Protein 3ERP (pdb70)

Sequence (618 aa):
IYQQPDENNRYHTMEEYRRCGRRSGVKLPAISLGLWWHNFGDTTRVEENSRALLQRRAFDLGITHFDLANNYGPPPGSAECCNFGRILQQEDFLLPWRDELIISTKAGYTMWDDGPYGDWGSRKYLIASLDQSLKRMGLEEYVDIFYHHRPDDPEETPLKKETMKKALDHLVRHHGKKALYVGISNYPADDLLARQAIDILEEDDLGTPCLIHQPKYSLFEERWVEDGLLALLQQEKGVGSIAFFSSPLAGGQLTDDRYLNITADDKKLEKVRRLNELAARRGQKLSQMALAWVLLRRNNDDNNVTSVVLIGASKKPSQQIEEDAVGMLANRRRFSAAECAEIDAILEEGRRFIYQQPDENRYHTMEEYRRCCGRRSGVKLPAISLGLWHNFGDTTTRRVEENNSRALLQRAFDLGITHFFDLANNNYGPPPGSAECCNFGRILQQEDFLPWRDELIISTKAGYTMWDDGPYGDWGSRKYLIASLDQSLKRMGLEEYVDIFYHHRPDPETPLKKETMKKALDHLVRHHGKKALYVGISNYPADDLARQAIDILEDDLGTPCLIHQPKYSLFERWWVEDDGLLALLQQEKGVGSIAFSPLAGGQLTDRYDKLEKVRRLNELAARRRGQQKLSQMALAWVLRNNDDNNVTSVLIGASKKPSQIEDAVGMLANRRFSAAECAEIDAILEGR

Structure (mmCIF, N/CA/C/O backbone):
data_3ERP
#
_entry.id   3ERP
#
_cell.length_a   127.096
_cell.length_b   127.096
_cell.length_c   120.492
_cell.angle_alpha   90.00
_cell.angle_beta   90.00
_cell.angle_gamma   90.00
#
_symmetry.space_group_name_H-M   'I 4'
#
loop_
_entity.id
_entity.type
_entity.pdbx_description
1 polymer 'Putative oxidoreductase'
2 non-polymer 'ZINC ION'
3 non-polymer 'SODIUM ION'
4 non-polymer 'CHLORIDE ION'
5 non-polymer 'CACODYLATE ION'
6 non-polymer 1,2-ETHANEDIOL
7 water water
#
loop_
_atom_site.group_PDB
_atom_site.id
_atom_site.type_symbol
_atom_site.label_atom_id
_atom_site.label_alt_id
_atom_site.label_comp_id
_atom_site.label_asym_id
_atom_site.label_entity_id
_atom_site.label_seq_id
_atom_site.pdbx_PDB_ins_code
_atom_site.Cartn_x
_atom_site.Cartn_y
_atom_site.Cartn_z
_atom_site.occupancy
_atom_site.B_iso_or_equiv
_atom_site.auth_seq_id
_atom_site.auth_comp_id
_atom_site.auth_asym_id
_atom_site.auth_atom_id
_atom_site.pdbx_PDB_model_num
ATOM 1 N N . ILE A 1 23 ? 26.410 14.730 12.638 1.00 43.36 2 ILE A N 1
ATOM 2 C CA . ILE A 1 23 ? 26.083 13.851 13.805 1.00 41.39 2 ILE A CA 1
ATOM 3 C C . ILE A 1 23 ? 26.957 14.186 15.016 1.00 39.82 2 ILE A C 1
ATOM 4 O O . ILE A 1 23 ? 28.192 14.119 14.984 1.00 42.26 2 ILE A O 1
ATOM 9 N N . TYR A 1 24 ? 26.286 14.560 16.090 1.00 34.61 3 TYR A N 1
ATOM 10 C CA . TYR A 1 24 ? 26.961 14.912 17.315 1.00 30.21 3 TYR A CA 1
ATOM 11 C C . TYR A 1 24 ? 27.542 13.689 18.004 1.00 27.60 3 TYR A C 1
ATOM 12 O O . TYR A 1 24 ? 26.879 12.666 18.126 1.00 28.60 3 TYR A O 1
ATOM 21 N N A GLN A 1 25 ? 28.787 13.777 18.442 0.60 28.60 4 GLN A N 1
ATOM 22 N N B GLN A 1 25 ? 28.790 13.815 18.450 0.40 28.44 4 GLN A N 1
ATOM 23 C CA A GLN A 1 25 ? 29.329 12.690 19.242 0.60 29.71 4 GLN A CA 1
ATOM 24 C CA B GLN A 1 25 ? 29.454 12.756 19.208 0.40 29.16 4 GLN A CA 1
ATOM 25 C C A GLN A 1 25 ? 29.894 13.299 20.504 0.60 27.18 4 GLN A C 1
ATOM 26 C C B GLN A 1 25 ? 29.950 13.328 20.530 0.40 27.12 4 GLN A C 1
ATOM 27 O O A GLN A 1 25 ? 30.790 14.127 20.435 0.60 28.01 4 GLN A O 1
ATOM 28 O O B GLN A 1 25 ? 30.854 14.154 20.531 0.40 28.10 4 GLN A O 1
ATOM 39 N N . PRO A 1 26 ? 29.356 12.893 21.659 1.00 26.10 5 PRO A N 1
ATOM 40 C CA . PRO A 1 26 ? 29.781 13.392 22.963 1.00 24.90 5 PRO A CA 1
ATOM 41 C C . PRO A 1 26 ? 31.282 13.195 23.201 1.00 25.59 5 PRO A C 1
ATOM 42 O O . PRO A 1 26 ? 31.838 12.117 22.874 1.00 24.79 5 PRO A O 1
ATOM 46 N N . ASP A 1 27 ? 31.906 14.219 23.772 1.00 23.17 6 ASP A N 1
ATOM 47 C CA . ASP A 1 27 ? 33.337 14.209 24.034 1.00 23.43 6 ASP A CA 1
ATOM 48 C C . ASP A 1 27 ? 33.676 12.997 24.892 1.00 23.34 6 ASP A C 1
ATOM 49 O O . ASP A 1 27 ? 33.104 12.801 25.955 1.00 20.99 6 ASP A O 1
ATOM 54 N N . GLU A 1 28 ? 34.621 12.177 24.426 1.00 24.63 7 GLU A N 1
ATOM 55 C CA . GLU A 1 28 ? 35.037 10.983 25.190 1.00 26.00 7 GLU A CA 1
ATOM 56 C C . GLU A 1 28 ? 35.640 11.273 26.560 1.00 24.54 7 GLU A C 1
ATOM 57 O O . GLU A 1 28 ? 35.695 10.382 27.410 1.00 25.82 7 GLU A O 1
ATOM 63 N N A ASN A 1 29 ? 36.081 12.507 26.800 0.70 23.48 8 ASN A N 1
ATOM 64 N N B ASN A 1 29 ? 36.067 12.517 26.769 0.30 23.79 8 ASN A N 1
ATOM 65 C CA A ASN A 1 29 ? 36.680 12.868 28.085 0.70 23.55 8 ASN A CA 1
ATOM 66 C CA B ASN A 1 29 ? 36.682 12.925 28.022 0.30 23.29 8 ASN A CA 1
ATOM 67 C C A ASN A 1 29 ? 35.705 13.498 29.083 0.70 22.21 8 ASN A C 1
ATOM 68 C C B ASN A 1 29 ? 35.723 13.670 28.947 0.30 22.11 8 ASN A C 1
ATOM 69 O O A ASN A 1 29 ? 36.094 13.887 30.199 0.70 21.39 8 ASN A O 1
ATOM 70 O O B ASN A 1 29 ? 36.157 14.361 29.865 0.30 22.44 8 ASN A O 1
ATOM 79 N N . ARG A 1 30 ? 34.421 13.523 28.712 1.00 20.79 9 ARG A N 1
ATOM 80 C CA . ARG A 1 30 ? 33.419 14.219 29.530 1.00 20.52 9 ARG A CA 1
ATOM 81 C C . ARG A 1 30 ? 33.340 13.815 30.998 1.00 19.91 9 ARG A C 1
ATOM 82 O O . ARG A 1 30 ? 33.062 14.662 31.832 1.00 18.73 9 ARG A O 1
ATOM 90 N N . TYR A 1 31 ? 33.593 12.537 31.340 1.00 18.68 10 TYR A N 1
ATOM 91 C CA . TYR A 1 31 ? 33.494 12.126 32.737 1.00 19.24 10 TYR A CA 1
ATOM 92 C C . TYR A 1 31 ? 34.814 12.315 33.499 1.00 21.78 10 TYR A C 1
ATOM 93 O O . TYR A 1 31 ? 34.918 11.995 34.683 1.00 24.26 10 TYR A O 1
ATOM 102 N N . HIS A 1 32 ? 35.800 12.884 32.820 1.00 22.36 11 HIS A N 1
ATOM 103 C CA . HIS A 1 32 ? 37.043 13.239 33.498 1.00 26.52 11 HIS A CA 1
ATOM 104 C C . HIS A 1 32 ? 36.990 14.725 33.897 1.00 26.61 11 HIS A C 1
ATOM 105 O O . HIS A 1 32 ? 37.603 15.150 34.867 1.00 31.89 11 HIS A O 1
ATOM 112 N N . THR A 1 33 ? 36.196 15.495 33.163 1.00 27.09 12 THR A N 1
ATOM 113 C CA . THR A 1 33 ? 36.099 16.955 33.316 0.70 26.47 12 THR A CA 1
ATOM 114 C C . THR A 1 33 ? 35.159 17.494 34.412 1.00 28.25 12 THR A C 1
ATOM 115 O O . THR A 1 33 ? 35.171 18.713 34.711 1.00 31.84 12 THR A O 1
ATOM 119 N N . MET A 1 34 ? 34.379 16.607 35.025 1.00 23.78 13 MET A N 1
ATOM 120 C CA . MET A 1 34 ? 33.334 17.021 35.957 1.00 19.38 13 MET A CA 1
ATOM 121 C C . MET A 1 34 ? 33.368 16.261 37.258 1.00 18.04 13 MET A C 1
ATOM 122 O O . MET A 1 34 ? 33.731 15.088 37.269 1.00 19.90 13 MET A O 1
ATOM 127 N N A GLU A 1 35 ? 32.984 16.922 38.350 0.60 16.92 14 GLU A N 1
ATOM 128 N N B GLU A 1 35 ? 32.987 16.939 38.349 0.40 16.98 14 GLU A N 1
ATOM 129 C CA A GLU A 1 35 ? 32.838 16.280 39.646 0.60 18.13 14 GLU A CA 1
ATOM 130 C CA B GLU A 1 35 ? 32.802 16.327 39.666 0.40 17.47 14 GLU A CA 1
ATOM 131 C C A GLU A 1 35 ? 31.344 15.992 39.850 0.60 17.17 14 GLU A C 1
ATOM 132 C C B GLU A 1 35 ? 31.321 15.961 39.767 0.40 16.91 14 GLU A C 1
ATOM 133 O O A GLU A 1 35 ? 30.504 16.870 39.574 0.60 18.65 14 GLU A O 1
ATOM 134 O O B GLU A 1 35 ? 30.466 16.744 39.322 0.40 17.93 14 GLU A O 1
ATOM 145 N N . TYR A 1 36 ? 31.021 14.791 40.327 1.00 16.85 15 TYR A N 1
ATOM 146 C CA . TYR A 1 36 ? 29.624 14.345 40.574 1.00 16.67 15 TYR A CA 1
ATOM 147 C C . TYR A 1 36 ? 29.437 14.249 42.077 1.00 17.74 15 TYR A C 1
ATOM 148 O O . TYR A 1 36 ? 30.297 13.680 42.780 1.00 20.53 15 TYR A O 1
ATOM 157 N N . ARG A 1 37 ? 28.324 14.780 42.572 1.00 14.85 16 ARG A N 1
ATOM 158 C CA . ARG A 1 37 ? 28.066 14.948 44.008 1.00 16.43 16 ARG A CA 1
ATOM 159 C C . ARG A 1 37 ? 26.765 14.284 44.390 1.00 16.97 16 ARG A C 1
ATOM 160 O O . ARG A 1 37 ? 25.727 14.500 43.757 1.00 16.08 16 ARG A O 1
ATOM 168 N N . ARG A 1 38 ? 26.813 13.488 45.440 1.00 16.82 17 ARG A N 1
ATOM 169 C CA . ARG A 1 38 ? 25.641 12.752 45.875 1.00 16.22 17 ARG A CA 1
ATOM 170 C C . ARG A 1 38 ? 24.553 13.692 46.349 1.00 17.31 17 ARG A C 1
ATOM 171 O O . ARG A 1 38 ? 24.789 14.623 47.132 1.00 16.81 17 ARG A O 1
ATOM 179 N N . CYS A 1 39 ? 23.347 13.445 45.867 1.00 16.03 18 CYS A N 1
ATOM 180 C CA . CYS A 1 39 ? 22.181 14.268 46.215 1.00 15.51 18 CYS A CA 1
ATOM 181 C C . CYS A 1 39 ? 21.575 13.792 47.534 1.00 18.08 18 CYS A C 1
ATOM 182 O O . CYS A 1 39 ? 20.767 12.848 47.561 1.00 18.00 18 CYS A O 1
ATOM 185 N N . GLY A 1 40 ? 21.947 14.437 48.653 1.00 16.44 19 GLY A N 1
ATOM 186 C CA . GLY A 1 40 ? 21.445 14.007 49.979 1.00 16.71 19 GLY A CA 1
ATOM 187 C C . GLY A 1 40 ? 21.851 12.558 50.237 1.00 17.03 19 GLY A C 1
ATOM 188 O O . GLY A 1 40 ? 22.951 12.133 49.847 1.00 18.03 19 GLY A O 1
ATOM 189 N N A ARG A 1 41 ? 20.956 11.829 50.901 0.50 16.22 20 ARG A N 1
ATOM 190 N N B ARG A 1 41 ? 21.003 11.796 50.930 0.50 16.58 20 ARG A N 1
ATOM 191 C CA A ARG A 1 41 ? 21.104 10.398 51.095 0.50 16.90 20 ARG A CA 1
ATOM 192 C CA B ARG A 1 41 ? 21.253 10.355 51.088 0.50 17.35 20 ARG A CA 1
ATOM 193 C C A ARG A 1 41 ? 20.239 9.738 50.021 0.50 16.40 20 ARG A C 1
ATOM 194 C C B ARG A 1 41 ? 20.339 9.610 50.097 0.50 16.93 20 ARG A C 1
ATOM 195 O O A ARG A 1 41 ? 19.018 9.579 50.183 0.50 17.16 20 ARG A O 1
ATOM 196 O O B ARG A 1 41 ? 19.187 9.275 50.390 0.50 19.14 20 ARG A O 1
ATOM 211 N N . SER A 1 42 ? 20.875 9.425 48.896 1.00 17.38 21 SER A N 1
ATOM 212 C CA . SER A 1 42 ? 20.160 8.821 47.761 1.00 15.44 21 SER A CA 1
ATOM 213 C C . SER A 1 42 ? 21.207 8.168 46.903 1.00 15.68 21 SER A C 1
ATOM 214 O O . SER A 1 42 ? 22.415 8.292 47.171 1.00 16.14 21 SER A O 1
ATOM 217 N N . GLY A 1 43 ? 20.771 7.554 45.803 1.00 15.17 22 GLY A N 1
ATOM 218 C CA . GLY A 1 43 ? 21.709 6.976 44.845 1.00 14.31 22 GLY A CA 1
ATOM 219 C C . GLY A 1 43 ? 22.121 7.900 43.719 1.00 13.90 22 GLY A C 1
ATOM 220 O O . GLY A 1 43 ? 22.937 7.522 42.874 1.00 16.03 22 GLY A O 1
ATOM 221 N N . VAL A 1 44 ? 21.560 9.114 43.711 1.00 14.23 23 VAL A N 1
ATOM 222 C CA . VAL A 1 44 ? 21.784 10.035 42.584 1.00 14.75 23 VAL A CA 1
ATOM 223 C C . VAL A 1 44 ? 22.969 10.952 42.806 1.00 15.65 23 VAL A C 1
ATOM 224 O O . VAL A 1 44 ? 23.018 11.608 43.842 1.00 16.30 23 VAL A O 1
ATOM 228 N N . LYS A 1 45 ? 23.896 10.974 41.857 1.00 13.83 24 LYS A N 1
ATOM 229 C CA . LYS A 1 45 ? 25.015 11.938 41.876 1.00 15.04 24 LYS A CA 1
ATOM 230 C C . LYS A 1 45 ? 24.764 12.943 40.771 1.00 16.44 24 LYS A C 1
ATOM 231 O O . LYS A 1 45 ? 24.705 12.566 39.591 1.00 17.32 24 LYS A O 1
ATOM 237 N N . LEU A 1 46 ? 24.608 14.214 41.142 1.00 13.80 25 LEU A N 1
ATOM 238 C CA . LEU A 1 46 ? 24.414 15.261 40.136 1.00 14.33 25 LEU A CA 1
ATOM 239 C C . LEU A 1 46 ? 25.767 15.883 39.754 1.00 15.34 25 LEU A C 1
ATOM 240 O O . LEU A 1 46 ? 26.696 15.869 40.568 1.00 15.41 25 LEU A O 1
ATOM 245 N N . PRO A 1 47 ? 25.900 16.408 38.514 1.00 13.85 26 PRO A N 1
ATOM 246 C CA . PRO A 1 47 ? 27.119 17.168 38.185 1.00 13.00 26 PRO A CA 1
ATOM 247 C C . PRO A 1 47 ? 27.189 18.409 39.085 1.00 14.64 26 PRO A C 1
ATOM 248 O O . PRO A 1 47 ? 26.161 18.948 39.481 1.00 14.85 26 PRO A O 1
ATOM 252 N N . ALA A 1 48 ? 28.404 18.814 39.446 1.00 14.60 27 ALA A N 1
ATOM 253 C CA . ALA A 1 48 ? 28.539 19.979 40.300 1.00 15.49 27 ALA A CA 1
ATOM 254 C C . ALA A 1 48 ? 27.917 21.181 39.608 1.00 13.73 27 ALA A C 1
ATOM 255 O O . ALA A 1 48 ? 27.358 22.072 40.288 1.00 14.72 27 ALA A O 1
ATOM 257 N N . ILE A 1 49 ? 28.038 21.247 38.280 1.00 13.73 28 ILE A N 1
ATOM 258 C CA . ILE A 1 49 ? 27.375 22.284 37.479 1.00 13.04 28 ILE A CA 1
ATOM 259 C C . ILE A 1 49 ? 26.248 21.608 36.660 1.00 14.29 28 ILE A C 1
ATOM 260 O O . ILE A 1 49 ? 26.520 20.655 35.942 1.00 14.66 28 ILE A O 1
ATOM 265 N N . SER A 1 50 ? 25.022 22.117 36.814 1.00 14.07 29 SER A N 1
ATOM 266 C CA . SER A 1 50 ? 23.835 21.665 36.021 1.00 13.39 29 SER A CA 1
ATOM 267 C C . SER A 1 50 ? 23.404 22.819 35.155 1.00 14.13 29 SER A C 1
ATOM 268 O O . SER A 1 50 ? 23.647 24.006 35.495 1.00 13.83 29 SER A O 1
ATOM 271 N N . LEU A 1 51 ? 22.747 22.525 34.026 1.00 12.61 30 LEU A N 1
ATOM 272 C CA . LEU A 1 51 ? 22.291 23.577 33.162 1.00 12.45 30 LEU A CA 1
ATOM 273 C C . LEU A 1 51 ? 20.798 23.747 33.152 1.00 14.07 30 LEU A C 1
ATOM 274 O O . LEU A 1 51 ? 20.064 22.764 32.927 1.00 14.23 30 LEU A O 1
ATOM 279 N N . GLY A 1 52 ? 20.345 24.968 33.390 1.00 13.81 31 GLY A N 1
ATOM 280 C CA . GLY A 1 52 ? 18.920 25.272 33.420 1.00 14.18 31 GLY A CA 1
ATOM 281 C C . GLY A 1 52 ? 18.519 25.848 32.088 1.00 14.18 31 GLY A C 1
ATOM 282 O O . GLY A 1 52 ? 19.292 26.529 31.407 1.00 16.97 31 GLY A O 1
ATOM 283 N N . LEU A 1 53 ? 17.284 25.557 31.693 1.00 12.26 32 LEU A N 1
ATOM 284 C CA . LEU A 1 53 ? 16.782 26.043 30.410 1.00 13.20 32 LEU A CA 1
ATOM 285 C C . LEU A 1 53 ? 15.751 27.172 30.578 1.00 16.52 32 LEU A C 1
ATOM 286 O O . LEU A 1 53 ? 14.959 27.422 29.669 1.00 16.13 32 LEU A O 1
ATOM 291 N N A TRP A 1 54 ? 15.820 27.844 31.733 0.70 15.74 33 TRP A N 1
ATOM 292 N N B TRP A 1 54 ? 15.782 27.852 31.724 0.30 16.24 33 TRP A N 1
ATOM 293 C CA A TRP A 1 54 ? 14.938 28.944 32.132 0.70 18.68 33 TRP A CA 1
ATOM 294 C CA B TRP A 1 54 ? 14.858 28.955 32.005 0.30 17.97 33 TRP A CA 1
ATOM 295 C C A TRP A 1 54 ? 14.951 30.046 31.066 0.70 19.28 33 TRP A C 1
ATOM 296 C C B TRP A 1 54 ? 14.920 29.991 30.901 0.30 18.95 33 TRP A C 1
ATOM 297 O O A TRP A 1 54 ? 13.888 30.571 30.728 0.70 20.78 33 TRP A O 1
ATOM 298 O O B TRP A 1 54 ? 13.891 30.444 30.395 0.30 19.76 33 TRP A O 1
ATOM 319 N N . HIS A 1 55 ? 16.134 30.363 30.516 1.00 20.06 34 HIS A N 1
ATOM 320 C CA . HIS A 1 55 ? 16.302 31.330 29.437 1.00 22.28 34 HIS A CA 1
ATOM 321 C C . HIS A 1 55 ? 17.154 30.786 28.309 1.00 22.16 34 HIS A C 1
ATOM 322 O O . HIS A 1 55 ? 18.014 29.941 28.560 1.00 22.47 34 HIS A O 1
ATOM 329 N N . ASN A 1 56 ? 16.892 31.251 27.072 1.00 20.31 35 ASN A N 1
ATOM 330 C CA . ASN A 1 56 ? 17.678 30.918 25.869 1.00 20.60 35 ASN A CA 1
ATOM 331 C C . ASN A 1 56 ? 17.336 29.628 25.135 1.00 19.67 35 ASN A C 1
ATOM 332 O O . ASN A 1 56 ? 18.064 29.138 24.231 1.00 19.21 35 ASN A O 1
ATOM 337 N N . PHE A 1 57 ? 16.164 29.085 25.485 1.00 16.44 36 PHE A N 1
ATOM 338 C CA . PHE A 1 57 ? 15.700 27.855 24.852 1.00 17.24 36 PHE A CA 1
ATOM 339 C C . PHE A 1 57 ? 14.301 27.957 24.283 1.00 17.30 36 PHE A C 1
ATOM 340 O O . PHE A 1 57 ? 13.761 26.955 23.820 1.00 19.43 36 PHE A O 1
ATOM 348 N N . GLY A 1 58 ? 13.750 29.172 24.247 1.00 16.29 37 GLY A N 1
ATOM 349 C CA . GLY A 1 58 ? 12.403 29.413 23.706 1.00 17.82 37 GLY A CA 1
ATOM 350 C C . GLY A 1 58 ? 12.450 29.804 22.231 1.00 15.84 37 GLY A C 1
ATOM 351 O O . GLY A 1 58 ? 13.480 29.652 21.543 1.00 16.38 37 GLY A O 1
ATOM 352 N N . ASP A 1 59 ? 11.315 30.292 21.728 1.00 16.17 38 ASP A N 1
ATOM 353 C CA . ASP A 1 59 ? 11.209 30.619 20.289 1.00 17.65 38 ASP A CA 1
ATOM 354 C C . ASP A 1 59 ? 11.741 32.020 19.963 1.00 18.15 38 ASP A C 1
ATOM 355 O O . ASP A 1 59 ? 11.756 32.425 18.797 1.00 18.12 38 ASP A O 1
ATOM 360 N N . THR A 1 60 ? 12.182 32.760 20.991 1.00 17.37 39 THR A N 1
ATOM 361 C CA . THR A 1 60 ? 12.722 34.120 20.801 1.00 19.20 39 THR A CA 1
ATOM 362 C C . THR A 1 60 ? 14.240 34.120 20.675 1.00 20.23 39 THR A C 1
ATOM 363 O O . THR A 1 60 ? 14.861 35.193 20.535 1.00 23.11 39 THR A O 1
ATOM 367 N N . THR A 1 61 ? 14.838 32.938 20.773 1.00 19.59 40 THR A N 1
ATOM 368 C CA . THR A 1 61 ? 16.258 32.802 20.552 1.00 20.81 40 THR A CA 1
ATOM 369 C C . THR A 1 61 ? 16.427 31.758 19.445 1.00 19.72 40 THR A C 1
ATOM 370 O O . THR A 1 61 ? 15.434 31.208 18.970 1.00 24.73 40 THR A O 1
ATOM 374 N N . ARG A 1 62 ? 17.655 31.541 19.004 1.00 17.64 41 ARG A N 1
ATOM 375 C CA . ARG A 1 62 ? 17.938 30.669 17.865 1.00 17.40 41 ARG A CA 1
ATOM 376 C C . ARG A 1 62 ? 18.239 29.265 18.327 1.00 16.60 41 ARG A C 1
ATOM 377 O O . ARG A 1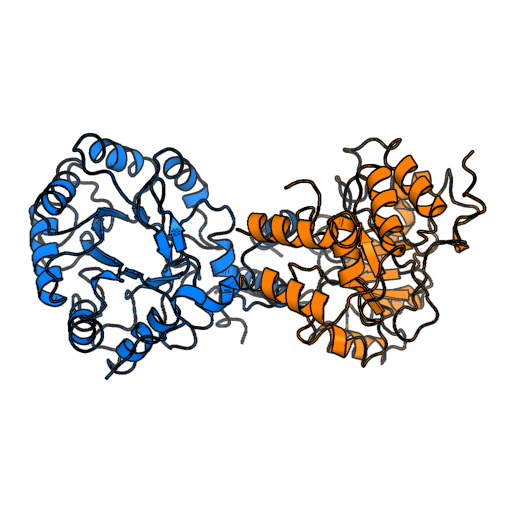 62 ? 19.068 29.052 19.232 1.00 15.53 41 ARG A O 1
ATOM 385 N N . VAL A 1 63 ? 17.592 28.290 17.682 1.00 15.08 42 VAL A N 1
ATOM 386 C CA . VAL A 1 63 ? 17.845 26.887 17.999 1.00 15.62 42 VAL A CA 1
ATOM 387 C C . VAL A 1 63 ? 19.282 26.470 17.760 1.00 15.96 42 VAL A C 1
ATOM 388 O O . VAL A 1 63 ? 19.770 25.603 18.465 1.00 16.77 42 VAL A O 1
ATOM 392 N N A GLU A 1 64 ? 19.971 27.077 16.788 0.60 14.16 43 GLU A N 1
ATOM 393 N N B GLU A 1 64 ? 19.972 27.086 16.800 0.40 14.68 43 GLU A N 1
ATOM 394 C CA A GLU A 1 64 ? 21.367 26.711 16.580 0.60 16.42 43 GLU A CA 1
ATOM 395 C CA B GLU A 1 64 ? 21.369 26.730 16.568 0.40 15.93 43 GLU A CA 1
ATOM 396 C C A GLU A 1 64 ? 22.130 26.945 17.889 0.60 15.73 43 GLU A C 1
ATOM 397 C C B GLU A 1 64 ? 22.230 27.038 17.803 0.40 15.77 43 GLU A C 1
ATOM 398 O O A GLU A 1 64 ? 22.920 26.085 18.325 0.60 15.79 43 GLU A O 1
ATOM 399 O O B GLU A 1 64 ? 23.213 26.337 18.092 0.40 16.58 43 GLU A O 1
ATOM 410 N N . ASN A 1 65 ? 21.842 28.080 18.534 1.00 16.52 44 ASN A N 1
ATOM 411 C CA . ASN A 1 65 ? 22.525 28.407 19.791 1.00 17.75 44 ASN A CA 1
ATOM 412 C C . ASN A 1 65 ? 22.118 27.459 20.938 1.00 15.92 44 ASN A C 1
ATOM 413 O O . ASN A 1 65 ? 22.965 26.947 21.678 1.00 15.29 44 ASN A O 1
ATOM 418 N N . SER A 1 66 ? 20.820 27.184 21.043 1.00 14.78 45 SER A N 1
ATOM 419 C CA . SER A 1 66 ? 20.319 26.229 22.041 1.00 15.08 45 SER A CA 1
ATOM 420 C C . SER A 1 66 ? 21.029 24.870 21.929 1.00 16.02 45 SER A C 1
ATOM 421 O O . SER A 1 66 ? 21.452 24.263 22.912 1.00 13.58 45 SER A O 1
ATOM 424 N N . ARG A 1 67 ? 21.146 24.388 20.697 1.00 14.29 46 ARG A N 1
ATOM 425 C CA . ARG A 1 67 ? 21.814 23.118 20.400 1.00 14.78 46 ARG A CA 1
ATOM 426 C C . ARG A 1 67 ? 23.275 23.139 20.815 1.00 13.25 46 ARG A C 1
ATOM 427 O O . ARG A 1 67 ? 23.773 22.201 21.446 1.00 15.52 46 ARG A O 1
ATOM 435 N N . ALA A 1 68 ? 23.959 24.232 20.462 1.00 14.64 47 ALA A N 1
ATOM 436 C CA . ALA A 1 68 ? 25.349 24.396 20.843 1.00 14.13 47 ALA A CA 1
ATOM 437 C C . ALA A 1 68 ? 25.551 24.390 22.354 1.00 13.48 47 ALA A C 1
ATOM 438 O O . ALA A 1 68 ? 26.533 23.805 22.831 1.00 14.83 47 ALA A O 1
ATOM 440 N N . LEU A 1 69 ? 24.623 25.017 23.081 1.00 13.61 48 LEU A N 1
ATOM 441 C CA . LEU A 1 69 ? 24.717 25.038 24.559 1.00 13.52 48 LEU A CA 1
ATOM 442 C C . LEU A 1 69 ? 24.572 23.637 25.132 1.00 14.20 48 LEU A C 1
ATOM 443 O O . LEU A 1 69 ? 25.379 23.202 25.974 1.00 13.64 48 LEU A O 1
ATOM 448 N N . LEU A 1 70 ? 23.571 22.877 24.676 1.00 13.70 49 LEU A N 1
ATOM 449 C CA . LEU A 1 70 ? 23.410 21.511 25.214 1.00 13.42 49 LEU A CA 1
ATOM 450 C C . LEU A 1 70 ? 24.566 20.584 24.871 1.00 12.90 49 LEU A C 1
ATOM 451 O O . LEU A 1 70 ? 25.006 19.823 25.734 1.00 13.40 49 LEU A O 1
ATOM 456 N N . GLN A 1 71 ? 25.054 20.658 23.627 1.00 14.98 50 GLN A N 1
ATOM 457 C CA . GLN A 1 71 ? 26.196 19.866 23.241 1.00 14.79 50 GLN A CA 1
ATOM 458 C C . GLN A 1 71 ? 27.451 20.224 24.036 1.00 13.90 50 GLN A C 1
ATOM 459 O O . GLN A 1 71 ? 28.168 19.334 24.488 1.00 15.02 50 GLN A O 1
ATOM 465 N N A ARG A 1 72 ? 27.706 21.517 24.203 0.60 14.93 51 ARG A N 1
ATOM 466 N N B ARG A 1 72 ? 27.719 21.511 24.215 0.40 14.74 51 ARG A N 1
ATOM 467 C CA A ARG A 1 72 ? 28.880 21.935 24.970 0.60 16.22 51 ARG A CA 1
ATOM 468 C CA B ARG A 1 72 ? 28.915 21.884 24.966 0.40 15.47 51 ARG A CA 1
ATOM 469 C C A ARG A 1 72 ? 28.774 21.408 26.403 0.60 15.02 51 ARG A C 1
ATOM 470 C C B ARG A 1 72 ? 28.798 21.456 26.434 0.40 14.71 51 ARG A C 1
ATOM 471 O O A ARG A 1 72 ? 29.740 20.888 26.945 0.60 14.73 51 ARG A O 1
ATOM 472 O O B ARG A 1 72 ? 29.791 21.065 27.037 0.40 14.84 51 ARG A O 1
ATOM 487 N N . ALA A 1 73 ? 27.595 21.548 27.005 1.00 13.63 52 ALA A N 1
ATOM 488 C CA . ALA A 1 73 ? 27.370 21.108 28.380 1.00 13.45 52 ALA A CA 1
ATOM 489 C C . ALA A 1 73 ? 27.658 19.626 28.574 1.00 14.16 52 ALA A C 1
ATOM 490 O O . ALA A 1 73 ? 28.426 19.255 29.474 1.00 14.80 52 ALA A O 1
ATOM 492 N N . PHE A 1 74 ? 27.067 18.767 27.724 1.00 13.17 53 PHE A N 1
ATOM 493 C CA . PHE A 1 74 ? 27.291 17.335 27.892 1.00 13.90 53 PHE A CA 1
ATOM 494 C C . PHE A 1 74 ? 28.762 16.968 27.628 1.00 13.97 53 PHE A C 1
ATOM 495 O O . PHE A 1 74 ? 29.326 16.109 28.315 1.00 13.70 53 PHE A O 1
ATOM 503 N N . ASP A 1 75 ? 29.371 17.640 26.640 1.00 14.52 54 ASP A N 1
ATOM 504 C CA . ASP A 1 75 ? 30.799 17.426 26.311 1.00 15.17 54 ASP A CA 1
ATOM 505 C C . ASP A 1 75 ? 31.713 17.690 27.511 1.00 16.17 54 ASP A C 1
ATOM 506 O O . ASP A 1 75 ? 32.798 17.093 27.630 1.00 17.57 54 ASP A O 1
ATOM 511 N N . LEU A 1 76 ? 31.289 18.612 28.376 1.00 14.12 55 LEU A N 1
ATOM 512 C CA . LEU A 1 76 ? 32.044 18.955 29.585 1.00 15.63 55 LEU A CA 1
ATOM 513 C C . LEU A 1 76 ? 31.618 18.133 30.805 1.00 15.52 55 LEU A C 1
ATOM 514 O O . LEU A 1 76 ? 32.081 18.387 31.932 1.00 16.84 55 LEU A O 1
ATOM 519 N N . GLY A 1 77 ? 30.690 17.181 30.613 1.00 14.31 56 GLY A N 1
ATOM 520 C CA . GLY A 1 77 ? 30.233 16.327 31.709 1.00 13.72 56 GLY A CA 1
ATOM 521 C C . GLY A 1 77 ? 28.967 16.768 32.463 1.00 12.66 56 GLY A C 1
ATOM 522 O O . GLY A 1 77 ? 28.601 16.155 33.486 1.00 14.44 56 GLY A O 1
ATOM 523 N N . ILE A 1 78 ? 28.317 17.850 32.013 1.00 13.04 57 ILE A N 1
ATOM 524 C CA . ILE A 1 78 ? 27.060 18.277 32.621 1.00 12.85 57 ILE A CA 1
ATOM 525 C C . ILE A 1 78 ? 26.004 17.264 32.145 1.00 13.63 57 ILE A C 1
ATOM 526 O O . ILE A 1 78 ? 25.687 17.223 30.967 1.00 13.95 57 ILE A O 1
ATOM 531 N N . THR A 1 79 ? 25.488 16.484 33.093 1.00 12.53 58 THR A N 1
ATOM 532 C CA . THR A 1 79 ? 24.531 15.399 32.791 1.00 12.40 58 THR A CA 1
ATOM 533 C C . THR A 1 79 ? 23.127 15.779 33.212 1.00 14.60 58 THR A C 1
ATOM 534 O O . THR A 1 79 ? 22.206 14.991 33.016 1.00 15.95 58 THR A O 1
ATOM 538 N N . HIS A 1 80 ? 22.940 16.960 33.793 1.00 11.64 59 HIS A N 1
ATOM 539 C CA . HIS A 1 80 ? 21.621 17.338 34.302 1.00 12.54 59 HIS A CA 1
ATOM 540 C C . HIS A 1 80 ? 21.147 18.601 33.611 1.00 14.38 59 HIS A C 1
ATOM 541 O O . HIS A 1 80 ? 21.827 19.635 33.658 1.00 13.42 59 HIS A O 1
ATOM 548 N N . PHE A 1 81 ? 19.965 18.495 32.980 1.00 11.07 60 PHE A N 1
ATOM 549 C CA . PHE A 1 81 ? 19.286 19.594 32.276 1.00 12.05 60 PHE A CA 1
ATOM 550 C C . PHE A 1 81 ? 17.942 19.800 32.972 1.00 13.42 60 PHE A C 1
ATOM 551 O O . PHE A 1 81 ? 17.140 18.827 33.131 1.00 12.73 60 PHE A O 1
ATOM 559 N N . ASP A 1 82 ? 17.726 21.032 33.450 1.00 11.90 61 ASP A N 1
ATOM 560 C CA . ASP A 1 82 ? 16.545 21.355 34.250 1.00 10.80 61 ASP A CA 1
ATOM 561 C C . ASP A 1 82 ? 15.579 22.240 33.461 1.00 12.89 61 ASP A C 1
ATOM 562 O O . ASP A 1 82 ? 15.946 23.300 32.947 1.00 14.30 61 ASP A O 1
ATOM 567 N N . LEU A 1 83 ? 14.350 21.736 33.312 1.00 12.31 62 LEU A N 1
ATOM 568 C CA . LEU A 1 83 ? 13.296 22.435 32.586 1.00 12.40 62 LEU A CA 1
ATOM 569 C C . LEU A 1 83 ? 12.110 22.711 33.510 1.00 14.06 62 LEU A C 1
ATOM 570 O O . LEU A 1 83 ? 12.118 22.341 34.682 1.00 13.22 62 LEU A O 1
ATOM 575 N N . ALA A 1 84 ? 11.082 23.354 32.938 1.00 12.87 63 ALA A N 1
ATOM 576 C CA . ALA A 1 84 ? 9.784 23.514 33.625 1.00 13.18 63 ALA A CA 1
ATOM 577 C C . ALA A 1 84 ? 8.779 23.663 32.528 1.00 13.38 63 ALA A C 1
ATOM 578 O O . ALA A 1 84 ? 9.132 24.067 31.443 1.00 13.51 63 ALA A O 1
ATOM 580 N N . ASN A 1 85 ? 7.521 23.366 32.830 1.00 12.48 64 ASN A N 1
ATOM 581 C CA . ASN A 1 85 ? 6.500 23.466 31.797 1.00 12.47 64 ASN A CA 1
ATOM 582 C C . ASN A 1 85 ? 6.476 24.821 31.111 1.00 12.96 64 ASN A C 1
ATOM 583 O O . ASN A 1 85 ? 6.409 24.882 29.877 1.00 14.11 64 ASN A O 1
ATOM 588 N N . ASN A 1 86 ? 6.605 25.910 31.887 1.00 13.40 65 ASN A N 1
ATOM 589 C CA . ASN A 1 86 ? 6.380 27.232 31.307 1.00 12.72 65 ASN A CA 1
ATOM 590 C C . ASN A 1 86 ? 7.614 27.952 30.801 1.00 13.66 65 ASN A C 1
ATOM 591 O O . ASN A 1 86 ? 7.526 29.120 30.406 1.00 15.25 65 ASN A O 1
ATOM 596 N N . TYR A 1 87 ? 8.747 27.261 30.783 1.00 13.16 66 TYR A N 1
ATOM 597 C CA . TYR A 1 87 ? 9.955 27.905 30.240 1.00 12.70 66 TYR A CA 1
ATOM 598 C C . TYR A 1 87 ? 9.863 28.189 28.740 1.00 14.00 66 TYR A C 1
ATOM 599 O O . TYR A 1 87 ? 9.328 27.394 27.932 1.00 13.78 66 TYR A O 1
ATOM 608 N N . GLY A 1 88 ? 10.381 29.344 28.369 1.00 13.68 67 GLY A N 1
ATOM 609 C CA . GLY A 1 88 ? 10.365 29.743 26.973 1.00 14.92 67 GLY A CA 1
ATOM 610 C C . GLY A 1 88 ? 11.043 31.083 26.843 1.00 16.04 67 GLY A C 1
ATOM 611 O O . GLY A 1 88 ? 12.191 31.240 27.251 1.00 16.92 67 GLY A O 1
ATOM 612 N N . PRO A 1 89 ? 10.318 32.086 26.340 1.00 16.07 68 PRO A N 1
ATOM 613 C CA . PRO A 1 89 ? 8.917 32.115 25.906 1.00 17.11 68 PRO A CA 1
ATOM 614 C C . PRO A 1 89 ? 8.735 31.664 24.464 1.00 16.41 68 PRO A C 1
ATOM 615 O O . PRO A 1 89 ? 9.685 31.673 23.667 1.00 16.57 68 PRO A O 1
ATOM 619 N N . PRO A 1 90 ? 7.505 31.279 24.093 1.00 17.15 69 PRO A N 1
ATOM 620 C CA . PRO A 1 90 ? 6.302 31.195 24.911 1.00 16.76 69 PRO A CA 1
ATOM 621 C C . PRO A 1 90 ? 6.327 29.936 25.804 1.00 16.99 69 PRO A C 1
ATOM 622 O O . PRO A 1 90 ? 7.219 29.079 25.652 1.00 16.74 69 PRO A O 1
ATOM 626 N N . PRO A 1 91 ? 5.394 29.820 26.740 1.00 17.37 70 PRO A N 1
ATOM 627 C CA . PRO A 1 91 ? 5.358 28.639 27.615 1.00 17.68 70 PRO A CA 1
ATOM 628 C C . PRO A 1 91 ? 5.346 27.339 26.832 1.00 17.52 70 PRO A C 1
ATOM 629 O O . PRO A 1 91 ? 4.606 27.187 25.834 1.00 16.34 70 PRO A O 1
ATOM 633 N N . GLY A 1 92 ? 6.203 26.409 27.239 1.00 14.16 71 GLY A N 1
ATOM 634 C CA . GLY A 1 92 ? 6.259 25.094 26.612 1.00 14.81 71 GLY A CA 1
ATOM 635 C C . GLY A 1 92 ? 7.309 25.009 25.522 1.00 14.73 71 GLY A C 1
ATOM 636 O O . GLY A 1 92 ? 7.722 23.897 25.107 1.00 14.80 71 GLY A O 1
ATOM 637 N N . SER A 1 93 ? 7.760 26.158 25.013 1.00 15.16 72 SER A N 1
ATOM 638 C CA . SER A 1 93 ? 8.720 26.096 23.893 1.00 14.06 72 SER A CA 1
ATOM 639 C C . SER A 1 93 ? 10.108 25.562 24.289 1.00 13.71 72 SER A C 1
ATOM 640 O O . SER A 1 93 ? 10.751 24.923 23.457 1.00 14.78 72 SER A O 1
ATOM 643 N N . ALA A 1 94 ? 10.578 25.828 25.518 1.00 14.47 73 ALA A N 1
ATOM 644 C CA . ALA A 1 94 ? 11.892 25.248 25.902 1.00 13.02 73 ALA A CA 1
ATOM 645 C C . ALA A 1 94 ? 11.804 23.709 25.883 1.00 13.30 73 ALA A C 1
ATOM 646 O O . ALA A 1 94 ? 12.726 23.029 25.415 1.00 14.14 73 ALA A O 1
ATOM 648 N N . GLU A 1 95 ? 10.717 23.155 26.434 1.00 12.78 74 GLU A N 1
ATOM 649 C CA . GLU A 1 95 ? 10.519 21.702 26.404 1.00 12.62 74 GLU A CA 1
ATOM 650 C C . GLU A 1 95 ? 10.464 21.189 24.962 1.00 14.05 74 GLU A C 1
ATOM 651 O O . GLU A 1 95 ? 11.026 20.141 24.656 1.00 14.29 74 GLU A O 1
ATOM 657 N N A CYS A 1 96 ? 9.754 21.897 24.086 0.70 14.18 75 CYS A N 1
ATOM 658 N N B CYS A 1 96 ? 9.788 21.942 24.109 0.30 15.20 75 CYS A N 1
ATOM 659 C CA A CYS A 1 96 ? 9.714 21.449 22.668 0.70 14.11 75 CYS A CA 1
ATOM 660 C CA B CYS A 1 96 ? 9.668 21.564 22.715 0.30 16.94 75 CYS A CA 1
ATOM 661 C C A CYS A 1 96 ? 11.076 21.484 21.997 0.70 14.95 75 CYS A C 1
ATOM 662 C C B CYS A 1 96 ? 11.018 21.531 21.999 0.30 16.31 75 CYS A C 1
ATOM 663 O O A CYS A 1 96 ? 11.462 20.528 21.300 0.70 15.09 75 CYS A O 1
ATOM 664 O O B CYS A 1 96 ? 11.338 20.566 21.298 0.30 16.57 75 CYS A O 1
ATOM 669 N N . ASN A 1 97 ? 11.805 22.592 22.176 1.00 15.87 76 ASN A N 1
ATOM 670 C CA . ASN A 1 97 ? 13.122 22.688 21.548 1.00 16.33 76 ASN A CA 1
ATOM 671 C C . ASN A 1 97 ? 14.076 21.634 22.136 1.00 17.92 76 ASN A C 1
ATOM 672 O O . ASN A 1 97 ? 14.831 20.974 21.408 1.00 15.27 76 ASN A O 1
ATOM 677 N N . PHE A 1 98 ? 14.047 21.466 23.455 1.00 16.57 77 PHE A N 1
ATOM 678 C CA . PHE A 1 98 ? 14.839 20.411 24.095 1.00 16.01 77 PHE A CA 1
ATOM 679 C C . PHE A 1 98 ? 14.446 19.030 23.519 1.00 15.99 77 PHE A C 1
ATOM 680 O O . PHE A 1 98 ? 15.326 18.197 23.228 1.00 17.22 77 PHE A O 1
ATOM 688 N N . GLY A 1 99 ? 13.136 18.790 23.364 1.00 15.71 78 GLY A N 1
ATOM 689 C CA . GLY A 1 99 ? 12.603 17.527 22.810 1.00 15.95 78 GLY A CA 1
ATOM 690 C C . GLY A 1 99 ? 13.203 17.251 21.432 1.00 17.49 78 GLY A C 1
ATOM 691 O O . GLY A 1 99 ? 13.660 16.130 21.148 1.00 16.65 78 GLY A O 1
ATOM 692 N N . ARG A 1 100 ? 13.231 18.273 20.588 1.00 16.62 79 ARG A N 1
ATOM 693 C CA . ARG A 1 100 ? 13.779 18.075 19.246 1.00 16.12 79 ARG A CA 1
ATOM 694 C C . ARG A 1 100 ? 15.267 17.776 19.285 1.00 16.82 79 ARG A C 1
ATOM 695 O O . ARG A 1 100 ? 15.743 16.857 18.628 1.00 16.85 79 ARG A O 1
ATOM 703 N N . ILE A 1 101 ? 16.022 18.569 20.028 1.00 13.68 80 ILE A N 1
ATOM 704 C CA . ILE A 1 101 ? 17.456 18.364 20.117 1.00 14.17 80 ILE A CA 1
ATOM 705 C C . ILE A 1 101 ? 17.789 17.007 20.767 1.00 15.31 80 ILE A C 1
ATOM 706 O O . ILE A 1 101 ? 18.750 16.347 20.378 1.00 15.23 80 ILE A O 1
ATOM 711 N N . LEU A 1 102 ? 17.004 16.618 21.768 1.00 16.44 81 LEU A N 1
ATOM 712 C CA . LEU A 1 102 ? 17.175 15.284 22.385 1.00 16.81 81 LEU A CA 1
ATOM 713 C C . LEU A 1 102 ? 16.994 14.189 21.315 1.00 17.37 81 LEU A C 1
ATOM 714 O O . LEU A 1 102 ? 17.837 13.312 21.182 1.00 18.93 81 LEU A O 1
ATOM 719 N N A GLN A 1 103 ? 15.915 14.247 20.550 0.50 17.78 82 GLN A N 1
ATOM 720 N N B GLN A 1 103 ? 15.904 14.285 20.549 0.50 17.84 82 GLN A N 1
ATOM 721 C CA A GLN A 1 103 ? 15.716 13.220 19.534 0.50 18.46 82 GLN A CA 1
ATOM 722 C CA B GLN A 1 103 ? 15.602 13.288 19.514 0.50 18.88 82 GLN A CA 1
ATOM 723 C C A GLN A 1 103 ? 16.834 13.223 18.492 0.50 18.67 82 GLN A C 1
ATOM 724 C C B GLN A 1 103 ? 16.633 13.250 18.376 0.50 19.18 82 GLN A C 1
ATOM 725 O O A GLN A 1 103 ? 17.394 12.165 18.137 0.50 18.41 82 GLN A O 1
ATOM 726 O O B GLN A 1 103 ? 16.911 12.178 17.822 0.50 19.50 82 GLN A O 1
ATOM 737 N N . GLU A 1 104 ? 17.185 14.414 18.008 1.00 18.56 83 GLU A N 1
ATOM 738 C CA . GLU A 1 104 ? 18.172 14.511 16.950 1.00 18.25 83 GLU A CA 1
ATOM 739 C C . GLU A 1 104 ? 19.580 14.143 17.355 1.00 19.50 83 GLU A C 1
ATOM 740 O O . GLU A 1 104 ? 20.299 13.471 16.584 1.00 20.43 83 GLU A O 1
ATOM 746 N N . ASP A 1 105 ? 20.001 14.568 18.549 1.00 16.54 84 ASP A N 1
ATOM 747 C CA . ASP A 1 105 ? 21.396 14.462 18.959 1.00 17.04 84 ASP A CA 1
ATOM 748 C C . ASP A 1 105 ? 21.741 13.589 20.157 1.00 16.08 84 ASP A C 1
ATOM 749 O O . ASP A 1 105 ? 22.874 13.107 20.253 1.00 19.92 84 ASP A O 1
ATOM 754 N N . PHE A 1 106 ? 20.797 13.421 21.093 1.00 15.78 85 PHE A N 1
ATOM 755 C CA . PHE A 1 106 ? 21.139 12.787 22.368 1.00 17.35 85 PHE A CA 1
ATOM 756 C C . PHE A 1 106 ? 20.487 11.462 22.708 1.00 18.63 85 PHE A C 1
ATOM 757 O O . PHE A 1 106 ? 20.830 10.867 23.737 1.00 18.35 85 PHE A O 1
ATOM 765 N N A LEU A 1 107 ? 19.603 10.973 21.845 0.60 19.06 86 LEU A N 1
ATOM 766 N N B LEU A 1 107 ? 19.550 10.973 21.890 0.40 19.20 86 LEU A N 1
ATOM 767 C CA A LEU A 1 107 ? 18.832 9.796 22.202 0.60 20.61 86 LEU A CA 1
ATOM 768 C CA B LEU A 1 107 ? 18.824 9.736 22.255 0.40 20.34 86 LEU A CA 1
ATOM 769 C C A LEU A 1 107 ? 19.646 8.568 22.657 0.60 18.32 86 LEU A C 1
ATOM 770 C C B LEU A 1 107 ? 19.688 8.559 22.713 0.40 18.92 86 LEU A C 1
ATOM 771 O O A LEU A 1 107 ? 19.252 7.923 23.632 0.60 20.13 86 LEU A O 1
ATOM 772 O O B LEU A 1 107 ? 19.367 7.927 23.725 0.40 20.20 86 LEU A O 1
ATOM 781 N N . PRO A 1 108 ? 20.772 8.249 21.982 1.00 19.42 87 PRO A N 1
ATOM 782 C CA . PRO A 1 108 ? 21.592 7.113 22.428 1.00 20.53 87 PRO A CA 1
ATOM 783 C C . PRO A 1 108 ? 22.157 7.277 23.842 1.00 19.68 87 PRO A C 1
ATOM 784 O O . PRO A 1 108 ? 22.527 6.286 24.496 1.00 20.70 87 PRO A O 1
ATOM 788 N N . TRP A 1 109 ? 22.217 8.522 24.337 1.00 16.81 88 TRP A N 1
ATOM 789 C CA . TRP A 1 109 ? 22.749 8.790 25.656 1.00 16.35 88 TRP A CA 1
ATOM 790 C C . TRP A 1 109 ? 21.688 9.246 26.677 1.00 14.54 88 TRP A C 1
ATOM 791 O O . TRP A 1 109 ? 22.048 9.747 27.758 1.00 14.58 88 TRP A O 1
ATOM 802 N N . ARG A 1 110 ? 20.402 9.008 26.384 1.00 14.13 89 ARG A N 1
ATOM 803 C CA . ARG A 1 110 ? 19.358 9.455 27.342 1.00 14.42 89 ARG A CA 1
ATOM 804 C C . ARG A 1 110 ? 19.565 8.859 28.737 1.00 13.54 89 ARG A C 1
ATOM 805 O O . ARG A 1 110 ? 19.292 9.523 29.765 1.00 14.30 89 ARG A O 1
ATOM 813 N N . ASP A 1 111 ? 20.041 7.603 28.824 1.00 13.44 90 ASP A N 1
ATOM 814 C CA . ASP A 1 111 ? 20.238 7.024 30.166 1.00 12.86 90 ASP A CA 1
ATOM 815 C C . ASP A 1 111 ? 21.451 7.556 30.937 1.00 13.46 90 ASP A C 1
ATOM 816 O O . ASP A 1 111 ? 21.635 7.230 32.131 1.00 14.84 90 ASP A O 1
ATOM 821 N N . GLU A 1 112 ? 22.234 8.424 30.281 1.00 12.23 91 GLU A N 1
ATOM 822 C CA . GLU A 1 112 ? 23.339 9.142 30.938 1.00 12.98 91 GLU A CA 1
ATOM 823 C C . GLU A 1 112 ? 22.881 10.522 31.421 1.00 14.04 91 GLU A C 1
ATOM 824 O O . GLU A 1 112 ? 23.689 11.264 31.961 1.00 13.28 91 GLU A O 1
ATOM 830 N N . LEU A 1 113 ? 21.605 10.862 31.217 1.00 12.44 92 LEU A N 1
ATOM 831 C CA . LEU A 1 113 ? 21.119 12.210 31.544 1.00 12.16 92 LEU A CA 1
ATOM 832 C C . LEU A 1 113 ? 20.110 12.174 32.669 1.00 12.67 92 LEU A C 1
ATOM 833 O O . LEU A 1 113 ? 19.317 11.235 32.792 1.00 13.48 92 LEU A O 1
ATOM 838 N N . ILE A 1 114 ? 20.105 13.238 33.466 1.00 12.35 93 ILE A N 1
ATOM 839 C CA . ILE A 1 114 ? 19.032 13.474 34.453 1.00 11.94 93 ILE A CA 1
ATOM 840 C C . ILE A 1 114 ? 18.266 14.674 33.889 1.00 13.36 93 ILE A C 1
ATOM 841 O O . ILE A 1 114 ? 18.781 15.784 33.795 1.00 12.78 93 ILE A O 1
ATOM 846 N N . ILE A 1 115 ? 17.013 14.461 33.522 1.00 11.72 94 ILE A N 1
ATOM 847 C CA . ILE A 1 115 ? 16.157 15.522 32.964 1.00 11.67 94 ILE A CA 1
ATOM 848 C C . ILE A 1 115 ? 15.027 15.813 33.932 1.00 12.76 94 ILE A C 1
ATOM 849 O O . ILE A 1 115 ? 14.340 14.886 34.436 1.00 12.21 94 ILE A O 1
ATOM 854 N N . SER A 1 116 ? 14.853 17.091 34.283 1.00 12.68 95 SER A N 1
ATOM 855 C CA . SER A 1 116 ? 13.767 17.436 35.207 1.00 12.33 95 SER A CA 1
ATOM 856 C C . SER A 1 116 ? 12.756 18.330 34.550 1.00 12.45 95 SER A C 1
ATOM 857 O O . SER A 1 116 ? 13.085 19.053 33.598 1.00 13.73 95 SER A O 1
ATOM 860 N N . THR A 1 117 ? 11.520 18.272 35.056 1.00 12.39 96 THR A N 1
ATOM 861 C CA . THR A 1 117 ? 10.563 19.340 34.722 1.00 13.51 96 THR A CA 1
ATOM 862 C C . THR A 1 117 ? 9.750 19.652 35.962 1.00 13.12 96 THR A C 1
ATOM 863 O O . THR A 1 117 ? 9.978 19.064 36.997 1.00 12.42 96 THR A O 1
ATOM 867 N N . LYS A 1 118 ? 8.804 20.591 35.846 1.00 12.24 97 LYS A N 1
ATOM 868 C CA . LYS A 1 118 ? 8.085 21.086 37.014 1.00 12.34 97 LYS A CA 1
ATOM 869 C C . LYS A 1 118 ? 6.691 21.550 36.626 1.00 12.22 97 LYS A C 1
ATOM 870 O O . LYS A 1 118 ? 6.431 21.865 35.455 1.00 13.19 97 LYS A O 1
ATOM 876 N N . ALA A 1 119 ? 5.834 21.645 37.632 1.00 13.22 98 ALA A N 1
ATOM 877 C CA . ALA A 1 119 ? 4.534 22.330 37.475 1.00 10.92 98 ALA A CA 1
ATOM 878 C C . ALA A 1 119 ? 4.274 23.052 38.793 1.00 11.84 98 ALA A C 1
ATOM 879 O O . ALA A 1 119 ? 4.595 22.516 39.861 1.00 13.11 98 ALA A O 1
ATOM 881 N N . GLY A 1 120 ? 3.640 24.218 38.711 1.00 11.41 99 GLY A N 1
ATOM 882 C CA . GLY A 1 120 ? 3.313 24.963 39.938 1.00 13.28 99 GLY A CA 1
ATOM 883 C C . GLY A 1 120 ? 3.173 26.457 39.728 1.00 13.20 99 GLY A C 1
ATOM 884 O O . GLY A 1 120 ? 2.484 27.095 40.522 1.00 14.93 99 GLY A O 1
ATOM 885 N N . TYR A 1 121 ? 3.762 26.994 38.645 1.00 13.98 100 TYR A N 1
ATOM 886 C CA . TYR A 1 121 ? 3.527 28.393 38.269 1.00 14.35 100 TYR A CA 1
ATOM 887 C C . TYR A 1 121 ? 2.498 28.399 37.141 1.00 16.86 100 TYR A C 1
ATOM 888 O O . TYR A 1 121 ? 1.958 27.331 36.776 1.00 16.97 100 TYR A O 1
ATOM 897 N N . THR A 1 122 ? 2.184 29.566 36.589 1.00 15.67 101 THR A N 1
ATOM 898 C CA . THR A 1 122 ? 1.137 29.652 35.556 1.00 14.89 101 THR A CA 1
ATOM 899 C C . THR A 1 122 ? 1.602 29.054 34.242 1.00 16.12 101 THR A C 1
ATOM 900 O O . THR A 1 122 ? 2.621 29.478 33.686 1.00 15.94 101 THR A O 1
ATOM 904 N N . MET A 1 123 ? 0.848 28.073 33.737 1.00 14.35 102 MET A N 1
ATOM 905 C CA . MET A 1 123 ? 1.168 27.450 32.458 1.00 14.37 102 MET A CA 1
ATOM 906 C C . MET A 1 123 ? 0.056 27.731 31.416 1.00 16.32 102 MET A C 1
ATOM 907 O O . MET A 1 123 ? 0.358 28.171 30.303 1.00 18.91 102 MET A O 1
ATOM 912 N N . TRP A 1 124 ? -1.202 27.392 31.718 1.00 15.56 103 TRP A N 1
ATOM 913 C CA . TRP A 1 124 ? -2.325 27.668 30.827 1.00 16.39 103 TRP A CA 1
ATOM 914 C C . TRP A 1 124 ? -3.370 28.440 31.608 1.00 16.40 103 TRP A C 1
ATOM 915 O O . TRP A 1 124 ? -3.312 28.469 32.821 1.00 17.11 103 TRP A O 1
ATOM 926 N N A ASP A 1 125 ? -4.326 29.037 30.892 0.80 18.34 104 ASP A N 1
ATOM 927 N N B ASP A 1 125 ? -4.292 29.118 30.926 0.20 17.08 104 ASP A N 1
ATOM 928 C CA A ASP A 1 125 ? -5.338 29.871 31.535 0.80 17.77 104 ASP A CA 1
ATOM 929 C CA B ASP A 1 125 ? -5.265 29.959 31.633 0.20 16.52 104 ASP A CA 1
ATOM 930 C C A ASP A 1 125 ? -6.358 29.040 32.317 0.80 16.20 104 ASP A C 1
ATOM 931 C C B ASP A 1 125 ? -6.343 29.103 32.290 0.20 16.53 104 ASP A C 1
ATOM 932 O O A ASP A 1 125 ? -6.581 27.860 32.025 0.80 15.75 104 ASP A O 1
ATOM 933 O O B ASP A 1 125 ? -6.584 27.964 31.888 0.20 16.48 104 ASP A O 1
ATOM 942 N N . GLY A 1 126 ? -6.972 29.667 33.311 1.00 16.59 105 GLY A N 1
ATOM 943 C CA . GLY A 1 126 ? -8.049 29.006 34.046 1.00 17.60 105 GLY A CA 1
ATOM 944 C C . GLY A 1 126 ? -7.594 28.353 35.329 1.00 16.72 105 GLY A C 1
ATOM 945 O O . GLY A 1 126 ? -6.384 28.287 35.639 1.00 17.27 105 GLY A O 1
ATOM 946 N N . PRO A 1 127 ? -8.551 27.796 36.087 1.00 16.14 106 PRO A N 1
ATOM 947 C CA . PRO A 1 127 ? -8.247 27.256 37.398 1.00 16.25 106 PRO A CA 1
ATOM 948 C C . PRO A 1 127 ? -7.430 25.967 37.466 1.00 14.65 106 PRO A C 1
ATOM 949 O O . PRO A 1 127 ? -7.028 25.578 38.576 1.00 15.79 106 PRO A O 1
ATOM 953 N N . TYR A 1 128 ? -7.166 25.317 36.319 1.00 14.72 107 TYR A N 1
ATOM 954 C CA . TYR A 1 128 ? -6.454 24.043 36.323 1.00 12.87 107 TYR A CA 1
ATOM 955 C C . TYR A 1 128 ? -5.072 24.153 35.716 1.00 15.05 107 TYR A C 1
ATOM 956 O O . TYR A 1 128 ? -4.398 23.122 35.630 1.00 13.86 107 TYR A O 1
ATOM 965 N N . GLY A 1 129 ? -4.639 25.377 35.374 1.00 14.91 108 GLY A N 1
ATOM 966 C CA . GLY A 1 129 ? -3.353 25.593 34.689 1.00 14.35 108 GLY A CA 1
ATOM 967 C C . GLY A 1 129 ? -2.270 26.286 35.517 1.00 15.51 108 GLY A C 1
ATOM 968 O O . GLY A 1 129 ? -1.324 26.836 34.961 1.00 16.47 108 GLY A O 1
ATOM 969 N N . ASP A 1 130 ? -2.413 26.240 36.832 1.00 14.63 109 ASP A N 1
ATOM 970 C CA . ASP A 1 130 ? -1.494 26.898 37.768 1.00 15.66 109 ASP A CA 1
ATOM 971 C C . ASP A 1 130 ? -1.675 26.211 39.137 1.00 15.03 109 ASP A C 1
ATOM 972 O O . ASP A 1 130 ? -2.606 25.432 39.357 1.00 14.78 109 ASP A O 1
ATOM 977 N N . TRP A 1 131 ? -0.750 26.489 40.051 1.00 14.69 110 TRP A N 1
ATOM 978 C CA . TRP A 1 131 ? -0.859 26.038 41.443 1.00 14.60 110 TRP A CA 1
ATOM 979 C C . TRP A 1 131 ? -0.568 24.560 41.725 1.00 16.95 110 TRP A C 1
ATOM 980 O O . TRP A 1 131 ? 0.350 24.024 41.102 1.00 14.99 110 TRP A O 1
ATOM 991 N N . GLY A 1 132 ? -1.307 23.907 42.633 1.00 14.48 111 GLY A N 1
ATOM 992 C CA . GLY A 1 132 ? -0.860 22.595 43.108 1.00 15.70 111 GLY A CA 1
ATOM 993 C C . GLY A 1 132 ? -1.842 21.458 43.121 1.00 13.97 111 GLY A C 1
ATOM 994 O O . GLY A 1 132 ? -1.652 20.478 43.852 1.00 15.00 111 GLY A O 1
ATOM 995 N N . SER A 1 133 ? -2.891 21.560 42.302 1.00 14.35 112 SER A N 1
ATOM 996 C CA . SER A 1 133 ? -3.882 20.483 42.306 1.00 13.26 112 SER A CA 1
ATOM 997 C C . SER A 1 133 ? -3.341 19.222 41.638 1.00 13.95 112 SER A C 1
ATOM 998 O O . SER A 1 133 ? -2.443 19.275 40.789 1.00 13.72 112 SER A O 1
ATOM 1001 N N . ARG A 1 134 ? -3.916 18.095 42.038 1.00 14.14 113 ARG A N 1
ATOM 1002 C CA . ARG A 1 134 ? -3.645 16.823 41.355 1.00 12.68 113 ARG A CA 1
ATOM 1003 C C . ARG A 1 134 ? -3.953 16.935 39.858 1.00 13.82 113 ARG A C 1
ATOM 1004 O O . ARG A 1 134 ? -3.158 16.467 39.042 1.00 13.61 113 ARG A O 1
ATOM 1012 N N . LYS A 1 135 ? -5.080 17.580 39.500 1.00 12.40 114 LYS A N 1
ATOM 1013 C CA . LYS A 1 135 ? -5.448 17.782 38.085 1.00 13.50 114 LYS A CA 1
ATOM 1014 C C . LYS A 1 135 ? -4.312 18.462 37.326 1.00 12.78 114 LYS A C 1
ATOM 1015 O O . LYS A 1 135 ? -3.886 17.963 36.273 1.00 13.50 114 LYS A O 1
ATOM 1021 N N . TYR A 1 136 ? -3.801 19.567 37.862 1.00 12.67 115 TYR A N 1
ATOM 1022 C CA . TYR A 1 136 ? -2.780 20.323 37.129 1.00 12.25 115 TYR A CA 1
ATOM 1023 C C . TYR A 1 136 ? -1.460 19.559 37.044 1.00 12.17 115 TYR A C 1
ATOM 1024 O O . TYR A 1 136 ? -0.823 19.540 35.977 1.00 12.08 115 TYR A O 1
ATOM 1033 N N . LEU A 1 137 ? -1.017 18.972 38.159 1.00 12.85 116 LEU A N 1
ATOM 1034 C CA . LEU A 1 137 ? 0.282 18.258 38.145 1.00 13.98 116 LEU A CA 1
ATOM 1035 C C . LEU A 1 137 ? 0.259 17.077 37.172 1.00 14.26 116 LEU A C 1
ATOM 1036 O O . LEU A 1 137 ? 1.184 16.924 36.369 1.00 13.56 116 LEU A O 1
ATOM 1041 N N . ILE A 1 138 ? -0.807 16.279 37.216 1.00 13.02 117 ILE A N 1
ATOM 1042 C CA . ILE A 1 138 ? -0.861 15.127 36.310 1.00 13.45 117 ILE A CA 1
ATOM 1043 C C . ILE A 1 138 ? -1.014 15.569 34.843 1.00 13.77 117 ILE A C 1
ATOM 1044 O O . ILE A 1 138 ? -0.280 15.096 33.942 1.00 13.38 117 ILE A O 1
ATOM 1049 N N . ALA A 1 139 ? -1.971 16.460 34.558 1.00 12.76 118 ALA A N 1
ATOM 1050 C CA . ALA A 1 139 ? -2.184 16.904 33.182 1.00 13.25 118 ALA A CA 1
ATOM 1051 C C . ALA A 1 139 ? -0.914 17.606 32.641 1.00 11.92 118 ALA A C 1
ATOM 1052 O O . ALA A 1 139 ? -0.542 17.436 31.496 1.00 13.16 118 ALA A O 1
ATOM 1054 N N . SER A 1 140 ? -0.253 18.396 33.498 1.00 13.25 119 SER A N 1
ATOM 1055 C CA . SER A 1 140 ? 0.955 19.103 33.039 1.00 11.35 119 SER A CA 1
ATOM 1056 C C . SER A 1 140 ? 2.118 18.149 32.788 1.00 12.77 119 SER A C 1
ATOM 1057 O O . SER A 1 140 ? 2.804 18.304 31.782 1.00 13.46 119 SER A O 1
ATOM 1060 N N . LEU A 1 141 ? 2.343 17.154 33.648 1.00 12.52 120 LEU A N 1
ATOM 1061 C CA . LEU A 1 141 ? 3.462 16.229 33.335 1.00 13.56 120 LEU A CA 1
ATOM 1062 C C . LEU A 1 141 ? 3.162 15.462 32.038 1.00 14.37 120 LEU A C 1
ATOM 1063 O O . LEU A 1 141 ? 4.056 15.263 31.219 1.00 13.59 120 LEU A O 1
ATOM 1068 N N . ASP A 1 142 ? 1.892 15.115 31.804 1.00 12.73 121 ASP A N 1
ATOM 1069 C CA . ASP A 1 142 ? 1.557 14.430 30.525 1.00 13.24 121 ASP A CA 1
ATOM 1070 C C . ASP A 1 142 ? 1.910 15.351 29.365 1.00 13.42 121 ASP A C 1
ATOM 1071 O O . ASP A 1 142 ? 2.491 14.891 28.359 1.00 13.16 121 ASP A O 1
ATOM 1076 N N . GLN A 1 143 ? 1.607 16.648 29.486 1.00 12.54 122 GLN A N 1
ATOM 1077 C CA . GLN A 1 143 ? 1.956 17.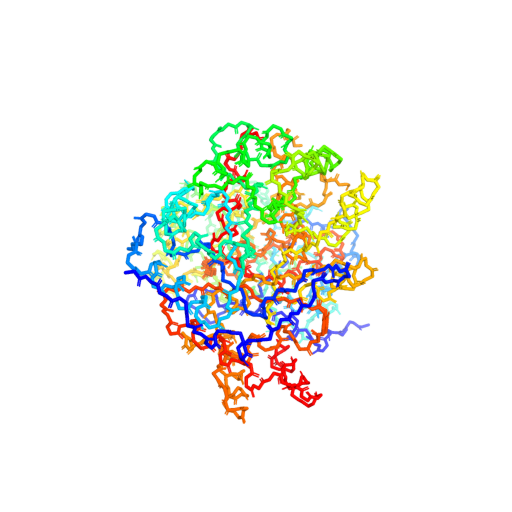596 28.399 1.00 13.01 122 GLN A CA 1
ATOM 1078 C C . GLN A 1 143 ? 3.473 17.685 28.219 1.00 14.79 122 GLN A C 1
ATOM 1079 O O . GLN A 1 143 ? 3.971 17.709 27.096 1.00 13.82 122 GLN A O 1
ATOM 1085 N N . SER A 1 144 ? 4.188 17.773 29.341 1.00 13.23 123 SER A N 1
ATOM 1086 C CA . SER A 1 144 ? 5.666 17.872 29.296 1.00 14.11 123 SER A CA 1
ATOM 1087 C C . SER A 1 144 ? 6.313 16.646 28.631 1.00 12.86 123 SER A C 1
ATOM 1088 O O . SER A 1 144 ? 7.250 16.793 27.842 1.00 13.90 123 SER A O 1
ATOM 1091 N N . LEU A 1 145 ? 5.838 15.449 28.988 1.00 13.12 124 LEU A N 1
ATOM 1092 C CA . LEU A 1 145 ? 6.383 14.229 28.423 1.00 12.93 124 LEU A CA 1
ATOM 1093 C C . LEU A 1 145 ? 6.135 14.211 26.907 1.00 13.57 124 LEU A C 1
ATOM 1094 O O . LEU A 1 145 ? 7.016 13.804 26.148 1.00 14.78 124 LEU A O 1
ATOM 1099 N N . LYS A 1 146 ? 4.967 14.678 26.474 1.00 13.85 125 LYS A N 1
ATOM 1100 C CA . LYS A 1 146 ? 4.683 14.790 25.036 1.00 14.70 125 LYS A CA 1
ATOM 1101 C C . LYS A 1 146 ? 5.575 15.791 24.338 1.00 14.42 125 LYS A C 1
ATOM 1102 O O . LYS A 1 146 ? 6.130 15.497 23.261 1.00 16.49 125 LYS A O 1
ATOM 1108 N N . ARG A 1 147 ? 5.729 16.987 24.918 1.00 13.97 126 ARG A N 1
ATOM 1109 C CA . ARG A 1 147 ? 6.602 17.990 24.300 1.00 14.91 126 ARG A CA 1
ATOM 1110 C C . ARG A 1 147 ? 8.054 17.538 24.192 1.00 15.38 126 ARG A C 1
ATOM 1111 O O . ARG A 1 147 ? 8.723 17.816 23.168 1.00 15.34 126 ARG A O 1
ATOM 1119 N N . MET A 1 148 ? 8.553 16.842 25.216 1.00 15.15 127 MET A N 1
ATOM 1120 C CA . MET A 1 148 ? 9.955 16.424 25.245 1.00 14.52 127 MET A CA 1
ATOM 1121 C C . MET A 1 148 ? 10.184 15.087 24.539 1.00 16.16 127 MET A C 1
ATOM 1122 O O . MET A 1 148 ? 11.328 14.725 24.263 1.00 17.98 127 MET A O 1
ATOM 1127 N N . GLY A 1 149 ? 9.109 14.356 24.263 1.00 17.15 128 GLY A N 1
ATOM 1128 C CA . GLY A 1 149 ? 9.244 13.025 23.646 1.00 15.00 128 GLY A CA 1
ATOM 1129 C C . GLY A 1 149 ? 9.868 12.001 24.583 1.00 17.90 128 GLY A C 1
ATOM 1130 O O . GLY A 1 149 ? 10.682 11.147 24.153 1.00 19.46 128 GLY A O 1
ATOM 1131 N N . LEU A 1 150 ? 9.491 12.062 25.851 1.00 14.60 129 LEU A N 1
ATOM 1132 C CA . LEU A 1 150 ? 10.044 11.170 26.885 1.00 15.39 129 LEU A CA 1
ATOM 1133 C C . LEU A 1 150 ? 8.991 10.233 27.471 1.00 16.20 129 LEU A C 1
ATOM 1134 O O . LEU A 1 150 ? 7.813 10.621 27.562 1.00 17.56 129 LEU A O 1
ATOM 1139 N N A GLU A 1 151 ? 9.414 9.034 27.887 0.40 16.28 130 GLU A N 1
ATOM 1140 N N B GLU A 1 151 ? 9.415 9.032 27.890 0.60 16.37 130 GLU A N 1
ATOM 1141 C CA A GLU A 1 151 ? 8.537 8.132 28.626 0.40 16.54 130 GLU A CA 1
ATOM 1142 C CA B GLU A 1 151 ? 8.538 8.122 28.626 0.60 16.76 130 GLU A CA 1
ATOM 1143 C C A GLU A 1 151 ? 8.381 8.659 30.053 0.40 15.49 130 GLU A C 1
ATOM 1144 C C B GLU A 1 151 ? 8.428 8.543 30.094 0.60 15.28 130 GLU A C 1
ATOM 1145 O O A GLU A 1 151 ? 7.294 8.603 30.652 0.40 15.33 130 GLU A O 1
ATOM 1146 O O B GLU A 1 151 ? 7.416 8.295 30.763 0.60 15.61 130 GLU A O 1
ATOM 1157 N N . TYR A 1 152 ? 9.477 9.201 30.593 1.00 14.49 131 TYR A N 1
ATOM 1158 C CA . TYR A 1 152 ? 9.462 9.677 31.977 1.00 12.74 131 TYR A CA 1
ATOM 1159 C C . TYR A 1 152 ? 10.514 10.744 32.136 1.00 12.74 131 TYR A C 1
ATOM 1160 O O . TYR A 1 152 ? 11.453 10.819 31.360 1.00 13.72 131 TYR A O 1
ATOM 1169 N N . VAL A 1 153 ? 10.328 11.575 33.153 1.00 12.19 132 VAL A N 1
ATOM 1170 C CA . VAL A 1 153 ? 11.434 12.472 33.540 1.00 11.36 132 VAL A CA 1
ATOM 1171 C C . VAL A 1 153 ? 12.162 11.840 34.726 1.00 12.96 132 VAL A C 1
ATOM 1172 O O . VAL A 1 153 ? 11.581 11.031 35.473 1.00 12.87 132 VAL A O 1
ATOM 1176 N N . ASP A 1 154 ? 13.405 12.254 34.947 1.00 12.20 133 ASP A N 1
ATOM 1177 C CA . ASP A 1 154 ? 14.162 11.763 36.108 1.00 12.91 133 ASP A CA 1
ATOM 1178 C C . ASP A 1 154 ? 13.693 12.420 37.397 1.00 12.05 133 ASP A C 1
ATOM 1179 O O . ASP A 1 154 ? 13.622 11.754 38.429 1.00 12.61 133 ASP A O 1
ATOM 1184 N N . ILE A 1 155 ? 13.389 13.716 37.332 1.00 10.94 134 ILE A N 1
ATOM 1185 C CA . ILE A 1 155 ? 12.902 14.419 38.525 1.00 11.41 134 ILE A CA 1
ATOM 1186 C C . ILE A 1 155 ? 11.711 15.293 38.109 1.00 11.76 134 ILE A C 1
ATOM 1187 O O . ILE A 1 155 ? 11.787 16.045 37.149 1.00 12.41 134 ILE A O 1
ATOM 1192 N N . PHE A 1 156 ? 10.604 15.161 38.832 1.00 11.38 135 PHE A N 1
ATOM 1193 C CA . PHE A 1 156 ? 9.472 16.059 38.628 1.00 12.88 135 PHE A CA 1
ATOM 1194 C C . PHE A 1 156 ? 9.289 16.877 39.924 1.00 11.82 135 PHE A C 1
ATOM 1195 O O . PHE A 1 156 ? 9.176 16.333 41.049 1.00 12.81 135 PHE A O 1
ATOM 1203 N N . TYR A 1 157 ? 9.213 18.201 39.754 1.00 11.74 136 TYR A N 1
ATOM 1204 C CA . TYR A 1 157 ? 9.050 19.098 40.900 1.00 13.01 136 TYR A CA 1
ATOM 1205 C C . TYR A 1 157 ? 7.712 19.760 41.005 1.00 12.76 136 TYR A C 1
ATOM 1206 O O . TYR A 1 157 ? 7.093 20.135 39.992 1.00 12.57 136 TYR A O 1
ATOM 1215 N N . HIS A 1 158 ? 7.285 19.964 42.257 1.00 12.43 137 HIS A N 1
ATOM 1216 C CA . HIS A 1 158 ? 6.252 21.005 42.504 1.00 13.38 137 HIS A CA 1
ATOM 1217 C C . HIS A 1 158 ? 7.048 22.338 42.533 1.00 14.15 137 HIS A C 1
ATOM 1218 O O . HIS A 1 158 ? 7.938 22.519 43.364 1.00 13.10 137 HIS A O 1
ATOM 1225 N N . HIS A 1 159 ? 6.715 23.251 41.636 1.00 12.77 138 HIS A N 1
ATOM 1226 C CA . HIS A 1 159 ? 7.548 24.405 41.342 1.00 12.98 138 HIS A CA 1
ATOM 1227 C C . HIS A 1 159 ? 7.532 25.508 42.395 1.00 13.93 138 HIS A C 1
ATOM 1228 O O . HIS A 1 159 ? 8.515 26.263 42.502 1.00 14.05 138 HIS A O 1
ATOM 1235 N N . ARG A 1 160 ? 6.434 25.608 43.154 1.00 14.19 139 ARG A N 1
ATOM 1236 C CA . ARG A 1 160 ? 6.346 26.594 44.268 1.00 15.19 139 ARG A CA 1
ATOM 1237 C C . ARG A 1 160 ? 5.204 26.145 45.161 1.00 16.43 139 ARG A C 1
ATOM 1238 O O . ARG A 1 160 ? 4.288 25.422 44.726 1.00 15.88 139 ARG A O 1
ATOM 1246 N N . PRO A 1 161 ? 5.192 26.624 46.401 1.00 15.15 140 PRO A N 1
ATOM 1247 C CA . PRO A 1 161 ? 4.066 26.234 47.226 1.00 15.41 140 PRO A CA 1
ATOM 1248 C C . PRO A 1 161 ? 2.706 26.773 46.762 1.00 15.77 140 PRO A C 1
ATOM 1249 O O . PRO A 1 161 ? 2.631 27.841 46.126 1.00 16.63 140 PRO A O 1
ATOM 1253 N N A ASP A 1 162 ? 1.664 26.021 47.120 0.60 16.27 141 ASP A N 1
ATOM 1254 N N B ASP A 1 162 ? 1.639 26.041 47.085 0.40 16.97 141 ASP A N 1
ATOM 1255 C CA A ASP A 1 162 ? 0.264 26.389 46.891 0.60 17.01 141 ASP A CA 1
ATOM 1256 C CA B ASP A 1 162 ? 0.261 26.498 46.834 0.40 17.97 141 ASP A CA 1
ATOM 1257 C C A ASP A 1 162 ? -0.373 26.475 48.287 0.60 19.43 141 ASP A C 1
ATOM 1258 C C B ASP A 1 162 ? -0.435 26.515 48.197 0.40 20.24 141 ASP A C 1
ATOM 1259 O O A ASP A 1 162 ? -0.726 25.462 48.874 0.60 20.37 141 ASP A O 1
ATOM 1260 O O B ASP A 1 162 ? -0.903 25.485 48.672 0.40 20.68 141 ASP A O 1
ATOM 1269 N N . PRO A 1 163 ? -0.500 27.700 48.824 1.00 22.34 142 PRO A N 1
ATOM 1270 C CA . PRO A 1 163 ? -1.030 27.846 50.197 1.00 24.02 142 PRO A CA 1
ATOM 1271 C C . PRO A 1 163 ? -2.481 27.440 50.415 1.00 25.52 142 PRO A C 1
ATOM 1272 O O . PRO A 1 163 ? -2.868 27.128 51.561 1.00 29.17 142 PRO A O 1
ATOM 1276 N N A GLU A 1 164 ? -3.248 27.410 49.329 0.60 23.46 143 GLU A N 1
ATOM 1277 N N B GLU A 1 164 ? -3.288 27.391 49.370 0.40 23.55 143 GLU A N 1
ATOM 1278 C CA A GLU A 1 164 ? -4.683 27.131 49.388 0.60 23.18 143 GLU A CA 1
ATOM 1279 C CA B GLU A 1 164 ? -4.690 27.038 49.580 0.40 22.27 143 GLU A CA 1
ATOM 1280 C C A GLU A 1 164 ? -5.118 25.709 49.018 0.60 21.38 143 GLU A C 1
ATOM 1281 C C B GLU A 1 164 ? -5.025 25.565 49.336 0.40 21.24 143 GLU A C 1
ATOM 1282 O O A GLU A 1 164 ? -6.304 25.393 49.107 0.60 20.72 143 GLU A O 1
ATOM 1283 O O B GLU A 1 164 ? -6.034 25.053 49.840 0.40 20.52 143 GLU A O 1
ATOM 1294 N N . THR A 1 165 ? -4.177 24.869 48.588 1.00 19.56 144 THR A N 1
ATOM 1295 C CA . THR A 1 165 ? -4.450 23.447 48.322 1.00 19.04 144 THR A CA 1
ATOM 1296 C C . THR A 1 165 ? -3.802 22.608 49.393 1.00 17.84 144 THR A C 1
ATOM 1297 O O . THR A 1 165 ? -2.620 22.837 49.707 1.00 19.81 144 THR A O 1
ATOM 1301 N N . PRO A 1 166 ? -4.527 21.612 49.956 1.00 19.37 145 PRO A N 1
ATOM 1302 C CA . PRO A 1 166 ? -3.886 20.791 50.987 1.00 18.50 145 PRO A CA 1
ATOM 1303 C C . PRO A 1 166 ? -2.580 20.185 50.500 1.00 18.66 145 PRO A C 1
ATOM 1304 O O . PRO A 1 166 ? -2.520 19.565 49.410 1.00 17.81 145 PRO A O 1
ATOM 1308 N N . LEU A 1 167 ? -1.539 20.327 51.310 1.00 19.54 146 LEU A N 1
ATOM 1309 C CA . LEU A 1 167 ? -0.254 19.763 50.906 1.00 18.32 146 LEU A CA 1
ATOM 1310 C C . LEU A 1 167 ? -0.341 18.280 50.576 1.00 18.77 146 LEU A C 1
ATOM 1311 O O . LEU A 1 167 ? 0.361 17.812 49.692 1.00 18.32 146 LEU A O 1
ATOM 1316 N N A LYS A 1 168 ? -1.171 17.522 51.295 0.50 18.58 147 LYS A N 1
ATOM 1317 N N B LYS A 1 168 ? -1.199 17.548 51.285 0.50 18.77 147 LYS A N 1
ATOM 1318 C CA A LYS A 1 168 ? -1.282 16.095 51.008 0.50 19.23 147 LYS A CA 1
ATOM 1319 C CA B LYS A 1 168 ? -1.343 16.121 51.055 0.50 19.62 147 LYS A CA 1
ATOM 1320 C C A LYS A 1 168 ? -1.806 15.816 49.584 0.50 17.84 147 LYS A C 1
ATOM 1321 C C B LYS A 1 168 ? -1.827 15.816 49.618 0.50 18.11 147 LYS A C 1
ATOM 1322 O O A LYS A 1 168 ? -1.414 14.822 48.982 0.50 17.96 147 LYS A O 1
ATOM 1323 O O B LYS A 1 168 ? -1.418 14.817 49.035 0.50 18.23 147 LYS A O 1
ATOM 1334 N N . GLU A 1 169 ? -2.679 16.665 49.041 1.00 16.83 148 GLU A N 1
ATOM 1335 C CA . GLU A 1 169 ? -3.153 16.411 47.659 1.00 16.31 148 GLU A CA 1
ATOM 1336 C C . GLU A 1 169 ? -1.951 16.514 46.704 1.00 15.39 148 GLU A C 1
ATOM 1337 O O . GLU A 1 169 ? -1.720 15.635 45.862 1.00 14.96 148 GLU A O 1
ATOM 1343 N N . THR A 1 170 ? -1.207 17.602 46.846 1.00 15.18 149 THR A N 1
ATOM 1344 C CA . THR A 1 170 ? -0.067 17.836 45.928 1.00 14.54 149 THR A CA 1
ATOM 1345 C C . THR A 1 170 ? 0.976 16.734 46.089 1.00 16.71 149 THR A C 1
ATOM 1346 O O . THR A 1 170 ? 1.509 16.219 45.104 1.00 15.25 149 THR A O 1
ATOM 1350 N N . MET A 1 171 ? 1.279 16.386 47.336 1.00 14.57 150 MET A N 1
ATOM 1351 C CA . MET A 1 171 ? 2.265 15.323 47.585 1.00 15.16 150 MET A CA 1
ATOM 1352 C C . MET A 1 171 ? 1.815 13.957 47.052 1.00 14.99 150 MET A C 1
ATOM 1353 O O . MET A 1 171 ? 2.627 13.196 46.506 1.00 15.90 150 MET A O 1
ATOM 1358 N N A LYS A 1 172 ? 0.529 13.644 47.209 0.60 16.04 151 LYS A N 1
ATOM 1359 N N B LYS A 1 172 ? 0.515 13.674 47.204 0.40 15.96 151 LYS A N 1
ATOM 1360 C CA A LYS A 1 172 ? 0.020 12.380 46.690 0.60 14.86 151 LYS A CA 1
ATOM 1361 C CA B LYS A 1 172 ? -0.070 12.427 46.712 0.40 15.57 151 LYS A CA 1
ATOM 1362 C C A LYS A 1 172 ? 0.057 12.342 45.154 0.60 15.80 151 LYS A C 1
ATOM 1363 C C B LYS A 1 172 ? 0.016 12.351 45.181 0.40 15.82 151 LYS A C 1
ATOM 1364 O O A LYS A 1 172 ? 0.186 11.270 44.548 0.60 16.20 151 LYS A O 1
ATOM 1365 O O B LYS A 1 172 ? 0.147 11.265 44.611 0.40 16.45 151 LYS A O 1
ATOM 1376 N N . ALA A 1 173 ? -0.074 13.502 44.516 1.00 14.80 152 ALA A N 1
ATOM 1377 C CA . ALA A 1 173 ? 0.028 13.543 43.051 1.00 14.44 152 ALA A CA 1
ATOM 1378 C C . ALA A 1 173 ? 1.469 13.183 42.675 1.00 15.08 152 ALA A C 1
ATOM 1379 O O . ALA A 1 173 ? 1.678 12.410 41.756 1.00 15.21 152 ALA A O 1
ATOM 1381 N N . LEU A 1 174 ? 2.445 13.742 43.416 1.00 15.45 153 LEU A N 1
ATOM 1382 C CA . LEU A 1 174 ? 3.876 13.383 43.142 1.00 14.70 153 LEU A CA 1
ATOM 1383 C C . LEU A 1 174 ? 4.113 11.892 43.341 1.00 15.14 153 LEU A C 1
ATOM 1384 O O . LEU A 1 174 ? 4.717 11.213 42.510 1.00 14.10 153 LEU A O 1
ATOM 1389 N N . ASP A 1 175 ? 3.621 11.351 44.459 1.00 14.88 154 ASP A N 1
ATOM 1390 C CA . ASP A 1 175 ? 3.753 9.906 44.734 1.00 17.05 154 ASP A CA 1
ATOM 1391 C C . ASP A 1 175 ? 3.111 9.064 43.634 1.00 16.02 154 ASP A C 1
ATOM 1392 O O . ASP A 1 175 ? 3.693 8.098 43.140 1.00 15.97 154 ASP A O 1
ATOM 1397 N N . HIS A 1 176 ? 1.914 9.459 43.212 1.00 14.97 155 HIS A N 1
ATOM 1398 C CA . HIS A 1 176 ? 1.225 8.726 42.156 1.00 14.88 155 HIS A CA 1
ATOM 1399 C C . HIS A 1 176 ? 2.052 8.717 40.852 1.00 16.24 155 HIS A C 1
ATOM 1400 O O . HIS A 1 176 ? 2.137 7.691 40.180 1.00 15.38 155 HIS A O 1
ATOM 1407 N N . LEU A 1 177 ? 2.662 9.853 40.501 1.00 14.94 156 LEU A N 1
ATOM 1408 C CA . LEU A 1 177 ? 3.425 9.947 39.227 1.00 15.18 156 LEU A CA 1
ATOM 1409 C C . LEU A 1 177 ? 4.688 9.078 39.260 1.00 15.62 156 LEU A C 1
ATOM 1410 O O . LEU A 1 177 ? 5.095 8.504 38.237 1.00 15.21 156 LEU A O 1
ATOM 1415 N N . VAL A 1 178 ? 5.277 8.925 40.453 1.00 13.98 157 VAL A N 1
ATOM 1416 C CA . VAL A 1 178 ? 6.434 8.019 40.597 1.00 13.94 157 VAL A CA 1
ATOM 1417 C C . VAL A 1 178 ? 5.969 6.564 40.524 1.00 15.38 157 VAL A C 1
ATOM 1418 O O . VAL A 1 178 ? 6.549 5.764 39.776 1.00 15.73 157 VAL A O 1
ATOM 1422 N N . ARG A 1 179 ? 4.912 6.242 41.254 1.00 16.12 158 ARG A N 1
ATOM 1423 C CA . ARG A 1 179 ? 4.438 4.858 41.259 1.00 17.20 158 ARG A CA 1
ATOM 1424 C C . ARG A 1 179 ? 4.017 4.403 39.869 1.00 19.44 158 ARG A C 1
ATOM 1425 O O . ARG A 1 179 ? 4.203 3.221 39.523 1.00 20.10 158 ARG A O 1
ATOM 1433 N N A HIS A 1 180 ? 3.506 5.341 39.072 0.70 18.95 159 HIS A N 1
ATOM 1434 N N B HIS A 1 180 ? 3.487 5.329 39.066 0.30 18.76 159 HIS A N 1
ATOM 1435 C CA A HIS A 1 180 ? 3.066 5.014 37.726 0.70 21.96 159 HIS A CA 1
ATOM 1436 C CA B HIS A 1 180 ? 2.980 5.065 37.708 0.30 20.09 159 HIS A CA 1
ATOM 1437 C C A HIS A 1 180 ? 4.049 5.287 36.608 0.70 21.21 159 HIS A C 1
ATOM 1438 C C B HIS A 1 180 ? 4.126 4.987 36.664 0.30 19.79 159 HIS A C 1
ATOM 1439 O O A HIS A 1 180 ? 3.683 5.348 35.427 0.70 21.81 159 HIS A O 1
ATOM 1440 O O B HIS A 1 180 ? 3.967 4.464 35.560 0.30 20.60 159 HIS A O 1
ATOM 1453 N N . GLY A 1 181 ? 5.301 5.484 37.029 1.00 18.53 160 GLY A N 1
ATOM 1454 C CA . GLY A 1 181 ? 6.434 5.497 36.135 1.00 17.25 160 GLY A CA 1
ATOM 1455 C C . GLY A 1 181 ? 6.600 6.694 35.228 1.00 17.06 160 GLY A C 1
ATOM 1456 O O . GLY A 1 181 ? 7.294 6.597 34.194 1.00 19.79 160 GLY A O 1
ATOM 1457 N N A LYS A 1 182 ? 6.005 7.821 35.592 0.70 16.05 161 LYS A N 1
ATOM 1458 N N B LYS A 1 182 ? 5.979 7.808 35.620 0.30 16.01 161 LYS A N 1
ATOM 1459 C CA A LYS A 1 182 ? 6.171 9.020 34.770 0.70 15.54 161 LYS A CA 1
ATOM 1460 C CA B LYS A 1 182 ? 6.044 9.076 34.884 0.30 15.00 161 LYS A CA 1
ATOM 1461 C C A LYS A 1 182 ? 7.304 9.899 35.283 0.70 14.75 161 LYS A C 1
ATOM 1462 C C B LYS A 1 182 ? 7.265 9.892 35.298 0.30 14.31 161 LYS A C 1
ATOM 1463 O O A LYS A 1 182 ? 7.759 10.788 34.561 0.70 14.29 161 LYS A O 1
ATOM 1464 O O B LYS A 1 182 ? 7.745 10.734 34.536 0.30 13.91 161 LYS A O 1
ATOM 1475 N N . ALA A 1 183 ? 7.752 9.627 36.506 1.00 13.07 162 ALA A N 1
ATOM 1476 C CA . ALA A 1 183 ? 8.943 10.313 37.076 1.00 13.19 162 ALA A CA 1
ATOM 1477 C C . ALA A 1 183 ? 9.703 9.296 37.905 1.00 14.88 162 ALA A C 1
ATOM 1478 O O . ALA A 1 183 ? 9.086 8.507 38.662 1.00 15.50 162 ALA A O 1
ATOM 1480 N N . LEU A 1 184 ? 11.030 9.318 37.816 1.00 12.70 163 LEU A N 1
ATOM 1481 C CA . LEU A 1 184 ? 11.782 8.377 38.664 1.00 13.06 163 LEU A CA 1
ATOM 1482 C C . LEU A 1 184 ? 11.874 8.892 40.100 1.00 13.51 163 LEU A C 1
ATOM 1483 O O . LEU A 1 184 ? 11.871 8.083 41.053 1.00 13.68 163 LEU A O 1
ATOM 1488 N N . TYR A 1 185 ? 11.992 10.221 40.243 1.00 13.34 164 TYR A N 1
ATOM 1489 C CA . TYR A 1 185 ? 12.125 10.887 41.555 1.00 12.58 164 TYR A CA 1
ATOM 1490 C C . TYR A 1 185 ? 11.336 12.182 41.554 1.00 12.88 164 TYR A C 1
ATOM 1491 O O . TYR A 1 185 ? 10.992 12.684 40.494 1.00 13.32 164 TYR A O 1
ATOM 1500 N N . VAL A 1 186 ? 11.056 12.719 42.746 1.00 12.73 165 VAL A N 1
ATOM 1501 C CA . VAL A 1 186 ? 10.362 14.021 42.832 1.00 12.62 165 VAL A CA 1
ATOM 1502 C C . VAL A 1 186 ? 11.106 15.003 43.734 1.00 14.62 165 VAL A C 1
ATOM 1503 O O . VAL A 1 186 ? 11.945 14.610 44.565 1.00 14.48 165 VAL A O 1
ATOM 1507 N N . GLY A 1 187 ? 10.773 16.274 43.560 1.00 12.93 166 GLY A N 1
ATOM 1508 C CA . GLY A 1 187 ? 11.394 17.330 44.367 1.00 13.97 166 GLY A CA 1
ATOM 1509 C C . GLY A 1 187 ? 10.437 18.475 44.558 1.00 14.01 166 GLY A C 1
ATOM 1510 O O . GLY A 1 187 ? 9.309 18.508 44.024 1.00 13.92 166 GLY A O 1
ATOM 1511 N N . ILE A 1 188 ? 10.884 19.443 45.355 1.00 12.59 167 ILE A N 1
ATOM 1512 C CA . ILE A 1 188 ? 10.111 2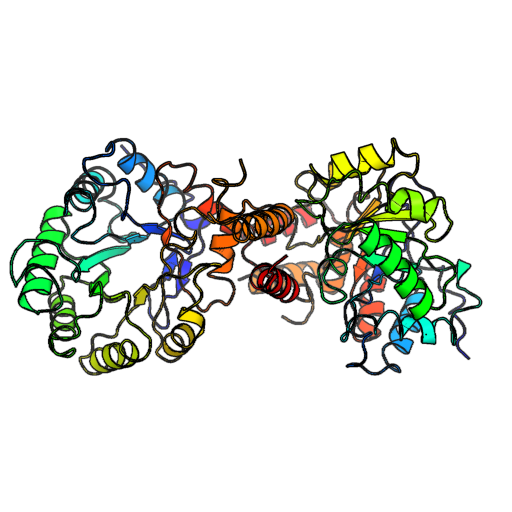0.650 45.604 1.00 12.94 167 ILE A CA 1
ATOM 1513 C C . ILE A 1 188 ? 11.003 21.860 45.333 1.00 13.03 167 ILE A C 1
ATOM 1514 O O . ILE A 1 188 ? 12.228 21.784 45.450 1.00 13.90 167 ILE A O 1
ATOM 1519 N N . SER A 1 189 ? 10.411 22.975 44.949 1.00 14.29 168 SER A N 1
ATOM 1520 C CA . SER A 1 189 ? 11.180 24.181 44.683 1.00 14.09 168 SER A CA 1
ATOM 1521 C C . SER A 1 189 ? 10.530 25.376 45.370 1.00 15.69 168 SER A C 1
ATOM 1522 O O . SER A 1 189 ? 9.300 25.433 45.507 1.00 14.97 168 SER A O 1
ATOM 1525 N N . ASN A 1 190 ? 11.363 26.320 45.861 1.00 14.81 169 ASN A N 1
ATOM 1526 C CA . ASN A 1 190 ? 10.821 27.567 46.467 1.00 16.23 169 ASN A CA 1
ATOM 1527 C C . ASN A 1 190 ? 9.983 27.383 47.720 1.00 17.04 169 ASN A C 1
ATOM 1528 O O . ASN A 1 190 ? 9.173 28.271 48.075 1.00 19.06 169 ASN A O 1
ATOM 1533 N N . TYR A 1 191 ? 10.198 26.267 48.421 1.00 15.13 170 TYR A N 1
ATOM 1534 C CA . TYR A 1 191 ? 9.478 25.985 49.655 1.00 15.32 170 TYR A CA 1
ATOM 1535 C C . TYR A 1 191 ? 10.300 26.518 50.834 1.00 16.79 170 TYR A C 1
ATOM 1536 O O . TYR A 1 191 ? 11.450 26.127 51.009 1.00 17.92 170 TYR A O 1
ATOM 1545 N N . PRO A 1 192 ? 9.708 27.387 51.655 1.00 17.51 171 PRO A N 1
ATOM 1546 C CA . PRO A 1 192 ? 10.423 27.797 52.889 1.00 17.88 171 PRO A CA 1
ATOM 1547 C C . PRO A 1 192 ? 10.627 26.599 53.798 1.00 18.36 171 PRO A C 1
ATOM 1548 O O . PRO A 1 192 ? 9.933 25.588 53.667 1.00 19.78 171 PRO A O 1
ATOM 1552 N N . ALA A 1 193 ? 11.554 26.704 54.752 1.00 18.94 172 ALA A N 1
ATOM 1553 C CA . ALA A 1 193 ? 11.921 25.578 55.576 1.00 19.12 172 ALA A CA 1
ATOM 1554 C C . ALA A 1 193 ? 10.772 24.873 56.311 1.00 19.24 172 ALA A C 1
ATOM 1555 O O . ALA A 1 193 ? 10.723 23.640 56.327 1.00 20.08 172 ALA A O 1
ATOM 1557 N N A ASP A 1 194 ? 9.883 25.626 56.962 0.70 20.97 173 ASP A N 1
ATOM 1558 N N B ASP A 1 194 ? 9.846 25.658 56.856 0.30 20.51 173 ASP A N 1
ATOM 1559 C CA A ASP A 1 194 ? 8.788 24.995 57.735 0.70 21.38 173 ASP A CA 1
ATOM 1560 C CA B ASP A 1 194 ? 8.677 25.112 57.540 0.30 20.95 173 ASP A CA 1
ATOM 1561 C C A ASP A 1 194 ? 7.901 24.071 56.883 0.70 19.14 173 ASP A C 1
ATOM 1562 C C B ASP A 1 194 ? 7.741 24.343 56.596 0.30 19.85 173 ASP A C 1
ATOM 1563 O O A ASP A 1 194 ? 7.654 22.905 57.222 0.70 19.33 173 ASP A O 1
ATOM 1564 O O B ASP A 1 194 ? 7.232 23.292 56.966 0.30 20.36 173 ASP A O 1
ATOM 1573 N N A LEU A 1 195 ? 7.484 24.612 55.739 0.60 18.55 174 LEU A N 1
ATOM 1574 N N B LEU A 1 195 ? 7.514 24.850 55.386 0.40 19.23 174 LEU A N 1
ATOM 1575 C CA A LEU A 1 195 ? 6.664 23.909 54.753 0.60 18.49 174 LEU A CA 1
ATOM 1576 C CA B LEU A 1 195 ? 6.664 24.121 54.457 0.40 18.58 174 LEU A CA 1
ATOM 1577 C C A LEU A 1 195 ? 7.463 22.783 54.106 0.60 16.88 174 LEU A C 1
ATOM 1578 C C B LEU A 1 195 ? 7.410 22.929 53.851 0.40 17.44 174 LEU A C 1
ATOM 1579 O O A LEU A 1 195 ? 6.927 21.676 53.931 0.60 16.68 174 LEU A O 1
ATOM 1580 O O B LEU A 1 195 ? 6.802 21.920 53.484 0.40 18.30 174 LEU A O 1
ATOM 1589 N N . ALA A 1 196 ? 8.733 23.038 53.767 1.00 18.24 175 ALA A N 1
ATOM 1590 C CA . ALA A 1 196 ? 9.578 21.960 53.219 1.00 17.49 175 ALA A CA 1
ATOM 1591 C C . ALA A 1 196 ? 9.585 20.762 54.181 1.00 18.42 175 ALA A C 1
ATOM 1592 O O . ALA A 1 196 ? 9.504 19.614 53.739 1.00 16.29 175 ALA A O 1
ATOM 1594 N N . ARG A 1 197 ? 9.728 21.014 55.496 1.00 17.53 176 ARG A N 1
ATOM 1595 C CA . ARG A 1 197 ? 9.701 19.944 56.472 1.00 19.33 176 ARG A CA 1
ATOM 1596 C C . ARG A 1 197 ? 8.385 19.139 56.371 1.00 17.27 176 ARG A C 1
ATOM 1597 O O . ARG A 1 197 ? 8.401 17.918 56.377 1.00 17.47 176 ARG A O 1
ATOM 1605 N N . GLN A 1 198 ? 7.267 19.852 56.277 1.00 17.99 177 GLN A N 1
ATOM 1606 C CA . GLN A 1 198 ? 5.980 19.171 56.191 1.00 18.79 177 GLN A CA 1
ATOM 1607 C C . GLN A 1 198 ? 5.894 18.320 54.926 1.00 18.96 177 GLN A C 1
ATOM 1608 O O . GLN A 1 198 ? 5.422 17.191 54.977 1.00 17.72 177 GLN A O 1
ATOM 1614 N N . ALA A 1 199 ? 6.379 18.877 53.814 1.00 17.49 178 ALA A N 1
ATOM 1615 C CA . ALA A 1 199 ? 6.318 18.193 52.501 1.00 17.60 178 ALA A CA 1
ATOM 1616 C C . ALA A 1 199 ? 7.168 16.933 52.502 1.00 17.57 178 ALA A C 1
ATOM 1617 O O . ALA A 1 199 ? 6.722 15.862 52.064 1.00 17.97 178 ALA A O 1
ATOM 1619 N N . ILE A 1 200 ? 8.389 17.059 53.031 1.00 15.58 179 ILE A N 1
ATOM 1620 C CA . ILE A 1 200 ? 9.304 15.938 53.161 1.00 16.25 179 ILE A CA 1
ATOM 1621 C C . ILE A 1 200 ? 8.732 14.808 54.003 1.00 17.39 179 ILE A C 1
ATOM 1622 O O . ILE A 1 200 ? 8.831 13.639 53.644 1.00 17.28 179 ILE A O 1
ATOM 1627 N N . ASP A 1 201 ? 8.130 15.167 55.138 1.00 18.49 180 ASP A N 1
ATOM 1628 C CA . ASP A 1 201 ? 7.579 14.152 56.035 1.00 19.32 180 ASP A CA 1
ATOM 1629 C C . ASP A 1 201 ? 6.367 13.464 55.405 1.00 18.52 180 ASP A C 1
ATOM 1630 O O . ASP A 1 201 ? 6.187 12.263 55.573 1.00 20.56 180 ASP A O 1
ATOM 1635 N N . ILE A 1 202 ? 5.541 14.224 54.690 1.00 18.12 181 ILE A N 1
ATOM 1636 C CA . ILE A 1 202 ? 4.418 13.604 54.000 1.00 17.71 181 ILE A CA 1
ATOM 1637 C C . ILE A 1 202 ? 4.886 12.613 52.953 1.00 16.70 181 ILE A C 1
ATOM 1638 O O . ILE A 1 202 ? 4.366 11.490 52.866 1.00 17.69 181 ILE A O 1
ATOM 1643 N N . LEU A 1 203 ? 5.859 13.031 52.145 1.00 16.13 182 LEU A N 1
ATOM 1644 C CA . LEU A 1 203 ? 6.374 12.143 51.096 1.00 16.75 182 LEU A CA 1
ATOM 1645 C C . LEU A 1 203 ? 7.019 10.868 51.660 1.00 18.06 182 LEU A C 1
ATOM 1646 O O . LEU A 1 203 ? 6.801 9.768 51.145 1.00 17.72 182 LEU A O 1
ATOM 1651 N N A GLU A 1 204 ? 7.744 11.030 52.763 0.80 17.94 183 GLU A N 1
ATOM 1652 N N B GLU A 1 204 ? 7.836 11.005 52.698 0.20 17.56 183 GLU A N 1
ATOM 1653 C CA A GLU A 1 204 ? 8.339 9.886 53.437 0.80 20.08 183 GLU A CA 1
ATOM 1654 C CA B GLU A 1 204 ? 8.485 9.826 53.273 0.20 17.64 183 GLU A CA 1
ATOM 1655 C C A GLU A 1 204 ? 7.226 8.897 53.838 0.80 19.83 183 GLU A C 1
ATOM 1656 C C B GLU A 1 204 ? 7.433 8.836 53.776 0.20 17.86 183 GLU A C 1
ATOM 1657 O O A GLU A 1 204 ? 7.306 7.694 53.557 0.80 19.96 183 GLU A O 1
ATOM 1658 O O B GLU A 1 204 ? 7.601 7.618 53.669 0.20 18.02 183 GLU A O 1
ATOM 1669 N N A ASP A 1 205 ? 6.181 9.412 54.475 0.80 21.68 184 ASP A N 1
ATOM 1670 N N B ASP A 1 205 ? 6.342 9.373 54.311 0.20 18.06 184 ASP A N 1
ATOM 1671 C CA A ASP A 1 205 ? 5.043 8.571 54.900 0.80 21.95 184 ASP A CA 1
ATOM 1672 C CA B ASP A 1 205 ? 5.244 8.551 54.810 0.20 18.32 184 ASP A CA 1
ATOM 1673 C C A ASP A 1 205 ? 4.326 7.873 53.739 0.80 21.69 184 ASP A C 1
ATOM 1674 C C B ASP A 1 205 ? 4.575 7.810 53.654 0.20 18.72 184 ASP A C 1
ATOM 1675 O O A ASP A 1 205 ? 3.803 6.758 53.887 0.80 21.76 184 ASP A O 1
ATOM 1676 O O B ASP A 1 205 ? 4.351 6.599 53.730 0.20 19.08 184 ASP A O 1
ATOM 1685 N N . LEU A 1 206 ? 4.251 8.541 52.585 1.00 18.89 185 LEU A N 1
ATOM 1686 C CA . LEU A 1 206 ? 3.636 7.950 51.392 1.00 19.36 185 LEU A CA 1
ATOM 1687 C C . LEU A 1 206 ? 4.520 6.876 50.737 1.00 19.97 185 LEU A C 1
ATOM 1688 O O . LEU A 1 206 ? 4.031 6.025 49.975 1.00 22.16 185 LEU A O 1
ATOM 1693 N N . GLY A 1 207 ? 5.819 6.920 51.025 1.00 19.41 186 GLY A N 1
ATOM 1694 C CA . GLY A 1 207 ? 6.745 5.920 50.513 1.00 21.69 186 GLY A CA 1
ATOM 1695 C C . GLY A 1 207 ? 7.501 6.351 49.263 1.00 20.69 186 GLY A C 1
ATOM 1696 O O . GLY A 1 207 ? 8.152 5.538 48.615 1.00 22.59 186 GLY A O 1
ATOM 1697 N N . THR A 1 208 ? 7.410 7.640 48.927 1.00 20.63 187 THR A N 1
ATOM 1698 C CA . THR A 1 208 ? 8.170 8.213 47.791 1.00 19.51 187 THR A CA 1
ATOM 1699 C C . THR A 1 208 ? 8.935 9.414 48.345 1.00 20.41 187 THR A C 1
ATOM 1700 O O . THR A 1 208 ? 8.434 10.542 48.325 1.00 19.81 187 THR A O 1
ATOM 1704 N N . PRO A 1 209 ? 10.163 9.195 48.823 1.00 18.96 188 PRO A N 1
ATOM 1705 C CA . PRO A 1 209 ? 10.863 10.285 49.528 1.00 18.69 188 PRO A CA 1
ATOM 1706 C C . PRO A 1 209 ? 11.267 11.413 48.589 1.00 18.92 188 PRO A C 1
ATOM 1707 O O . PRO A 1 209 ? 11.615 11.155 47.424 1.00 20.77 188 PRO A O 1
ATOM 1711 N N . CYS A 1 210 ? 11.258 12.641 49.110 1.00 16.45 189 CYS A N 1
ATOM 1712 C CA . CYS A 1 210 ? 11.662 13.809 48.345 1.00 16.06 189 CYS A CA 1
ATOM 1713 C C . CYS A 1 210 ? 13.156 13.698 48.035 1.00 18.17 189 CYS A C 1
ATOM 1714 O O . CYS A 1 210 ? 13.969 13.598 48.960 1.00 19.48 189 CYS A O 1
ATOM 1717 N N . LEU A 1 211 ? 13.528 13.731 46.762 1.00 14.28 190 LEU A N 1
ATOM 1718 C CA . LEU A 1 211 ? 14.947 13.615 46.397 1.00 12.53 190 LEU A CA 1
ATOM 1719 C C . LEU A 1 211 ? 15.718 14.929 46.654 1.00 13.48 190 LEU A C 1
ATOM 1720 O O . LEU A 1 211 ? 16.890 14.906 47.126 1.00 14.88 190 LEU A O 1
ATOM 1725 N N . ILE A 1 212 ? 15.064 16.054 46.364 1.00 12.75 191 ILE A N 1
ATOM 1726 C CA . ILE A 1 212 ? 15.808 17.303 46.185 1.00 12.72 191 ILE A CA 1
ATOM 1727 C C . ILE A 1 212 ? 14.932 18.530 46.391 1.00 13.25 191 ILE A C 1
ATOM 1728 O O . ILE A 1 212 ? 13.715 18.476 46.160 1.00 13.85 191 ILE A O 1
ATOM 1733 N N . HIS A 1 213 ? 15.562 19.626 46.851 1.00 12.22 192 HIS A N 1
ATOM 1734 C CA . HIS A 1 213 ? 14.929 20.920 47.005 1.00 13.85 192 HIS A CA 1
ATOM 1735 C C . HIS A 1 213 ? 15.698 21.872 46.116 1.00 13.39 192 HIS A C 1
ATOM 1736 O O . HIS A 1 213 ? 16.933 21.814 46.072 1.00 13.73 192 HIS A O 1
ATOM 1743 N N . GLN A 1 214 ? 14.988 22.710 45.344 1.00 12.64 193 GLN A N 1
ATOM 1744 C CA . GLN A 1 214 ? 15.616 23.726 44.485 1.00 13.66 193 GLN A CA 1
ATOM 1745 C C . GLN A 1 214 ? 15.299 25.148 45.012 1.00 14.86 193 GLN A C 1
ATOM 1746 O O . GLN A 1 214 ? 14.234 25.736 44.731 1.00 14.62 193 GLN A O 1
ATOM 1752 N N . PRO A 1 215 ? 16.245 25.737 45.784 1.00 13.77 194 PRO A N 1
ATOM 1753 C CA . PRO A 1 215 ? 16.051 27.098 46.284 1.00 15.01 194 PRO A CA 1
ATOM 1754 C C . PRO A 1 215 ? 16.924 28.107 45.518 1.00 16.03 194 PRO A C 1
ATOM 1755 O O . PRO A 1 215 ? 17.901 27.729 44.906 1.00 15.28 194 PRO A O 1
ATOM 1759 N N . LYS A 1 216 ? 16.601 29.394 45.633 1.00 15.91 195 LYS A N 1
ATOM 1760 C CA . LYS A 1 216 ? 17.493 30.444 45.111 1.00 14.51 195 LYS A CA 1
ATOM 1761 C C . LYS A 1 216 ? 18.628 30.625 46.142 1.00 15.05 195 LYS A C 1
ATOM 1762 O O . LYS A 1 216 ? 18.355 30.725 47.332 1.00 15.67 195 LYS A O 1
ATOM 1773 N N . TYR A 1 217 ? 19.896 30.639 45.695 1.00 13.95 196 TYR A N 1
ATOM 1774 C CA . TYR A 1 217 ? 21.020 30.808 46.642 1.00 14.51 196 TYR A CA 1
ATOM 1775 C C . TYR A 1 217 ? 22.220 31.332 45.898 1.00 15.17 196 TYR A C 1
ATOM 1776 O O . TYR A 1 217 ? 22.594 30.777 44.861 1.00 16.00 196 TYR A O 1
ATOM 1785 N N . SER A 1 218 ? 22.793 32.427 46.429 1.00 13.90 197 SER A N 1
ATOM 1786 C CA . SER A 1 218 ? 24.046 32.989 45.897 1.00 15.26 197 SER A CA 1
ATOM 1787 C C . SER A 1 218 ? 24.685 33.828 47.000 1.00 14.29 197 SER A C 1
ATOM 1788 O O . SER A 1 218 ? 24.127 33.969 48.071 1.00 14.93 197 SER A O 1
ATOM 1791 N N . LEU A 1 219 ? 25.858 34.378 46.695 1.00 15.65 198 LEU A N 1
ATOM 1792 C CA . LEU A 1 219 ? 26.536 35.298 47.631 1.00 16.73 198 LEU A CA 1
ATOM 1793 C C . LEU A 1 219 ? 25.618 36.441 48.074 1.00 17.68 198 LEU A C 1
ATOM 1794 O O . LEU A 1 219 ? 25.755 36.956 49.221 1.00 16.79 198 LEU A O 1
ATOM 1799 N N . PHE A 1 220 ? 24.688 36.831 47.193 1.00 16.98 199 PHE A N 1
ATOM 1800 C CA . PHE A 1 220 ? 23.785 37.960 47.436 1.00 17.45 199 PHE A CA 1
ATOM 1801 C C . PHE A 1 220 ? 22.381 37.569 47.932 1.00 20.71 199 PHE A C 1
ATOM 1802 O O . PHE A 1 220 ? 21.536 38.446 48.146 1.00 22.34 199 PHE A O 1
ATOM 1810 N N A GLU A 1 221 ? 22.133 36.263 48.089 0.70 17.69 200 GLU A N 1
ATOM 1811 N N B GLU A 1 221 ? 22.134 36.268 48.097 0.30 18.51 200 GLU A N 1
ATOM 1812 C CA A GLU A 1 221 ? 20.832 35.763 48.578 0.70 18.00 200 GLU A CA 1
ATOM 1813 C CA B GLU A 1 221 ? 20.831 35.759 48.552 0.30 18.04 200 GLU A CA 1
ATOM 1814 C C A GLU A 1 221 ? 21.069 34.512 49.414 0.70 18.85 200 GLU A C 1
ATOM 1815 C C B GLU A 1 221 ? 21.074 34.514 49.409 0.30 18.30 200 GLU A C 1
ATOM 1816 O O A GLU A 1 221 ? 21.049 33.394 48.911 0.70 16.66 200 GLU A O 1
ATOM 1817 O O B GLU A 1 221 ? 21.061 33.394 48.904 0.30 17.31 200 GLU A O 1
ATOM 1828 N N . ARG A 1 222 ? 21.277 34.722 50.711 1.00 16.80 201 ARG A N 1
ATOM 1829 C CA . ARG A 1 222 ? 21.685 33.647 51.631 1.00 17.83 201 ARG A CA 1
ATOM 1830 C C . ARG A 1 222 ? 20.611 33.129 52.587 1.00 16.52 201 ARG A C 1
ATOM 1831 O O . ARG A 1 222 ? 20.933 32.489 53.591 1.00 18.65 201 ARG A O 1
ATOM 1839 N N . TRP A 1 223 ? 19.334 33.319 52.215 1.00 18.50 202 TRP A N 1
ATOM 1840 C CA . TRP A 1 223 ? 18.212 32.855 53.047 1.00 19.58 202 TRP A CA 1
ATOM 1841 C C . TRP A 1 223 ? 18.284 31.380 53.462 1.00 19.79 202 TRP A C 1
ATOM 1842 O O . TRP A 1 223 ? 17.880 31.018 54.572 1.00 20.32 202 TRP A O 1
ATOM 1853 N N . VAL A 1 224 ? 18.776 30.512 52.576 1.00 17.30 203 VAL A N 1
ATOM 1854 C CA . VAL A 1 224 ? 18.795 29.101 52.908 1.00 16.60 203 VAL A CA 1
ATOM 1855 C C . VAL A 1 224 ? 19.685 28.760 54.094 1.00 16.70 203 VAL A C 1
ATOM 1856 O O . VAL A 1 224 ? 19.543 27.695 54.678 1.00 17.13 203 VAL A O 1
ATOM 1860 N N . GLU A 1 225 ? 20.607 29.668 54.429 1.00 17.75 204 GLU A N 1
ATOM 1861 C CA . GLU A 1 225 ? 21.498 29.423 55.564 1.00 18.55 204 GLU A CA 1
ATOM 1862 C C . GLU A 1 225 ? 20.790 29.668 56.893 1.00 20.88 204 GLU A C 1
ATOM 1863 O O . GLU A 1 225 ? 21.379 29.379 57.952 1.00 21.63 204 GLU A O 1
ATOM 1869 N N . ASP A 1 226 ? 19.556 30.165 56.839 1.00 21.66 205 ASP A N 1
ATOM 1870 C CA . ASP A 1 226 ? 18.736 30.418 58.050 1.00 23.31 205 ASP A CA 1
ATOM 1871 C C . ASP A 1 226 ? 17.937 29.213 58.553 1.00 24.93 205 ASP A C 1
ATOM 1872 O O . ASP A 1 226 ? 17.077 29.349 59.439 1.00 27.11 205 ASP A O 1
ATOM 1877 N N . GLY A 1 227 ? 18.163 28.036 57.984 1.00 20.55 206 GLY A N 1
ATOM 1878 C CA . GLY A 1 227 ? 17.479 26.864 58.495 1.00 19.39 206 GLY A CA 1
ATOM 1879 C C . GLY A 1 227 ? 17.253 25.799 57.437 1.00 18.72 206 GLY A C 1
ATOM 1880 O O . GLY A 1 227 ? 17.302 24.608 57.746 1.00 19.36 206 GLY A O 1
ATOM 1881 N N . LEU A 1 228 ? 17.021 26.243 56.203 1.00 17.43 207 LEU A N 1
ATOM 1882 C CA . LEU A 1 228 ? 16.737 25.247 55.116 1.00 17.16 207 LEU A CA 1
ATOM 1883 C C . LEU A 1 228 ? 17.863 24.252 54.922 1.00 16.35 207 LEU A C 1
ATOM 1884 O O . LEU A 1 228 ? 17.628 23.042 54.920 1.00 15.86 207 LEU A O 1
ATOM 1889 N N . LEU A 1 229 ? 19.096 24.729 54.739 1.00 16.36 208 LEU A N 1
ATOM 1890 C CA . LEU A 1 229 ? 20.187 23.792 54.488 1.00 16.51 208 LEU A CA 1
ATOM 1891 C C . LEU A 1 229 ? 20.363 22.755 55.613 1.00 17.97 208 LEU A C 1
ATOM 1892 O O . LEU A 1 229 ? 20.609 21.582 55.366 1.00 16.35 208 LEU A O 1
ATOM 1897 N N . ALA A 1 230 ? 20.179 23.192 56.868 1.00 16.99 209 ALA A N 1
ATOM 1898 C CA . ALA A 1 230 ? 20.300 22.248 57.984 1.00 18.58 209 ALA A CA 1
ATOM 1899 C C . ALA A 1 230 ? 19.161 21.215 57.992 1.00 18.56 209 ALA A C 1
ATOM 1900 O O . ALA A 1 230 ? 19.384 20.050 58.290 1.00 18.89 209 ALA A O 1
ATOM 1902 N N . LEU A 1 231 ? 17.944 21.666 57.684 1.00 18.75 210 LEU A N 1
ATOM 1903 C CA . LEU A 1 231 ? 16.799 20.744 57.545 1.00 17.58 210 LEU A CA 1
ATOM 1904 C C . LEU A 1 231 ? 17.070 19.687 56.465 1.00 17.04 210 LEU A C 1
ATOM 1905 O O . LEU A 1 231 ? 16.833 18.492 56.659 1.00 17.25 210 LEU A O 1
ATOM 1910 N N . LEU A 1 232 ? 17.535 20.136 55.304 1.00 16.76 211 LEU A N 1
ATOM 1911 C CA . LEU A 1 232 ? 17.785 19.178 54.218 1.00 15.90 211 LEU A CA 1
ATOM 1912 C C . LEU A 1 232 ? 18.866 18.164 54.619 1.00 16.79 211 LEU A C 1
ATOM 1913 O O . LEU A 1 232 ? 18.754 16.982 54.304 1.00 17.03 211 LEU A O 1
ATOM 1918 N N A GLN A 1 233 ? 19.915 18.619 55.324 0.80 17.58 212 GLN A N 1
ATOM 1919 N N B GLN A 1 233 ? 19.904 18.621 55.325 0.20 16.77 212 GLN A N 1
ATOM 1920 C CA A GLN A 1 233 ? 20.953 17.684 55.746 0.80 20.02 212 GLN A CA 1
ATOM 1921 C CA B GLN A 1 233 ? 20.946 17.708 55.799 0.20 17.06 212 GLN A CA 1
ATOM 1922 C C A GLN A 1 233 ? 20.366 16.683 56.767 0.80 20.22 212 GLN A C 1
ATOM 1923 C C B GLN A 1 233 ? 20.354 16.686 56.763 0.20 18.42 212 GLN A C 1
ATOM 1924 O O A GLN A 1 233 ? 20.624 15.479 56.674 0.80 21.26 212 GLN A O 1
ATOM 1925 O O B GLN A 1 233 ? 20.623 15.488 56.658 0.20 18.96 212 GLN A O 1
ATOM 1936 N N . GLU A 1 234 ? 19.541 17.177 57.694 1.00 19.86 213 GLU A N 1
ATOM 1937 C CA . GLU A 1 234 ? 18.842 16.322 58.681 1.00 19.98 213 GLU A CA 1
ATOM 1938 C C . GLU A 1 234 ? 18.015 15.219 57.990 1.00 21.20 213 GLU A C 1
ATOM 1939 O O . GLU A 1 234 ? 18.057 14.039 58.358 1.00 22.77 213 GLU A O 1
ATOM 1945 N N . LYS A 1 235 ? 17.305 15.624 56.945 1.00 18.86 214 LYS A N 1
ATOM 1946 C CA . LYS A 1 235 ? 16.371 14.731 56.268 1.00 17.96 214 LYS A CA 1
ATOM 1947 C C . LYS A 1 235 ? 16.943 13.909 55.102 1.00 19.47 214 LYS A C 1
ATOM 1948 O O . LYS A 1 235 ? 16.246 13.055 54.541 1.00 20.69 214 LYS A O 1
ATOM 1954 N N . GLY A 1 236 ? 18.198 14.156 54.730 1.00 17.46 215 GLY A N 1
ATOM 1955 C CA . GLY A 1 236 ? 18.841 13.387 53.671 1.00 16.96 215 GLY A CA 1
ATOM 1956 C C . GLY A 1 236 ? 18.391 13.821 52.279 1.00 17.34 215 GLY A C 1
ATOM 1957 O O . GLY A 1 236 ? 18.439 13.028 51.324 1.00 17.26 215 GLY A O 1
ATOM 1958 N N . VAL A 1 237 ? 17.952 15.067 52.180 1.00 15.60 216 VAL A N 1
ATOM 1959 C CA . VAL A 1 237 ? 17.451 15.612 50.894 1.00 15.38 216 VAL A CA 1
ATOM 1960 C C . VAL A 1 237 ? 18.535 16.502 50.265 1.00 15.72 216 VAL A C 1
ATOM 1961 O O . VAL A 1 237 ? 19.182 17.310 50.947 1.00 16.02 216 VAL A O 1
ATOM 1965 N N . GLY A 1 238 ? 18.756 16.345 48.963 1.00 13.88 217 GLY A N 1
ATOM 1966 C CA . GLY A 1 238 ? 19.735 17.188 48.247 1.00 13.74 217 GLY A CA 1
ATOM 1967 C C . GLY A 1 238 ? 19.204 18.571 47.899 1.00 14.38 217 GLY A C 1
ATOM 1968 O O . GLY A 1 238 ? 18.060 18.944 48.227 1.00 13.93 217 GLY A O 1
ATOM 1969 N N . SER A 1 239 ? 20.064 19.364 47.274 1.00 13.83 218 SER A N 1
ATOM 1970 C CA . SER A 1 239 ? 19.694 20.741 46.959 1.00 14.11 218 SER A CA 1
ATOM 1971 C C . SER A 1 239 ? 20.425 21.218 45.745 1.00 14.07 218 SER A C 1
ATOM 1972 O O . SER A 1 239 ? 21.574 20.825 45.489 1.00 13.87 218 SER A O 1
ATOM 1975 N N . ILE A 1 240 ? 19.742 22.036 44.935 1.00 13.16 219 ILE A N 1
ATOM 1976 C CA . ILE A 1 240 ? 20.358 22.574 43.730 1.00 12.61 219 ILE A CA 1
ATOM 1977 C C . ILE A 1 240 ? 20.003 24.047 43.661 1.00 12.92 219 ILE A C 1
ATOM 1978 O O . ILE A 1 240 ? 18.832 24.442 43.605 1.00 13.74 219 ILE A O 1
ATOM 1983 N N . ALA A 1 241 ? 21.042 24.874 43.759 1.00 13.10 220 ALA A N 1
ATOM 1984 C CA . ALA A 1 241 ? 20.846 26.324 43.848 1.00 13.37 220 ALA A CA 1
ATOM 1985 C C . ALA A 1 241 ? 20.576 27.001 42.541 1.00 14.02 220 ALA A C 1
ATOM 1986 O O . ALA A 1 241 ? 21.351 26.861 41.582 1.00 15.45 220 ALA A O 1
ATOM 1988 N N A PHE A 1 242 ? 19.503 27.777 42.443 0.70 13.79 221 PHE A N 1
ATOM 1989 N N B PHE A 1 242 ? 19.453 27.722 42.529 0.30 13.87 221 PHE A N 1
ATOM 1990 C CA A PHE A 1 242 ? 19.318 28.542 41.199 0.70 14.54 221 PHE A CA 1
ATOM 1991 C CA B PHE A 1 242 ? 18.972 28.512 41.403 0.30 14.90 221 PHE A CA 1
ATOM 1992 C C A PHE A 1 242 ? 19.682 30.019 41.400 0.70 15.18 221 PHE A C 1
ATOM 1993 C C B PHE A 1 242 ? 19.491 29.935 41.601 0.30 14.66 221 PHE A C 1
ATOM 1994 O O A PHE A 1 242 ? 19.829 30.476 42.549 0.70 16.30 221 PHE A O 1
ATOM 1995 O O B PHE A 1 242 ? 19.703 30.375 42.737 0.30 14.98 221 PHE A O 1
ATOM 2010 N N A SER A 1 243 ? 19.877 30.731 40.285 0.70 16.26 222 SER A N 1
ATOM 2011 N N B SER A 1 243 ? 19.716 30.636 40.496 0.30 15.10 222 SER A N 1
ATOM 2012 C CA A SER A 1 243 ? 20.337 32.134 40.289 0.70 16.64 222 SER A CA 1
ATOM 2013 C CA B SER A 1 243 ? 20.269 31.991 40.510 0.30 15.28 222 SER A CA 1
ATOM 2014 C C A SER A 1 243 ? 21.639 32.281 41.108 0.70 15.71 222 SER A C 1
ATOM 2015 C C B SER A 1 243 ? 21.552 32.094 41.337 0.30 15.30 222 SER A C 1
ATOM 2016 O O A SER A 1 243 ? 21.799 33.271 41.835 0.70 15.53 222 SER A O 1
ATOM 2017 O O B SER A 1 243 ? 21.636 32.884 42.281 0.30 15.24 222 SER A O 1
ATOM 2022 N N . PRO A 1 244 ? 22.570 31.308 40.973 1.00 17.29 223 PRO A N 1
ATOM 2023 C CA . PRO A 1 244 ? 23.806 31.367 41.782 1.00 16.99 223 PRO A CA 1
ATOM 2024 C C . PRO A 1 244 ? 24.690 32.570 41.396 1.00 17.68 223 PRO A C 1
ATOM 2025 O O . PRO A 1 244 ? 25.638 32.885 42.158 1.00 20.54 223 PRO A O 1
ATOM 2029 N N . LEU A 1 245 ? 24.434 33.218 40.245 1.00 16.73 224 LEU A N 1
ATOM 2030 C CA . LEU A 1 245 ? 25.178 34.429 39.885 1.00 18.31 224 LEU A CA 1
ATOM 2031 C C . LEU A 1 245 ? 24.335 35.681 40.124 1.00 17.58 224 LEU A C 1
ATOM 2032 O O . LEU A 1 245 ? 24.604 36.754 39.563 1.00 19.19 224 LEU A O 1
ATOM 2037 N N . ALA A 1 246 ? 23.279 35.517 40.928 1.00 18.75 225 ALA A N 1
ATOM 2038 C CA . ALA A 1 246 ? 22.363 36.623 41.259 1.00 21.06 225 ALA A CA 1
ATOM 2039 C C . ALA A 1 246 ? 21.892 37.315 39.981 1.00 23.81 225 ALA A C 1
ATOM 2040 O O . ALA A 1 246 ? 21.945 38.543 39.856 1.00 24.43 225 ALA A O 1
ATOM 2042 N N . GLY A 1 247 ? 21.454 36.489 39.035 1.00 24.88 226 GLY A N 1
ATOM 2043 C CA . GLY A 1 247 ? 20.942 36.945 37.749 1.00 27.18 226 GLY A CA 1
ATOM 2044 C C . GLY A 1 247 ? 21.931 37.658 36.849 1.00 30.47 226 GLY A C 1
ATOM 2045 O O . GLY A 1 247 ? 21.527 38.415 35.976 1.00 33.04 226 GLY A O 1
ATOM 2046 N N . GLY A 1 248 ? 23.229 37.427 37.037 1.00 28.67 227 GLY A N 1
ATOM 2047 C CA . GLY A 1 248 ? 24.241 38.120 36.214 1.00 27.36 227 GLY A CA 1
ATOM 2048 C C . GLY A 1 248 ? 25.023 39.200 36.956 1.00 27.08 227 GLY A C 1
ATOM 2049 O O . GLY A 1 248 ? 26.014 39.737 36.432 1.00 28.48 227 GLY A O 1
ATOM 2050 N N . GLN A 1 249 ? 24.590 39.536 38.167 1.00 24.59 228 GLN A N 1
ATOM 2051 C CA . GLN A 1 249 ? 25.309 40.541 38.957 1.00 23.57 228 GLN A CA 1
ATOM 2052 C C . GLN A 1 249 ? 26.711 40.061 39.362 1.00 22.00 228 GLN A C 1
ATOM 2053 O O . GLN A 1 249 ? 27.662 40.862 39.453 1.00 24.13 228 GLN A O 1
ATOM 2059 N N . LEU A 1 250 ? 26.841 38.764 39.621 1.00 20.52 229 LEU A N 1
ATOM 2060 C CA . LEU A 1 250 ? 28.135 38.192 40.062 1.00 19.18 229 LEU A CA 1
ATOM 2061 C C . LEU A 1 250 ? 28.949 37.716 38.873 1.00 19.81 229 LEU A C 1
ATOM 2062 O O . LEU A 1 250 ? 29.361 36.547 38.796 1.00 21.02 229 LEU A O 1
ATOM 2067 N N . THR A 1 251 ? 29.156 38.641 37.939 1.00 22.66 230 THR A N 1
ATOM 2068 C CA . THR A 1 251 ? 29.862 38.378 36.687 1.00 24.07 230 THR A CA 1
ATOM 2069 C C . THR A 1 251 ? 30.656 39.625 36.309 1.00 27.67 230 THR A C 1
ATOM 2070 O O . THR A 1 251 ? 30.750 40.557 37.095 1.00 26.36 230 THR A O 1
ATOM 2074 N N A ASP A 1 252 ? 31.192 39.626 35.093 0.80 28.82 231 ASP A N 1
ATOM 2075 N N B ASP A 1 252 ? 31.207 39.648 35.100 0.20 27.95 231 ASP A N 1
ATOM 2076 C CA A ASP A 1 252 ? 31.930 40.772 34.551 0.80 31.22 231 ASP A CA 1
ATOM 2077 C CA B ASP A 1 252 ? 31.955 40.819 34.652 0.20 29.29 231 ASP A CA 1
ATOM 2078 C C A ASP A 1 252 ? 31.033 41.903 34.104 0.80 31.61 231 ASP A C 1
ATOM 2079 C C B ASP A 1 252 ? 31.036 41.863 34.016 0.20 30.58 231 ASP A C 1
ATOM 2080 O O A ASP A 1 252 ? 31.530 42.956 33.697 0.80 31.53 231 ASP A O 1
ATOM 2081 O O B ASP A 1 252 ? 31.516 42.810 33.391 0.20 30.35 231 ASP A O 1
ATOM 2090 N N . ARG A 1 253 ? 29.723 41.681 34.166 1.00 32.11 232 ARG A N 1
ATOM 2091 C CA . ARG A 1 253 ? 28.731 42.647 33.634 1.00 34.86 232 ARG A CA 1
ATOM 2092 C C . ARG A 1 253 ? 28.905 44.087 34.102 1.00 36.94 232 ARG A C 1
ATOM 2093 O O . ARG A 1 253 ? 28.826 45.015 33.290 1.00 37.42 232 ARG A O 1
ATOM 2101 N N . TYR A 1 254 ? 29.128 44.283 35.398 1.00 38.15 233 TYR A N 1
ATOM 2102 C CA . TYR A 1 254 ? 29.235 45.638 35.940 1.00 40.72 233 TYR A CA 1
ATOM 2103 C C . TYR A 1 254 ? 30.665 46.070 36.164 1.00 43.17 233 TYR A C 1
ATOM 2104 O O . TYR A 1 254 ? 30.927 47.156 36.668 1.00 44.19 233 TYR A O 1
ATOM 2113 N N . LEU A 1 255 ? 31.596 45.208 35.796 1.00 45.07 234 LEU A N 1
ATOM 2114 C CA . LEU A 1 255 ? 32.991 45.546 35.919 1.00 48.48 234 LEU A CA 1
ATOM 2115 C C . LEU A 1 255 ? 33.372 46.224 34.607 1.00 52.35 234 LEU A C 1
ATOM 2116 O O . LEU A 1 255 ? 33.518 47.449 34.555 1.00 54.24 234 LEU A O 1
ATOM 2121 N N . ASN A 1 256 ? 33.492 45.428 33.546 1.00 55.62 235 ASN A N 1
ATOM 2122 C CA . ASN A 1 256 ? 33.823 45.943 32.223 1.00 58.93 235 ASN A CA 1
ATOM 2123 C C . ASN A 1 256 ? 32.752 45.560 31.210 1.00 59.94 235 ASN A C 1
ATOM 2124 O O . ASN A 1 256 ? 32.366 44.391 31.114 1.00 61.02 235 ASN A O 1
ATOM 2129 N N . ILE A 1 276 ? 22.847 48.417 39.074 1.00 47.74 255 ILE A N 1
ATOM 2130 C CA . ILE A 1 276 ? 22.994 48.078 40.489 1.00 45.94 255 ILE A CA 1
ATOM 2131 C C . ILE A 1 276 ? 23.372 49.301 41.320 1.00 44.27 255 ILE A C 1
ATOM 2132 O O . ILE A 1 276 ? 23.764 50.331 40.779 1.00 45.35 255 ILE A O 1
ATOM 2137 N N . THR A 1 277 ? 23.254 49.175 42.636 1.00 42.19 256 THR A N 1
ATOM 2138 C CA . THR A 1 277 ? 23.581 50.263 43.534 1.00 38.94 256 THR A CA 1
ATOM 2139 C C . THR A 1 277 ? 25.097 50.451 43.638 1.00 37.59 256 THR A C 1
ATOM 2140 O O . THR A 1 277 ? 25.874 49.545 43.302 1.00 33.37 256 THR A O 1
ATOM 2144 N N . ALA A 1 278 ? 25.514 51.631 44.095 1.00 34.46 257 ALA A N 1
ATOM 2145 C CA . ALA A 1 278 ? 26.937 51.896 44.301 1.00 32.22 257 ALA A CA 1
ATOM 2146 C C . ALA A 1 278 ? 27.511 50.931 45.340 1.00 29.93 257 ALA A C 1
ATOM 2147 O O . ALA A 1 278 ? 28.654 50.488 45.191 1.00 30.08 257 ALA A O 1
ATOM 2149 N N A ASP A 1 279 ? 26.759 50.618 46.399 0.60 29.25 258 ASP A N 1
ATOM 2150 N N B ASP A 1 279 ? 26.698 50.600 46.342 0.40 28.66 258 ASP A N 1
ATOM 2151 C CA A ASP A 1 279 ? 27.263 49.686 47.431 0.60 29.18 258 ASP A CA 1
ATOM 2152 C CA B ASP A 1 279 ? 27.062 49.640 47.381 0.40 27.56 258 ASP A CA 1
ATOM 2153 C C A ASP A 1 279 ? 27.421 48.290 46.852 0.60 27.72 258 ASP A C 1
ATOM 2154 C C B ASP A 1 279 ? 27.417 48.280 46.788 0.40 26.70 258 ASP A C 1
ATOM 2155 O O A ASP A 1 279 ? 28.351 47.554 47.203 0.60 24.78 258 ASP A O 1
ATOM 2156 O O B ASP A 1 279 ? 28.499 47.745 47.034 0.40 25.07 258 ASP A O 1
ATOM 2165 N N A LYS A 1 280 ? 26.496 47.921 45.968 0.60 25.23 259 LYS A N 1
ATOM 2166 N N B LYS A 1 280 ? 26.505 47.712 46.001 0.40 24.72 259 LYS A N 1
ATOM 2167 C CA A LYS A 1 280 ? 26.580 46.634 45.298 0.60 25.16 259 LYS A CA 1
ATOM 2168 C CA B LYS A 1 280 ? 26.780 46.415 45.385 0.40 23.67 259 LYS A CA 1
ATOM 2169 C C A LYS A 1 280 ? 27.840 46.556 44.453 0.60 23.70 259 LYS A C 1
ATOM 2170 C C B LYS A 1 280 ? 27.907 46.473 44.352 0.40 23.51 259 LYS A C 1
ATOM 2171 O O A LYS A 1 280 ? 28.570 45.573 44.497 0.60 22.67 259 LYS A O 1
ATOM 2172 O O B LYS A 1 280 ? 28.635 45.499 44.177 0.40 22.30 259 LYS A O 1
ATOM 2183 N N . LEU A 1 281 ? 28.063 47.596 43.654 1.00 22.48 260 LEU A N 1
ATOM 2184 C CA . LEU A 1 281 ? 29.190 47.700 42.739 1.00 22.35 260 LEU A CA 1
ATOM 2185 C C . LEU A 1 281 ? 30.516 47.572 43.496 1.00 21.70 260 LEU A C 1
ATOM 2186 O O . LEU A 1 281 ? 31.439 46.872 43.043 1.00 21.15 260 LEU A O 1
ATOM 2191 N N . GLU A 1 282 ? 30.600 48.224 44.655 1.00 21.59 261 GLU A N 1
ATOM 2192 C CA . GLU A 1 282 ? 31.827 48.134 45.451 1.00 20.10 261 GLU A CA 1
ATOM 2193 C C . GLU A 1 282 ? 32.058 46.669 45.903 1.00 19.76 261 GLU A C 1
ATOM 2194 O O . GLU A 1 282 ? 33.200 46.133 45.842 1.00 18.27 261 GLU A O 1
ATOM 2200 N N . LYS A 1 283 ? 30.982 46.003 46.316 1.00 19.48 262 LYS A N 1
ATOM 2201 C CA . LYS A 1 283 ? 31.085 44.587 46.712 1.00 19.39 262 LYS A CA 1
ATOM 2202 C C . LYS A 1 283 ? 31.548 43.693 45.550 1.00 18.29 262 LYS A C 1
ATOM 2203 O O . LYS A 1 283 ? 32.436 42.862 45.698 1.00 17.36 262 LYS A O 1
ATOM 2209 N N . VAL A 1 284 ? 30.947 43.887 44.383 1.00 17.83 263 VAL A N 1
ATOM 2210 C CA . VAL A 1 284 ? 31.330 43.139 43.175 1.00 19.49 263 VAL A CA 1
ATOM 2211 C C . VAL A 1 284 ? 32.810 43.347 42.816 1.00 19.39 263 VAL A C 1
ATOM 2212 O O . VAL A 1 284 ? 33.516 42.393 42.480 1.00 18.57 263 VAL A O 1
ATOM 2216 N N . ARG A 1 285 ? 33.304 44.593 42.924 1.00 17.56 264 ARG A N 1
ATOM 2217 C CA . ARG A 1 285 ? 34.730 44.826 42.656 1.00 17.41 264 ARG A CA 1
ATOM 2218 C C . ARG A 1 285 ? 35.665 44.124 43.646 1.00 16.40 264 ARG A C 1
ATOM 2219 O O . ARG A 1 285 ? 36.696 43.568 43.234 1.00 16.51 264 ARG A O 1
ATOM 2227 N N . ARG A 1 286 ? 35.288 44.137 44.929 1.00 16.23 265 ARG A N 1
ATOM 2228 C CA . ARG A 1 286 ? 36.106 43.515 45.970 1.00 15.70 265 ARG A CA 1
ATOM 2229 C C . ARG A 1 286 ? 36.058 41.999 45.873 1.00 15.33 265 ARG A C 1
ATOM 2230 O O . ARG A 1 286 ? 37.086 41.352 46.017 1.00 17.41 265 ARG A O 1
ATOM 2238 N N . LEU A 1 287 ? 34.873 41.446 45.557 1.00 16.22 266 LEU A N 1
ATOM 2239 C CA . LEU A 1 287 ? 34.763 39.988 45.358 1.00 15.62 266 LEU A CA 1
ATOM 2240 C C . LEU A 1 287 ? 35.533 39.567 44.111 1.00 15.24 266 LEU A C 1
ATOM 2241 O O . LEU A 1 287 ? 36.179 38.521 44.113 1.00 17.32 266 LEU A O 1
ATOM 2246 N N . ASN A 1 288 ? 35.495 40.403 43.077 1.00 16.25 267 ASN A N 1
ATOM 2247 C CA . ASN A 1 288 ? 36.227 40.121 41.848 1.00 16.88 267 ASN A CA 1
ATOM 2248 C C . ASN A 1 288 ? 37.742 40.107 42.054 1.00 17.60 267 ASN A C 1
ATOM 2249 O O . ASN A 1 288 ? 38.475 39.305 41.470 1.00 16.45 267 ASN A O 1
ATOM 2254 N N . GLU A 1 289 ? 38.219 40.980 42.951 1.00 17.20 268 GLU A N 1
ATOM 2255 C CA . GLU A 1 289 ? 39.646 40.980 43.236 1.00 17.43 268 GLU A CA 1
ATOM 2256 C C . GLU A 1 289 ? 40.082 39.703 43.929 1.00 16.80 268 GLU A C 1
ATOM 2257 O O . GLU A 1 289 ? 41.134 39.120 43.599 1.00 16.60 268 GLU A O 1
ATOM 2268 N N . LEU A 1 290 ? 39.260 39.222 44.865 1.00 16.24 269 LEU A N 1
ATOM 2269 C CA . LEU A 1 290 ? 39.526 37.957 45.528 1.00 16.09 269 LEU A CA 1
ATOM 2270 C C . LEU A 1 290 ? 39.464 36.817 44.521 1.00 13.89 269 LEU A C 1
ATOM 2271 O O . LEU A 1 290 ? 40.330 35.957 44.511 1.00 16.26 269 LEU A O 1
ATOM 2276 N N . ALA A 1 291 ? 38.490 36.860 43.598 1.00 14.84 270 ALA A N 1
ATOM 2277 C CA . ALA A 1 291 ? 38.422 35.801 42.579 1.00 14.38 270 ALA A CA 1
ATOM 2278 C C . ALA A 1 291 ? 39.710 35.792 41.725 1.00 14.13 270 ALA A C 1
ATOM 2279 O O . ALA A 1 291 ? 40.315 34.729 41.499 1.00 15.17 270 ALA A O 1
ATOM 2281 N N . ALA A 1 292 ? 40.160 36.977 41.276 1.00 15.18 271 ALA A N 1
ATOM 2282 C CA . ALA A 1 292 ? 41.398 37.074 40.490 1.00 14.58 271 ALA A CA 1
ATOM 2283 C C . ALA A 1 292 ? 42.585 36.484 41.243 1.00 14.89 271 ALA A C 1
ATOM 2284 O O . ALA A 1 292 ? 43.446 35.789 40.652 1.00 16.82 271 ALA A O 1
ATOM 2286 N N . ARG A 1 293 ? 42.616 36.745 42.549 1.00 15.53 272 ARG A N 1
ATOM 2287 C CA . ARG A 1 293 ? 43.709 36.213 43.411 1.00 15.71 272 ARG A CA 1
ATOM 2288 C C . ARG A 1 293 ? 43.734 34.685 43.457 1.00 17.39 272 ARG A C 1
ATOM 2289 O O . ARG A 1 293 ? 44.799 34.066 43.654 1.00 19.59 272 ARG A O 1
ATOM 2297 N N . ARG A 1 294 ? 42.546 34.091 43.256 1.00 15.97 273 ARG A N 1
ATOM 2298 C CA . ARG A 1 294 ? 42.326 32.646 43.265 1.00 16.58 273 ARG A CA 1
ATOM 2299 C C . ARG A 1 294 ? 42.489 32.047 41.864 1.00 17.39 273 ARG A C 1
ATOM 2300 O O . ARG A 1 294 ? 42.264 30.837 41.654 1.00 18.99 273 ARG A O 1
ATOM 2308 N N . GLY A 1 295 ? 42.863 32.873 40.897 1.00 17.59 274 GLY A N 1
ATOM 2309 C CA . GLY A 1 295 ? 42.977 32.408 39.519 1.00 17.20 274 GLY A CA 1
ATOM 2310 C C . GLY A 1 295 ? 41.624 32.187 38.828 1.00 18.90 274 GLY A C 1
ATOM 2311 O O . GLY A 1 295 ? 41.524 31.420 37.839 1.00 20.56 274 GLY A O 1
ATOM 2312 N N . GLN A 1 296 ? 40.605 32.891 39.311 1.00 15.82 275 GLN A N 1
ATOM 2313 C CA . GLN A 1 296 ? 39.213 32.711 38.845 1.00 16.43 275 GLN A CA 1
ATOM 2314 C C . GLN A 1 296 ? 38.535 33.978 38.394 1.00 18.13 275 GLN A C 1
ATOM 2315 O O . GLN A 1 296 ? 38.835 35.078 38.878 1.00 19.03 275 GLN A O 1
ATOM 2321 N N . LYS A 1 297 ? 37.579 33.847 37.469 1.00 15.62 276 LYS A N 1
ATOM 2322 C CA . LYS A 1 297 ? 36.671 34.925 37.189 1.00 15.85 276 LYS A CA 1
ATOM 2323 C C . LYS A 1 297 ? 35.729 35.032 38.386 1.00 15.32 276 LYS A C 1
ATOM 2324 O O . LYS A 1 297 ? 35.541 34.056 39.143 1.00 15.79 276 LYS A O 1
ATOM 2335 N N . LEU A 1 298 ? 35.083 36.188 38.527 1.00 15.78 277 LEU A N 1
ATOM 2336 C CA . LEU A 1 298 ? 34.121 36.370 39.627 1.00 15.16 277 LEU A CA 1
ATOM 2337 C C . LEU A 1 298 ? 33.004 35.313 39.531 1.00 15.07 277 LEU A C 1
ATOM 2338 O O . LEU A 1 298 ? 32.632 34.695 40.525 1.00 15.30 277 LEU A O 1
ATOM 2343 N N . SER A 1 299 ? 32.521 35.058 38.311 1.00 15.97 278 SER A N 1
ATOM 2344 C CA . SER A 1 299 ? 31.453 34.062 38.209 1.00 15.24 278 SER A CA 1
ATOM 2345 C C . SER A 1 299 ? 31.915 32.688 38.693 1.00 17.60 278 SER A C 1
ATOM 2346 O O . SER A 1 299 ? 31.143 31.963 39.339 1.00 17.38 278 SER A O 1
ATOM 2349 N N . GLN A 1 300 ? 33.174 32.326 38.412 1.00 15.37 279 GLN A N 1
ATOM 2350 C CA . GLN A 1 300 ? 33.708 31.036 38.821 1.00 15.77 279 GLN A CA 1
ATOM 2351 C C . GLN A 1 300 ? 33.759 30.924 40.344 1.00 16.63 279 GLN A C 1
ATOM 2352 O O . GLN A 1 300 ? 33.345 29.930 40.897 1.00 16.22 279 GLN A O 1
ATOM 2358 N N . MET A 1 301 ? 34.274 31.970 41.015 1.00 15.21 280 MET A N 1
ATOM 2359 C CA . MET A 1 301 ? 34.321 31.965 42.465 1.00 14.03 280 MET A CA 1
ATOM 2360 C C . MET A 1 301 ? 32.916 31.918 43.048 1.00 13.75 280 MET A C 1
ATOM 2361 O O . MET A 1 301 ? 32.691 31.204 44.046 1.00 15.27 280 MET A O 1
ATOM 2366 N N . ALA A 1 302 ? 31.971 32.647 42.432 1.00 14.57 281 ALA A N 1
ATOM 2367 C CA . ALA A 1 302 ? 30.598 32.723 42.951 1.00 14.69 281 ALA A CA 1
ATOM 2368 C C . ALA A 1 302 ? 29.924 31.334 42.900 1.00 16.27 281 ALA A C 1
ATOM 2369 O O . ALA A 1 302 ? 29.240 30.921 43.841 1.00 14.87 281 ALA A O 1
ATOM 2371 N N . LEU A 1 303 ? 30.175 30.601 41.825 1.00 15.19 282 LEU A N 1
ATOM 2372 C CA . LEU A 1 303 ? 29.646 29.209 41.752 1.00 14.59 282 LEU A CA 1
ATOM 2373 C C . LEU A 1 303 ? 30.303 28.272 42.763 1.00 15.19 282 LEU A C 1
ATOM 2374 O O . LEU A 1 303 ? 29.614 27.501 43.471 1.00 16.71 282 LEU A O 1
ATOM 2379 N N . ALA A 1 304 ? 31.636 28.342 42.838 1.00 15.69 283 ALA A N 1
ATOM 2380 C CA . ALA A 1 304 ? 32.381 27.541 43.783 1.00 15.59 283 ALA A CA 1
ATOM 2381 C C . ALA A 1 304 ? 31.914 27.803 45.192 1.00 16.76 283 ALA A C 1
ATOM 2382 O O . ALA A 1 304 ? 31.760 26.877 46.002 1.00 16.32 283 ALA A O 1
ATOM 2384 N N . TRP A 1 305 ? 31.667 29.071 45.497 1.00 16.43 284 TRP A N 1
ATOM 2385 C CA . TRP A 1 305 ? 31.250 29.445 46.865 1.00 16.06 284 TRP A CA 1
ATOM 2386 C C . TRP A 1 305 ? 29.953 28.755 47.307 1.00 16.78 284 TRP A C 1
ATOM 2387 O O . TRP A 1 305 ? 29.841 28.319 48.443 1.00 14.35 284 TRP A O 1
ATOM 2398 N N . VAL A 1 306 ? 28.985 28.610 46.388 1.00 14.88 285 VAL A N 1
ATOM 2399 C CA . VAL A 1 306 ? 27.751 27.916 46.749 1.00 16.18 285 VAL A CA 1
ATOM 2400 C C . VAL A 1 306 ? 27.982 26.480 47.217 1.00 16.34 285 VAL A C 1
ATOM 2401 O O . VAL A 1 306 ? 27.252 26.012 48.107 1.00 17.08 285 VAL A O 1
ATOM 2405 N N A LEU A 1 307 ? 29.004 25.799 46.712 0.70 17.23 286 LEU A N 1
ATOM 2406 N N B LEU A 1 307 ? 28.991 25.850 46.601 0.30 15.39 286 LEU A N 1
ATOM 2407 C CA A LEU A 1 307 ? 29.262 24.415 47.144 0.70 18.12 286 LEU A CA 1
ATOM 2408 C CA B LEU A 1 307 ? 29.392 24.458 46.819 0.30 14.54 286 LEU A CA 1
ATOM 2409 C C A LEU A 1 307 ? 30.302 24.313 48.286 0.70 19.14 286 LEU A C 1
ATOM 2410 C C B LEU A 1 307 ? 30.692 24.339 47.630 0.30 13.92 286 LEU A C 1
ATOM 2411 O O A LEU A 1 307 ? 30.670 23.214 48.707 0.70 19.83 286 LEU A O 1
ATOM 2412 O O B LEU A 1 307 ? 31.453 23.393 47.454 0.30 13.82 286 LEU A O 1
ATOM 2421 N N A ARG A 1 308 ? 30.731 25.460 48.810 0.70 18.33 287 ARG A N 1
ATOM 2422 N N B ARG A 1 308 ? 30.915 25.279 48.543 0.30 14.78 287 ARG A N 1
ATOM 2423 C CA A ARG A 1 308 ? 31.855 25.496 49.775 0.70 20.16 287 ARG A CA 1
ATOM 2424 C CA B ARG A 1 308 ? 32.142 25.286 49.352 0.30 14.79 287 ARG A CA 1
ATOM 2425 C C A ARG A 1 308 ? 31.720 24.696 51.070 0.70 24.17 287 ARG A C 1
ATOM 2426 C C B ARG A 1 308 ? 32.116 24.325 50.537 0.30 18.16 287 ARG A C 1
ATOM 2427 O O A ARG A 1 308 ? 32.741 24.275 51.655 0.70 24.09 287 ARG A O 1
ATOM 2428 O O B ARG A 1 308 ? 33.120 23.682 50.831 0.30 15.99 287 ARG A O 1
ATOM 2443 N N A ASN A 1 309 ? 30.489 24.494 51.540 0.70 24.00 288 ASN A N 1
ATOM 2444 N N B ASN A 1 309 ? 30.998 24.300 51.266 0.30 22.08 288 ASN A N 1
ATOM 2445 C CA A ASN A 1 309 ? 30.309 23.801 52.819 0.70 24.73 288 ASN A CA 1
ATOM 2446 C CA B ASN A 1 309 ? 30.869 23.470 52.476 0.30 24.98 288 ASN A CA 1
ATOM 2447 C C A ASN A 1 309 ? 29.893 22.362 52.640 0.70 25.51 288 ASN A C 1
ATOM 2448 C C B ASN A 1 309 ? 30.253 22.134 52.141 0.30 25.56 288 ASN A C 1
ATOM 2449 O O A ASN A 1 309 ? 29.570 21.683 53.613 0.70 25.06 288 ASN A O 1
ATOM 2450 O O B ASN A 1 309 ? 30.194 21.224 52.979 0.30 26.90 288 ASN A O 1
ATOM 2459 N N A ASP A 1 310 ? 29.890 21.889 51.391 0.70 24.34 289 ASP A N 1
ATOM 2460 N N B ASP A 1 310 ? 29.758 22.039 50.913 0.30 25.54 289 ASP A N 1
ATOM 2461 C CA A ASP A 1 310 ? 29.419 20.524 51.092 0.70 25.03 289 ASP A CA 1
ATOM 2462 C CA B ASP A 1 310 ? 29.170 20.815 50.416 0.30 26.62 289 ASP A CA 1
ATOM 2463 C C A ASP A 1 310 ? 28.017 20.191 51.642 0.70 25.01 289 ASP A C 1
ATOM 2464 C C B ASP A 1 310 ? 27.822 20.518 51.095 0.30 25.42 289 ASP A C 1
ATOM 2465 O O A ASP A 1 310 ? 27.753 19.047 52.003 0.70 27.31 289 ASP A O 1
ATOM 2466 O O B ASP A 1 310 ? 27.393 19.369 51.199 0.30 27.26 289 ASP A O 1
ATOM 2475 N N A ASN A 1 311 ? 27.136 21.207 51.696 0.70 20.52 290 ASN A N 1
ATOM 2476 N N B ASN A 1 311 ? 27.169 21.589 51.543 0.30 22.06 290 ASN A N 1
ATOM 2477 C CA A ASN A 1 311 ? 25.728 21.076 52.094 0.70 19.74 290 ASN A CA 1
ATOM 2478 C CA B ASN A 1 311 ? 25.831 21.553 52.124 0.30 19.84 290 ASN A CA 1
ATOM 2479 C C A ASN A 1 311 ? 24.770 21.569 50.979 0.70 18.22 290 ASN A C 1
ATOM 2480 C C B ASN A 1 311 ? 24.812 21.723 51.008 0.30 18.41 290 ASN A C 1
ATOM 2481 O O A ASN A 1 311 ? 23.595 21.831 51.211 0.70 18.34 290 ASN A O 1
ATOM 2482 O O B ASN A 1 311 ? 23.613 21.842 51.246 0.30 18.49 290 ASN A O 1
ATOM 2491 N N . VAL A 1 312 ? 25.315 21.760 49.784 1.00 16.97 291 VAL A N 1
ATOM 2492 C CA . VAL A 1 312 ? 24.463 22.002 48.598 1.00 16.41 291 VAL A CA 1
ATOM 2493 C C . VAL A 1 312 ? 24.983 21.002 47.560 1.00 15.59 291 VAL A C 1
ATOM 2494 O O . VAL A 1 312 ? 26.197 20.769 47.437 1.00 15.74 291 VAL A O 1
ATOM 2498 N N . THR A 1 313 ? 24.092 20.349 46.814 1.00 14.63 292 THR A N 1
ATOM 2499 C CA . THR A 1 313 ? 24.566 19.361 45.847 1.00 13.74 292 THR A CA 1
ATOM 2500 C C . THR A 1 313 ? 25.150 19.919 44.549 1.00 13.04 292 THR A C 1
ATOM 2501 O O . THR A 1 313 ? 26.192 19.467 44.104 1.00 14.14 292 THR A O 1
ATOM 2505 N N . SER A 1 314 ? 24.433 20.861 43.924 1.00 11.46 293 SER A N 1
ATOM 2506 C CA . SER A 1 314 ? 24.815 21.338 42.600 1.00 13.80 293 SER A CA 1
ATOM 2507 C C . SER A 1 314 ? 24.377 22.780 42.442 1.00 14.56 293 SER A C 1
ATOM 2508 O O . SER A 1 314 ? 23.559 23.276 43.211 1.00 13.81 293 SER A O 1
ATOM 2511 N N A VAL A 1 315 ? 24.964 23.444 41.458 0.50 14.01 294 VAL A N 1
ATOM 2512 N N B VAL A 1 315 ? 24.983 23.476 41.488 0.50 13.72 294 VAL A N 1
ATOM 2513 C CA A VAL A 1 315 ? 24.580 24.809 41.112 0.50 15.22 294 VAL A CA 1
ATOM 2514 C CA B VAL A 1 315 ? 24.556 24.840 41.136 0.50 14.69 294 VAL A CA 1
ATOM 2515 C C A VAL A 1 315 ? 23.956 24.784 39.711 0.50 15.88 294 VAL A C 1
ATOM 2516 C C B VAL A 1 315 ? 23.954 24.790 39.728 0.50 15.67 294 VAL A C 1
ATOM 2517 O O A VAL A 1 315 ? 24.509 24.167 38.796 0.50 16.01 294 VAL A O 1
ATOM 2518 O O B VAL A 1 315 ? 24.517 24.159 38.828 0.50 15.86 294 VAL A O 1
ATOM 2525 N N . LEU A 1 316 ? 22.819 25.453 39.547 1.00 13.87 295 LEU A N 1
ATOM 2526 C CA . LEU A 1 316 ? 22.122 25.460 38.272 1.00 15.65 295 LEU A CA 1
ATOM 2527 C C . LEU A 1 316 ? 22.423 26.777 37.573 1.00 15.45 295 LEU A C 1
ATOM 2528 O O . LEU A 1 316 ? 21.985 27.839 38.039 1.00 16.42 295 LEU A O 1
ATOM 2533 N N . ILE A 1 317 ? 23.178 26.713 36.483 1.00 14.18 296 ILE A N 1
ATOM 2534 C CA . ILE A 1 317 ? 23.545 27.918 35.747 1.00 14.69 296 ILE A CA 1
ATOM 2535 C C . ILE A 1 317 ? 22.601 28.189 34.592 1.00 16.00 296 ILE A C 1
ATOM 2536 O O . ILE A 1 317 ? 21.950 27.268 34.077 1.00 14.57 296 ILE A O 1
ATOM 2541 N N . GLY A 1 318 ? 22.517 29.449 34.203 1.00 15.60 297 GLY A N 1
ATOM 2542 C CA . GLY A 1 318 ? 21.885 29.770 32.923 1.00 18.18 297 GLY A CA 1
ATOM 2543 C C . GLY A 1 318 ? 23.031 30.141 31.976 1.00 18.77 297 GLY A C 1
ATOM 2544 O O . GLY A 1 318 ? 24.150 30.445 32.413 1.00 21.41 297 GLY A O 1
ATOM 2545 N N . ALA A 1 319 ? 22.759 30.119 30.678 1.00 19.05 298 ALA A N 1
ATOM 2546 C CA . ALA A 1 319 ? 23.772 30.480 29.685 1.00 16.78 298 ALA A CA 1
ATOM 2547 C C . ALA A 1 319 ? 23.108 30.915 28.413 1.00 19.43 298 ALA A C 1
ATOM 2548 O O . ALA A 1 319 ? 22.021 30.399 28.055 1.00 19.59 298 ALA A O 1
ATOM 2550 N N . SER A 1 320 ? 23.737 31.880 27.738 1.00 17.85 299 SER A N 1
ATOM 2551 C CA . SER A 1 320 ? 23.300 32.297 26.427 1.00 19.51 299 SER A CA 1
ATOM 2552 C C . SER A 1 320 ? 24.379 31.958 25.398 1.00 18.75 299 SER A C 1
ATOM 2553 O O . SER A 1 320 ? 24.111 31.974 24.181 1.00 20.81 299 SER A O 1
ATOM 2556 N N A LYS A 1 321 ? 25.599 31.669 25.843 0.50 17.82 300 LYS A N 1
ATOM 2557 N N B LYS A 1 321 ? 25.593 31.671 25.888 0.50 17.37 300 LYS A N 1
ATOM 2558 C CA A LYS A 1 321 ? 26.646 31.287 24.881 0.50 18.32 300 LYS A CA 1
ATOM 2559 C CA B LYS A 1 321 ? 26.763 31.387 25.032 0.50 18.17 300 LYS A CA 1
ATOM 2560 C C A LYS A 1 321 ? 27.556 30.229 25.482 0.50 17.26 300 LYS A C 1
ATOM 2561 C C B LYS A 1 321 ? 27.550 30.178 25.543 0.50 17.31 300 LYS A C 1
ATOM 2562 O O A LYS A 1 321 ? 27.747 30.190 26.710 0.50 16.62 300 LYS A O 1
ATOM 2563 O O B LYS A 1 321 ? 27.650 29.982 26.770 0.50 15.97 300 LYS A O 1
ATOM 2574 N N . PRO A 1 322 ? 28.115 29.349 24.632 1.00 17.62 301 PRO A N 1
ATOM 2575 C CA . PRO A 1 322 ? 28.921 28.229 25.084 1.00 18.04 301 PRO A CA 1
ATOM 2576 C C . PRO A 1 322 ? 30.089 28.604 26.008 1.00 19.32 301 PRO A C 1
ATOM 2577 O O . PRO A 1 322 ? 30.412 27.846 26.906 1.00 18.69 301 PRO A O 1
ATOM 2581 N N . SER A 1 323 ? 30.686 29.775 25.815 1.00 19.30 302 SER A N 1
ATOM 2582 C CA . SER A 1 323 ? 31.782 30.196 26.700 1.00 21.29 302 SER A CA 1
ATOM 2583 C C . SER A 1 323 ? 31.405 30.319 28.170 1.00 19.74 302 SER A C 1
ATOM 2584 O O . SER A 1 323 ? 32.253 30.105 29.047 1.00 20.07 302 SER A O 1
ATOM 2587 N N A GLN A 1 324 ? 30.133 30.604 28.451 0.70 17.34 303 GLN A N 1
ATOM 2588 N N B GLN A 1 324 ? 30.149 30.652 28.463 0.30 18.02 303 GLN A N 1
ATOM 2589 C CA A GLN A 1 324 ? 29.664 30.728 29.846 0.70 17.92 303 GLN A CA 1
ATOM 2590 C CA B GLN A 1 324 ? 29.706 30.711 29.862 0.30 17.44 303 GLN A CA 1
ATOM 2591 C C A GLN A 1 324 ? 29.571 29.356 30.522 0.70 16.74 303 GLN A C 1
ATOM 2592 C C B GLN A 1 324 ? 29.778 29.315 30.469 0.30 16.34 303 GLN A C 1
ATOM 2593 O O A GLN A 1 324 ? 29.677 29.240 31.761 0.70 15.36 303 GLN A O 1
ATOM 2594 O O B GLN A 1 324 ? 30.241 29.138 31.597 0.30 15.29 303 GLN A O 1
ATOM 2605 N N . ILE A 1 325 ? 29.314 28.322 29.715 1.00 16.12 304 ILE A N 1
ATOM 2606 C CA . ILE A 1 325 ? 29.314 26.954 30.205 1.00 15.96 304 ILE A CA 1
ATOM 2607 C C . ILE A 1 325 ? 30.757 26.511 30.464 1.00 16.05 304 ILE A C 1
ATOM 2608 O O . ILE A 1 325 ? 31.042 25.883 31.489 1.00 16.00 304 ILE A O 1
ATOM 2613 N N A GLU A 1 326 ? 31.668 26.812 29.537 0.60 15.09 305 GLU A N 1
ATOM 2614 N N B GLU A 1 326 ? 31.652 26.876 29.547 0.40 15.16 305 GLU A N 1
ATOM 2615 C CA A GLU A 1 326 ? 33.079 26.469 29.755 0.60 16.01 305 GLU A CA 1
ATOM 2616 C CA B GLU A 1 326 ? 33.078 26.569 29.667 0.40 15.97 305 GLU A CA 1
ATOM 2617 C C A GLU A 1 326 ? 33.573 27.153 31.044 0.60 16.07 305 GLU A C 1
ATOM 2618 C C B GLU A 1 326 ? 33.692 27.218 30.910 0.40 15.64 305 GLU A C 1
ATOM 2619 O O A GLU A 1 326 ? 34.178 26.491 31.914 0.60 14.79 305 GLU A O 1
ATOM 2620 O O B GLU A 1 326 ? 34.518 26.605 31.596 0.40 15.63 305 GLU A O 1
ATOM 2631 N N . ASP A 1 327 ? 33.269 28.445 31.190 1.00 16.95 306 ASP A N 1
ATOM 2632 C CA . ASP A 1 327 ? 33.714 29.191 32.398 1.00 18.04 306 ASP A CA 1
ATOM 2633 C C . ASP A 1 327 ? 33.177 28.519 33.659 1.00 17.66 306 ASP A C 1
ATOM 2634 O O . ASP A 1 327 ? 33.918 28.261 34.596 1.00 17.24 306 ASP A O 1
ATOM 2639 N N . ALA A 1 328 ? 31.880 28.163 33.659 1.00 15.56 307 ALA A N 1
ATOM 2640 C CA . ALA A 1 328 ? 31.294 27.538 34.848 1.00 16.66 307 ALA A CA 1
ATOM 2641 C C . ALA A 1 328 ? 32.014 26.242 35.224 1.00 17.26 307 ALA A C 1
ATOM 2642 O O . ALA A 1 328 ? 32.337 25.999 36.381 1.00 16.97 307 ALA A O 1
ATOM 2644 N N . VAL A 1 329 ? 32.237 25.374 34.236 1.00 15.74 308 VAL A N 1
ATOM 2645 C CA . VAL A 1 329 ? 32.877 24.114 34.539 1.00 17.25 308 VAL A CA 1
ATOM 2646 C C . VAL A 1 329 ? 34.321 24.355 35.015 1.00 17.45 308 VAL A C 1
ATOM 2647 O O . VAL A 1 329 ? 34.833 23.620 35.887 1.00 18.04 308 VAL A O 1
ATOM 2651 N N . GLY A 1 330 ? 34.938 25.404 34.477 1.00 16.46 309 GLY A N 1
ATOM 2652 C CA . GLY A 1 330 ? 36.320 25.757 34.881 1.00 15.87 309 GLY A CA 1
ATOM 2653 C C . GLY A 1 330 ? 36.403 26.136 36.355 1.00 18.21 309 GLY A C 1
ATOM 2654 O O . GLY A 1 330 ? 37.507 26.174 36.931 1.00 18.18 309 GLY A O 1
ATOM 2655 N N . MET A 1 331 ? 35.276 26.406 36.984 1.00 17.45 310 MET A N 1
ATOM 2656 C CA . MET A 1 331 ? 35.321 26.739 38.422 1.00 17.32 310 MET A CA 1
ATOM 2657 C C . MET A 1 331 ? 35.877 25.596 39.267 1.00 17.50 310 MET A C 1
ATOM 2658 O O . MET A 1 331 ? 36.378 25.798 40.394 1.00 18.19 310 MET A O 1
ATOM 2663 N N . LEU A 1 332 ? 35.791 24.370 38.738 1.00 16.37 311 LEU A N 1
ATOM 2664 C CA . LEU A 1 332 ? 36.204 23.204 39.495 1.00 16.51 311 LEU A CA 1
ATOM 2665 C C . LEU A 1 332 ? 37.708 23.165 39.760 1.00 18.22 311 LEU A C 1
ATOM 2666 O O . LEU A 1 332 ? 38.132 22.384 40.596 1.00 21.25 311 LEU A O 1
ATOM 2671 N N . ALA A 1 333 ? 38.473 23.964 39.012 1.00 18.94 312 ALA A N 1
ATOM 2672 C CA . ALA A 1 333 ? 39.945 24.020 39.183 1.00 20.33 312 ALA A CA 1
ATOM 2673 C C . ALA A 1 333 ? 40.283 24.591 40.552 1.00 21.36 312 ALA A C 1
ATOM 2674 O O . ALA A 1 333 ? 41.388 24.348 41.076 1.00 23.58 312 ALA A O 1
ATOM 2676 N N . ASN A 1 334 ? 39.353 25.358 41.129 1.00 20.39 313 ASN A N 1
ATOM 2677 C CA . ASN A 1 334 ? 39.581 25.899 42.486 1.00 19.41 313 ASN A CA 1
ATOM 2678 C C . ASN A 1 334 ? 38.285 26.040 43.293 1.00 21.82 313 ASN A C 1
ATOM 2679 O O . ASN A 1 334 ? 37.729 27.121 43.371 1.00 23.95 313 ASN A O 1
ATOM 2684 N N A ARG A 1 335 ? 37.827 24.921 43.860 0.50 24.02 314 ARG A N 1
ATOM 2685 N N B ARG A 1 335 ? 37.770 24.959 43.867 0.50 22.94 314 ARG A N 1
ATOM 2686 C CA A ARG A 1 335 ? 36.593 24.873 44.650 0.50 26.31 314 ARG A CA 1
ATOM 2687 C CA B ARG A 1 335 ? 36.538 25.139 44.638 0.50 24.49 314 ARG A CA 1
ATOM 2688 C C A ARG A 1 335 ? 36.743 25.232 46.114 0.50 26.13 314 ARG A C 1
ATOM 2689 C C B ARG A 1 335 ? 36.725 25.011 46.163 0.50 24.81 314 ARG A C 1
ATOM 2690 O O A ARG A 1 335 ? 35.766 25.606 46.760 0.50 28.57 314 ARG A O 1
ATOM 2691 O O B ARG A 1 335 ? 35.771 24.797 46.914 0.50 26.97 314 ARG A O 1
ATOM 2706 N N . ARG A 1 336 ? 37.964 25.138 46.621 1.00 25.62 315 ARG A N 1
ATOM 2707 C CA . ARG A 1 336 ? 38.225 25.213 48.044 1.00 25.50 315 ARG A CA 1
ATOM 2708 C C . ARG A 1 336 ? 38.188 26.642 48.570 1.00 22.28 315 ARG A C 1
ATOM 2709 O O . ARG A 1 336 ? 38.675 27.545 47.902 1.00 20.90 315 ARG A O 1
ATOM 2717 N N . PHE A 1 337 ? 37.630 26.825 49.763 1.00 20.54 316 PHE A N 1
ATOM 2718 C CA . PHE A 1 337 ? 37.658 28.130 50.432 1.00 19.55 316 PHE A CA 1
ATOM 2719 C C . PHE A 1 337 ? 38.189 27.884 51.824 1.00 22.00 316 PHE A C 1
ATOM 2720 O O . PHE A 1 337 ? 37.756 26.946 52.484 1.00 24.59 316 PHE A O 1
ATOM 2728 N N . SER A 1 338 ? 39.154 28.691 52.267 1.00 19.95 317 SER A N 1
ATOM 2729 C CA . SER A 1 338 ? 39.644 28.556 53.624 1.00 19.55 317 SER A CA 1
ATOM 2730 C C . SER A 1 338 ? 38.762 29.350 54.568 1.00 20.61 317 SER A C 1
ATOM 2731 O O . SER A 1 338 ? 37.929 30.171 54.144 1.00 19.36 317 SER A O 1
ATOM 2734 N N . ALA A 1 339 ? 38.914 29.112 55.876 1.00 21.70 318 ALA A N 1
ATOM 2735 C CA . ALA A 1 339 ? 38.199 29.939 56.846 1.00 22.42 318 ALA A CA 1
ATOM 2736 C C . ALA A 1 339 ? 38.501 31.430 56.617 1.00 20.07 318 ALA A C 1
ATOM 2737 O O . ALA A 1 339 ? 37.616 32.281 56.735 1.00 22.29 318 ALA A O 1
ATOM 2739 N N . ALA A 1 340 ? 39.752 31.741 56.307 1.00 19.59 319 ALA A N 1
ATOM 2740 C CA . ALA A 1 340 ? 40.157 33.131 56.101 1.00 20.72 319 ALA A CA 1
ATOM 2741 C C . ALA A 1 340 ? 39.426 33.752 54.908 1.00 19.00 319 ALA A C 1
ATOM 2742 O O . ALA A 1 340 ? 38.982 34.905 54.960 1.00 18.35 319 ALA A O 1
ATOM 2744 N N . GLU A 1 341 ? 39.318 32.989 53.819 1.00 18.91 320 GLU A N 1
ATOM 2745 C CA . GLU A 1 341 ? 38.617 33.466 52.613 1.00 18.65 320 GLU A CA 1
ATOM 2746 C C . GLU A 1 341 ? 37.136 33.684 52.877 1.00 16.53 320 GLU A C 1
ATOM 2747 O O . GLU A 1 341 ? 36.548 34.677 52.433 1.00 17.08 320 GLU A O 1
ATOM 2753 N N . CYS A 1 342 ? 36.534 32.770 53.642 1.00 17.14 321 CYS A N 1
ATOM 2754 C CA . CYS A 1 342 ? 35.119 32.936 54.005 1.00 18.35 321 CYS A CA 1
ATOM 2755 C C . CYS A 1 342 ? 34.894 34.188 54.858 1.00 17.78 321 CYS A C 1
ATOM 2756 O O . CYS A 1 342 ? 33.930 34.931 54.655 1.00 17.71 321 CYS A O 1
ATOM 2759 N N . ALA A 1 343 ? 35.815 34.467 55.780 1.00 19.01 322 ALA A N 1
ATOM 2760 C CA . ALA A 1 343 ? 35.674 35.671 56.596 1.00 19.34 322 ALA A CA 1
ATOM 2761 C C . ALA A 1 343 ? 35.870 36.941 55.765 1.00 19.15 322 ALA A C 1
ATOM 2762 O O . ALA A 1 343 ? 35.195 37.950 55.973 1.00 17.75 322 ALA A O 1
ATOM 2764 N N . GLU A 1 344 ? 36.787 36.877 54.802 1.00 15.78 323 GLU A N 1
ATOM 2765 C CA . GLU A 1 344 ? 37.052 38.000 53.903 1.00 16.55 323 GLU A CA 1
ATOM 2766 C C . GLU A 1 344 ? 35.798 38.291 53.073 1.00 14.99 323 GLU A C 1
ATOM 2767 O O . GLU A 1 344 ? 35.352 39.432 52.935 1.00 15.99 323 GLU A O 1
ATOM 2773 N N . ILE A 1 345 ? 35.196 37.229 52.551 1.00 14.81 324 ILE A N 1
ATOM 2774 C CA . ILE A 1 345 ? 33.961 37.398 51.798 1.00 14.12 324 ILE A CA 1
ATOM 2775 C C . ILE A 1 345 ? 32.824 37.954 52.659 1.00 15.52 324 ILE A C 1
ATOM 2776 O O . ILE A 1 345 ? 32.136 38.877 52.244 1.00 15.54 324 ILE A O 1
ATOM 2781 N N . ASP A 1 346 ? 32.646 37.393 53.848 1.00 15.70 325 ASP A N 1
ATOM 2782 C CA . ASP A 1 346 ? 31.562 37.885 54.737 1.00 18.19 325 ASP A CA 1
ATOM 2783 C C . ASP A 1 346 ? 31.738 39.358 55.093 1.00 19.95 325 ASP A C 1
ATOM 2784 O O . ASP A 1 346 ? 30.769 40.115 55.115 1.00 20.20 325 ASP A O 1
ATOM 2789 N N . ALA A 1 347 ? 32.982 39.767 55.355 1.00 18.45 326 ALA A N 1
ATOM 2790 C CA . ALA A 1 347 ? 33.268 41.169 55.659 1.00 19.20 326 ALA A CA 1
ATOM 2791 C C . ALA A 1 347 ? 32.963 42.081 54.466 1.00 19.65 326 ALA A C 1
ATOM 2792 O O . ALA A 1 347 ? 32.467 43.206 54.650 1.00 20.06 326 ALA A O 1
ATOM 2794 N N . ILE A 1 348 ? 33.301 41.623 53.254 1.00 16.72 327 ILE A N 1
ATOM 2795 C CA . ILE A 1 348 ? 32.936 42.365 52.043 1.00 17.37 327 ILE A CA 1
ATOM 2796 C C . ILE A 1 348 ? 31.414 42.502 51.904 1.00 18.10 327 ILE A C 1
ATOM 2797 O O . ILE A 1 348 ? 30.911 43.584 51.586 1.00 18.59 327 ILE A O 1
ATOM 2802 N N . LEU A 1 349 ? 30.701 41.410 52.174 1.00 17.65 328 LEU A N 1
ATOM 2803 C CA . LEU A 1 349 ? 29.245 41.410 52.029 1.00 19.91 328 LEU A CA 1
ATOM 2804 C C . LEU A 1 349 ? 28.508 42.293 53.035 1.00 23.03 328 LEU A C 1
ATOM 2805 O O . LEU A 1 349 ? 27.448 42.859 52.688 1.00 23.22 328 LEU A O 1
ATOM 2810 N N A GLU A 1 350 ? 29.072 42.389 54.244 0.70 22.94 329 GLU A N 1
ATOM 2811 N N B GLU A 1 350 ? 29.032 42.415 54.251 0.30 23.57 329 GLU A N 1
ATOM 2812 C CA A GLU A 1 350 ? 28.542 43.195 55.362 0.70 27.28 329 GLU A CA 1
ATOM 2813 C CA B GLU A 1 350 ? 28.403 43.277 55.254 0.30 26.28 329 GLU A CA 1
ATOM 2814 C C A GLU A 1 350 ? 29.076 44.620 55.316 0.70 27.31 329 GLU A C 1
ATOM 2815 C C B GLU A 1 350 ? 28.907 44.708 55.113 0.30 26.94 329 GLU A C 1
ATOM 2816 O O A GLU A 1 350 ? 28.639 45.466 56.101 0.70 28.19 329 GLU A O 1
ATOM 2817 O O B GLU A 1 350 ? 28.285 45.647 55.617 0.30 28.00 329 GLU A O 1
ATOM 2828 N N . GLY A 1 351 ? 30.033 44.868 54.423 1.00 27.27 330 GLY A N 1
ATOM 2829 C CA . GLY A 1 351 ? 30.661 46.196 54.244 1.00 28.63 330 GLY A CA 1
ATOM 2830 C C . GLY A 1 351 ? 29.720 47.290 53.795 1.00 30.98 330 GLY A C 1
ATOM 2831 O O . GLY A 1 351 ? 28.821 47.056 52.977 1.00 31.68 330 GLY A O 1
ATOM 2832 N N A ARG A 1 352 ? 29.898 48.494 54.320 0.60 29.36 331 ARG A N 1
ATOM 2833 N N B ARG A 1 352 ? 29.935 48.475 54.367 0.40 30.37 331 ARG A N 1
ATOM 2834 C CA A ARG A 1 352 ? 29.059 49.603 53.879 0.60 30.89 331 ARG A CA 1
ATOM 2835 C CA B ARG A 1 352 ? 29.103 49.657 54.152 0.40 32.13 331 ARG A CA 1
ATOM 2836 C C A ARG A 1 352 ? 29.890 50.655 53.175 0.60 30.32 331 ARG A C 1
ATOM 2837 C C B ARG A 1 352 ? 29.926 50.822 53.596 0.40 30.94 331 ARG A C 1
ATOM 2838 O O A ARG A 1 352 ? 29.337 51.528 52.507 0.60 32.18 331 ARG A O 1
ATOM 2839 O O B ARG A 1 352 ? 29.405 51.934 53.442 0.40 31.04 331 ARG A O 1
ATOM 2854 N N . PHE A 1 353 ? 31.209 50.563 53.335 1.00 29.60 332 PHE A N 1
ATOM 2855 C CA . PHE A 1 353 ? 32.154 51.531 52.760 1.00 28.56 332 PHE A CA 1
ATOM 2856 C C . PHE A 1 353 ? 33.490 50.847 52.507 1.00 28.49 332 PHE A C 1
ATOM 2857 O O . PHE A 1 353 ? 34.419 51.428 51.916 1.00 27.59 332 PHE A O 1
ATOM 2866 N N . ILE B 1 23 ? 67.264 33.453 81.052 1.00 44.50 2 ILE B N 1
ATOM 2867 C CA . ILE B 1 23 ? 67.860 34.185 79.891 1.00 41.66 2 ILE B CA 1
ATOM 2868 C C . ILE B 1 23 ? 68.150 33.232 78.724 1.00 40.54 2 ILE B C 1
ATOM 2869 O O . ILE B 1 23 ? 68.914 32.278 78.831 1.00 42.51 2 ILE B O 1
ATOM 2874 N N . TYR B 1 24 ? 67.499 33.513 77.606 1.00 34.59 3 TYR B N 1
ATOM 2875 C CA . TYR B 1 24 ? 67.622 32.714 76.408 1.00 30.85 3 TYR B CA 1
ATOM 2876 C C . TYR B 1 24 ? 68.934 33.013 75.712 1.00 26.67 3 TYR B C 1
ATOM 2877 O O . TYR B 1 24 ? 69.334 34.158 75.628 1.00 27.96 3 TYR B O 1
ATOM 2886 N N A GLN B 1 25 ? 69.595 31.962 75.233 0.60 28.74 4 GLN B N 1
ATOM 2887 N N B GLN B 1 25 ? 69.609 31.978 75.224 0.40 28.11 4 GLN B N 1
ATOM 2888 C CA A GLN B 1 25 ? 70.799 32.136 74.433 0.60 29.15 4 GLN B CA 1
ATOM 2889 C CA B GLN B 1 25 ? 70.822 32.179 74.433 0.40 27.91 4 GLN B CA 1
ATOM 2890 C C A GLN B 1 25 ? 70.650 31.366 73.125 0.60 26.18 4 GLN B C 1
ATOM 2891 C C B GLN B 1 25 ? 70.672 31.386 73.138 0.40 25.97 4 GLN B C 1
ATOM 2892 O O A GLN B 1 25 ? 70.556 30.141 73.131 0.60 27.34 4 GLN B O 1
ATOM 2893 O O B GLN B 1 25 ? 70.587 30.161 73.167 0.40 26.83 4 GLN B O 1
ATOM 2904 N N . PRO B 1 26 ? 70.624 32.091 71.998 1.00 25.94 5 PRO B N 1
ATOM 2905 C CA . PRO B 1 26 ? 70.479 31.444 70.693 1.00 23.58 5 PRO B CA 1
ATOM 2906 C C . PRO B 1 26 ? 71.510 30.332 70.496 1.00 24.08 5 PRO B C 1
ATOM 2907 O O . PRO B 1 26 ? 72.671 30.512 70.886 1.00 25.85 5 PRO B O 1
ATOM 2911 N N . ASP B 1 27 ? 71.093 29.214 69.906 1.00 23.52 6 ASP B N 1
ATOM 2912 C CA . ASP B 1 27 ? 71.990 28.077 69.674 1.00 22.85 6 ASP B CA 1
ATOM 2913 C C . ASP B 1 27 ? 73.190 28.525 68.819 1.00 23.60 6 ASP B C 1
ATOM 2914 O O . ASP B 1 27 ? 73.023 29.124 67.762 1.00 20.30 6 ASP B O 1
ATOM 2919 N N . GLU B 1 28 ? 74.409 28.240 69.288 1.00 23.33 7 GLU B N 1
ATOM 2920 C CA . GLU B 1 28 ? 75.607 28.651 68.558 1.00 24.15 7 GLU B CA 1
ATOM 2921 C C . GLU B 1 28 ? 75.737 28.006 67.179 1.00 24.02 7 GLU B C 1
ATOM 2922 O O . GLU B 1 28 ? 76.485 28.505 66.330 1.00 25.20 7 GLU B O 1
ATOM 2928 N N . ASN B 1 29 ? 74.995 26.929 66.934 1.00 23.22 8 ASN B N 1
ATOM 2929 C CA . ASN B 1 29 ? 75.039 26.216 65.666 1.00 24.50 8 ASN B CA 1
ATOM 2930 C C . ASN B 1 29 ? 73.907 26.586 64.712 1.00 22.32 8 ASN B C 1
ATOM 2931 O O . ASN B 1 29 ? 73.705 25.931 63.683 1.00 22.79 8 ASN B O 1
ATOM 2936 N N . ARG B 1 30 ? 73.182 27.650 65.052 1.00 20.68 9 ARG B N 1
ATOM 2937 C CA . ARG B 1 30 ? 71.990 28.018 64.281 1.00 18.88 9 ARG B CA 1
ATOM 2938 C C . ARG B 1 30 ? 72.222 28.325 62.812 1.00 18.80 9 ARG B C 1
ATOM 2939 O O . ARG B 1 30 ? 71.308 28.188 62.008 1.00 19.85 9 ARG B O 1
ATOM 2947 N N . TYR B 1 31 ? 73.436 28.760 62.453 1.00 18.95 10 TYR B N 1
ATOM 2948 C CA . TYR B 1 31 ? 73.693 29.066 61.050 1.00 17.71 10 TYR B CA 1
ATOM 2949 C C . TYR B 1 31 ? 74.427 27.923 60.333 1.00 20.84 10 TYR B C 1
ATOM 2950 O O . TYR B 1 31 ? 74.847 28.089 59.197 1.00 21.22 10 TYR B O 1
ATOM 2959 N N . HIS B 1 32 ? 74.534 26.762 60.974 1.00 20.79 11 HIS B N 1
ATOM 2960 C CA . HIS B 1 32 ? 75.307 25.668 60.347 1.00 24.01 11 HIS B CA 1
ATOM 2961 C C . HIS B 1 32 ? 74.580 24.775 59.356 1.00 25.85 11 HIS B C 1
ATOM 2962 O O . HIS B 1 32 ? 75.236 24.165 58.483 1.00 28.94 11 HIS B O 1
ATOM 2969 N N . THR B 1 33 ? 73.260 24.684 59.472 1.00 24.23 12 THR B N 1
ATOM 2970 C CA . THR B 1 33 ? 72.453 23.812 58.619 1.00 27.29 12 THR B CA 1
ATOM 2971 C C . THR B 1 33 ? 71.445 24.538 57.722 1.00 24.41 12 THR B C 1
ATOM 2972 O O . THR B 1 33 ? 71.283 24.175 56.534 1.00 25.71 12 THR B O 1
ATOM 2976 N N . MET B 1 34 ? 70.756 25.551 58.276 1.00 22.50 13 MET B N 1
ATOM 2977 C CA . MET B 1 34 ? 69.731 26.253 57.489 1.00 19.50 13 MET B CA 1
ATOM 2978 C C . MET B 1 34 ? 70.296 26.752 56.159 1.00 19.10 13 MET B C 1
ATOM 2979 O O . MET B 1 34 ? 71.452 27.195 56.099 1.00 20.62 13 MET B O 1
ATOM 2984 N N A GLU B 1 35 ? 69.482 26.643 55.107 0.50 17.97 14 GLU B N 1
ATOM 2985 N N B GLU B 1 35 ? 69.515 26.665 55.090 0.50 18.39 14 GLU B N 1
ATOM 2986 C CA A GLU B 1 35 ? 69.766 27.175 53.767 0.50 18.02 14 GLU B CA 1
ATOM 2987 C CA B GLU B 1 35 ? 69.931 27.238 53.807 0.50 18.95 14 GLU B CA 1
ATOM 2988 C C A GLU B 1 35 ? 69.300 28.647 53.759 0.50 17.13 14 GLU B C 1
ATOM 2989 C C B GLU B 1 35 ? 69.273 28.604 53.632 0.50 17.89 14 GLU B C 1
ATOM 2990 O O A GLU B 1 35 ? 68.280 28.955 54.374 0.50 16.55 14 GLU B O 1
ATOM 2991 O O B GLU B 1 35 ? 68.089 28.780 53.940 0.50 17.98 14 GLU B O 1
ATOM 3002 N N . TYR B 1 36 ? 70.047 29.546 53.111 1.00 15.95 15 TYR B N 1
ATOM 3003 C CA . TYR B 1 36 ? 69.585 30.957 52.911 1.00 15.77 15 TYR B CA 1
ATOM 3004 C C . TYR B 1 36 ? 69.523 31.231 51.437 1.00 17.04 15 TYR B C 1
ATOM 3005 O O . TYR B 1 36 ? 70.445 30.850 50.677 1.00 18.54 15 TYR B O 1
ATOM 3014 N N . ARG B 1 37 ? 68.440 31.874 51.003 1.00 14.78 16 ARG B N 1
ATOM 3015 C CA . ARG B 1 37 ? 68.130 32.022 49.591 1.00 15.03 16 ARG B CA 1
ATOM 3016 C C . ARG B 1 37 ? 67.930 33.482 49.269 1.00 15.07 16 ARG B C 1
ATOM 3017 O O . ARG B 1 37 ? 67.157 34.157 49.961 1.00 14.98 16 ARG B O 1
ATOM 3025 N N . ARG B 1 38 ? 68.611 33.959 48.229 1.00 14.57 17 ARG B N 1
ATOM 3026 C CA . ARG B 1 38 ? 68.517 35.381 47.896 1.00 15.32 17 ARG B CA 1
ATOM 3027 C C . ARG B 1 38 ? 67.127 35.711 47.379 1.00 15.54 17 ARG B C 1
ATOM 3028 O O . ARG B 1 38 ? 66.538 34.964 46.559 1.00 15.35 17 ARG B O 1
ATOM 3036 N N A CYS B 1 39 ? 66.584 36.820 47.860 0.70 13.65 18 CYS B N 1
ATOM 3037 N N B CYS B 1 39 ? 66.612 36.839 47.870 0.30 15.77 18 CYS B N 1
ATOM 3038 C CA A CYS B 1 39 ? 65.247 37.244 47.533 0.70 14.40 18 CYS B CA 1
ATOM 3039 C CA B CYS B 1 39 ? 65.332 37.397 47.468 0.30 17.09 18 CYS B CA 1
ATOM 3040 C C A CYS B 1 39 ? 65.268 38.031 46.213 0.70 14.60 18 CYS B C 1
ATOM 3041 C C B CYS B 1 39 ? 65.435 38.049 46.127 0.30 16.69 18 CYS B C 1
ATOM 3042 O O A CYS B 1 39 ? 65.504 39.235 46.197 0.70 17.03 18 CYS B O 1
ATOM 3043 O O B CYS B 1 39 ? 65.858 39.199 46.025 0.30 17.42 18 CYS B O 1
ATOM 3048 N N . GLY B 1 40 ? 65.037 37.344 45.079 1.00 16.01 19 GLY B N 1
ATOM 3049 C CA . GLY B 1 40 ? 65.102 37.980 43.755 1.00 15.85 19 GLY B CA 1
ATOM 3050 C C . GLY B 1 40 ? 66.520 38.536 43.521 1.00 17.15 19 GLY B C 1
ATOM 3051 O O . GLY B 1 40 ? 67.491 37.911 43.926 1.00 19.16 19 GLY B O 1
ATOM 3052 N N A ARG B 1 41 ? 66.611 39.676 42.856 0.80 15.63 20 ARG B N 1
ATOM 3053 N N B ARG B 1 41 ? 66.643 39.679 42.855 0.20 16.62 20 ARG B N 1
ATOM 3054 C CA A ARG B 1 41 ? 67.883 40.372 42.696 0.80 14.62 20 ARG B CA 1
ATOM 3055 C CA B ARG B 1 41 ? 67.956 40.314 42.715 0.20 15.98 20 ARG B CA 1
ATOM 3056 C C A ARG B 1 41 ? 67.887 41.474 43.779 0.80 14.82 20 ARG B C 1
ATOM 3057 C C B ARG B 1 41 ? 68.008 41.466 43.718 0.20 15.64 20 ARG B C 1
ATOM 3058 O O A ARG B 1 41 ? 67.352 42.566 43.600 0.80 17.09 20 ARG B O 1
ATOM 3059 O O B ARG B 1 41 ? 67.633 42.602 43.425 0.20 16.33 20 ARG B O 1
ATOM 3074 N N . SER B 1 42 ? 68.476 41.122 44.911 1.00 14.00 21 SER B N 1
ATOM 3075 C CA . SER B 1 42 ? 68.531 42.036 46.073 1.00 13.89 21 SER B CA 1
ATOM 3076 C C . SER B 1 42 ? 69.651 41.589 46.970 1.00 14.34 21 SER B C 1
ATOM 3077 O O . SER B 1 42 ? 70.320 40.572 46.714 1.00 14.55 21 SER B O 1
ATOM 3080 N N . GLY B 1 43 ? 69.843 42.320 48.078 1.00 12.67 22 GLY B N 1
ATOM 3081 C CA . GLY B 1 43 ? 70.841 41.920 49.046 1.00 12.41 22 GLY B CA 1
ATOM 3082 C C . GLY B 1 43 ? 70.328 41.024 50.149 1.00 12.23 22 GLY B C 1
ATOM 3083 O O . GLY B 1 43 ? 71.116 40.580 51.016 1.00 13.24 22 GLY B O 1
ATOM 3084 N N . VAL B 1 44 ? 69.015 40.728 50.136 1.00 12.91 23 VAL B N 1
ATOM 3085 C CA . VAL B 1 44 ? 68.406 39.991 51.237 1.00 11.84 23 VAL B CA 1
ATOM 3086 C C . VAL B 1 44 ? 68.338 38.488 50.991 1.00 13.33 23 VAL B C 1
ATOM 3087 O O . VAL B 1 44 ? 67.807 38.064 49.957 1.00 16.42 23 VAL B O 1
ATOM 3091 N N . LYS B 1 45 ? 68.906 37.718 51.927 1.00 14.53 24 LYS B N 1
ATOM 3092 C CA . LYS B 1 45 ? 68.797 36.253 51.854 1.00 15.16 24 LYS B CA 1
ATOM 3093 C C . LYS B 1 45 ? 67.880 35.820 52.970 1.00 14.61 24 LYS B C 1
ATOM 3094 O O . LYS B 1 45 ? 68.168 36.072 54.149 1.00 16.10 24 LYS B O 1
ATOM 3100 N N . LEU B 1 46 ? 66.796 35.139 52.616 1.00 12.38 25 LEU B N 1
ATOM 3101 C CA . LEU B 1 46 ? 65.816 34.649 53.599 1.00 13.97 25 LEU B CA 1
ATOM 3102 C C . LEU B 1 46 ? 66.116 33.183 53.925 1.00 14.58 25 LEU B C 1
ATOM 3103 O O . LEU B 1 46 ? 66.650 32.440 53.076 1.00 15.62 25 LEU B O 1
ATOM 3108 N N . PRO B 1 47 ? 65.827 32.771 55.159 1.00 13.46 26 PRO B N 1
ATOM 3109 C CA . PRO B 1 47 ? 65.946 31.321 55.418 1.00 13.24 26 PRO B CA 1
ATOM 3110 C C . PRO B 1 47 ? 64.989 30.580 54.490 1.00 14.90 26 PRO B C 1
ATOM 3111 O O . PRO B 1 47 ? 63.899 31.087 54.172 1.00 14.62 26 PRO B O 1
ATOM 3115 N N . ALA B 1 48 ? 65.355 29.375 54.050 1.00 15.48 27 ALA B N 1
ATOM 3116 C CA . ALA B 1 48 ? 64.445 28.610 53.207 1.00 14.40 27 ALA B CA 1
ATOM 3117 C C . ALA B 1 48 ? 63.096 28.360 53.893 1.00 13.93 27 ALA B C 1
ATOM 3118 O O . ALA B 1 48 ? 62.078 28.317 53.223 1.00 14.59 27 ALA B O 1
ATOM 3120 N N . ILE B 1 49 ? 63.117 28.189 55.222 1.00 14.14 28 ILE B N 1
ATOM 3121 C CA . ILE B 1 49 ? 61.897 28.109 56.033 1.00 16.05 28 ILE B CA 1
ATOM 3122 C C . ILE B 1 49 ? 61.780 29.407 56.896 1.00 13.97 28 ILE B C 1
ATOM 3123 O O . ILE B 1 49 ? 62.690 29.716 57.647 1.00 14.07 28 ILE B O 1
ATOM 3128 N N . SER B 1 50 ? 60.660 30.126 56.750 1.00 13.75 29 SER B N 1
ATOM 3129 C CA . SER B 1 50 ? 60.362 31.329 57.555 1.00 14.54 29 SER B CA 1
ATOM 3130 C C . SER B 1 50 ? 59.178 30.991 58.439 1.00 15.00 29 SER B C 1
ATOM 3131 O O . SER B 1 50 ? 58.361 30.106 58.092 1.00 15.74 29 SER B O 1
ATOM 3134 N N . LEU B 1 51 ? 59.047 31.679 59.565 1.00 13.38 30 LEU B N 1
ATOM 3135 C CA . LEU B 1 51 ? 57.923 31.412 60.462 1.00 12.90 30 LEU B CA 1
ATOM 3136 C C . LEU B 1 51 ? 56.922 32.550 60.431 1.00 14.60 30 LEU B C 1
ATOM 3137 O O . LEU B 1 51 ? 57.271 33.710 60.655 1.00 13.95 30 LEU B O 1
ATOM 3142 N N . GLY B 1 52 ? 55.666 32.217 60.176 1.00 13.99 31 GLY B N 1
ATOM 3143 C CA . GLY B 1 52 ? 54.585 33.212 60.208 1.00 12.91 31 GLY B CA 1
ATOM 3144 C C . GLY B 1 52 ? 53.853 33.183 61.522 1.00 13.98 31 GLY B C 1
ATOM 3145 O O . GLY B 1 52 ? 53.713 32.123 62.150 1.00 15.44 31 GLY B O 1
ATOM 3146 N N . LEU B 1 53 ? 53.387 34.348 61.952 1.00 12.16 32 LEU B N 1
ATOM 3147 C CA . LEU B 1 53 ? 52.691 34.459 63.226 1.00 13.10 32 LEU B CA 1
ATOM 3148 C C . LEU B 1 53 ? 51.169 34.644 63.073 1.00 14.90 32 LEU B C 1
ATOM 3149 O O . LEU B 1 53 ? 50.476 35.114 63.978 1.00 14.77 32 LEU B O 1
ATOM 3154 N N . TRP B 1 54 ? 50.669 34.240 61.913 1.00 13.23 33 TRP B N 1
ATOM 3155 C CA . TRP B 1 54 ? 49.235 34.331 61.565 1.00 14.52 33 TRP B CA 1
ATOM 3156 C C . TRP B 1 54 ? 48.388 33.647 62.620 1.00 16.85 33 TRP B C 1
ATOM 3157 O O . TRP B 1 54 ? 47.381 34.212 63.072 1.00 17.73 33 TRP B O 1
ATOM 3168 N N . HIS B 1 55 ? 48.797 32.445 63.030 1.00 17.78 34 HIS B N 1
ATOM 3169 C CA . HIS B 1 55 ? 48.080 31.749 64.099 1.00 18.53 34 HIS B CA 1
ATOM 3170 C C . HIS B 1 55 ? 49.019 31.346 65.245 1.00 19.20 34 HIS B C 1
ATOM 3171 O O . HIS B 1 55 ? 50.211 31.131 65.016 1.00 19.25 34 HIS B O 1
ATOM 3178 N N . ASN B 1 56 ? 48.468 31.244 66.466 1.00 17.50 35 ASN B N 1
ATOM 3179 C CA . ASN B 1 56 ? 49.159 30.777 67.683 1.00 19.36 35 ASN B CA 1
ATOM 3180 C C . ASN B 1 56 ? 50.053 31.794 68.378 1.00 16.58 35 ASN B C 1
ATOM 3181 O O . ASN B 1 56 ? 50.910 31.463 69.225 1.00 19.14 35 ASN B O 1
ATOM 3186 N N . PHE B 1 57 ? 49.831 33.084 68.050 1.00 15.53 36 PHE B N 1
ATOM 3187 C CA . PHE B 1 57 ? 50.560 34.156 68.703 1.00 16.38 36 PHE B CA 1
ATOM 3188 C C . PHE B 1 57 ? 49.669 35.227 69.315 1.00 14.58 36 PHE B C 1
ATOM 3189 O O . PHE B 1 57 ? 50.176 36.214 69.837 1.00 16.53 36 PHE B O 1
ATOM 3197 N N . GLY B 1 58 ? 48.353 34.980 69.335 1.00 13.95 37 GLY B N 1
ATOM 3198 C CA . GLY B 1 58 ? 47.386 35.904 69.913 1.00 14.47 37 GLY B CA 1
ATOM 3199 C C . GLY B 1 58 ? 47.136 35.688 71.411 1.00 12.58 37 GLY B C 1
ATOM 3200 O O . GLY B 1 58 ? 47.844 34.943 72.098 1.00 15.52 37 GLY B O 1
ATOM 3201 N N . ASP B 1 59 ? 46.120 36.372 71.905 1.00 14.15 38 ASP B N 1
ATOM 3202 C CA . ASP B 1 59 ? 45.823 36.325 73.352 1.00 15.52 38 ASP B CA 1
ATOM 3203 C C . ASP B 1 59 ? 44.994 35.078 73.698 1.00 17.15 38 ASP B C 1
ATOM 3204 O O . ASP B 1 59 ? 44.719 34.816 74.874 1.00 18.37 38 ASP B O 1
ATOM 3209 N N . THR B 1 60 ? 44.616 34.297 72.676 1.00 17.07 39 THR B N 1
ATOM 3210 C CA . THR B 1 60 ? 43.859 33.060 72.909 1.00 19.45 39 THR B CA 1
ATOM 3211 C C . THR B 1 60 ? 44.779 31.844 72.988 1.00 18.73 39 THR B C 1
ATOM 3212 O O . THR B 1 60 ? 44.292 30.708 73.129 1.00 23.07 39 THR B O 1
ATOM 3216 N N A THR B 1 61 ? 46.089 32.043 72.881 0.80 19.21 40 THR B N 1
ATOM 3217 N N B THR B 1 61 ? 46.076 32.078 72.815 0.20 16.28 40 THR B N 1
ATOM 3218 C CA A THR B 1 61 ? 47.043 30.950 73.091 0.80 19.89 40 THR B CA 1
ATOM 3219 C CA B THR B 1 61 ? 47.094 31.048 72.941 0.20 13.16 40 THR B CA 1
ATOM 3220 C C A THR B 1 61 ? 48.122 31.388 74.114 0.80 20.70 40 THR B C 1
ATOM 3221 C C B THR B 1 61 ? 47.794 31.344 74.252 0.20 12.65 40 THR B C 1
ATOM 3222 O O A THR B 1 61 ? 48.436 32.582 74.258 0.80 22.56 40 THR B O 1
ATOM 3223 O O B THR B 1 61 ? 47.418 32.287 74.952 0.20 9.36 40 THR B O 1
ATOM 3230 N N A ARG B 1 62 ? 48.712 30.428 74.805 0.80 17.95 41 ARG B N 1
ATOM 3231 N N B ARG B 1 62 ? 48.806 30.544 74.569 0.20 12.53 41 ARG B N 1
ATOM 3232 C CA A ARG B 1 62 ? 49.642 30.750 75.889 0.80 17.29 41 ARG B CA 1
ATOM 3233 C CA B ARG B 1 62 ? 49.619 30.738 75.758 0.20 13.93 41 ARG B CA 1
ATOM 3234 C C A ARG B 1 62 ? 50.946 31.333 75.408 0.80 17.19 41 ARG B C 1
ATOM 3235 C C B ARG B 1 62 ? 50.921 31.395 75.329 0.20 14.69 41 ARG B C 1
ATOM 3236 O O A ARG B 1 62 ? 51.577 30.788 74.479 0.80 16.85 41 ARG B O 1
ATOM 3237 O O B ARG B 1 62 ? 51.529 30.963 74.347 0.20 14.93 41 ARG B O 1
ATOM 3252 N N . VAL B 1 63 ? 51.349 32.439 76.035 1.00 15.84 42 VAL B N 1
ATOM 3253 C CA . VAL B 1 63 ? 52.649 33.068 75.690 1.00 16.63 42 VAL B CA 1
ATOM 3254 C C . VAL B 1 63 ? 53.844 32.125 75.895 1.00 17.50 42 VAL B C 1
ATOM 3255 O O . VAL B 1 63 ? 54.823 32.210 75.158 1.00 16.43 42 VAL B O 1
ATOM 3259 N N A GLU B 1 64 ? 53.755 31.215 76.859 0.60 15.39 43 GLU B N 1
ATOM 3260 N N B GLU B 1 64 ? 53.766 31.190 76.845 0.40 15.55 43 GLU B N 1
ATOM 3261 C CA A GLU B 1 64 ? 54.850 30.280 77.059 0.60 17.49 43 GLU B CA 1
ATOM 3262 C CA B GLU B 1 64 ? 54.873 30.236 77.036 0.40 16.67 43 GLU B CA 1
ATOM 3263 C C A GLU B 1 64 ? 55.117 29.517 75.767 0.60 16.84 43 GLU B C 1
ATOM 3264 C C B GLU B 1 64 ? 55.074 29.399 75.777 0.40 16.65 43 GLU B C 1
ATOM 3265 O O A GLU B 1 64 ? 56.276 29.392 75.349 0.60 16.17 43 GLU B O 1
ATOM 3266 O O B GLU B 1 64 ? 56.191 28.993 75.456 0.40 17.51 43 GLU B O 1
ATOM 3277 N N A ASN B 1 65 ? 54.045 29.075 75.099 0.60 16.95 44 ASN B N 1
ATOM 3278 N N B ASN B 1 65 ? 53.982 29.150 75.058 0.40 16.62 44 ASN B N 1
ATOM 3279 C CA A ASN B 1 65 ? 54.201 28.339 73.846 0.60 16.44 44 ASN B CA 1
ATOM 3280 C CA B ASN B 1 65 ? 54.058 28.363 73.834 0.40 16.99 44 ASN B CA 1
ATOM 3281 C C A ASN B 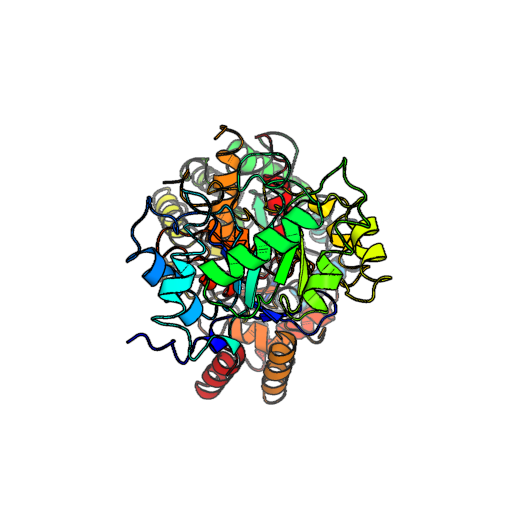1 65 ? 54.725 29.249 72.726 0.60 15.47 44 ASN B C 1
ATOM 3282 C C B ASN B 1 65 ? 54.589 29.191 72.665 0.40 16.00 44 ASN B C 1
ATOM 3283 O O A ASN B 1 65 ? 55.650 28.867 71.980 0.60 15.96 44 ASN B O 1
ATOM 3284 O O B ASN B 1 65 ? 55.396 28.713 71.849 0.40 17.05 44 ASN B O 1
ATOM 3293 N N . SER B 1 66 ? 54.129 30.433 72.585 1.00 14.47 45 SER B N 1
ATOM 3294 C CA . SER B 1 66 ? 54.611 31.382 71.559 1.00 15.37 45 SER B CA 1
ATOM 3295 C C . SER B 1 66 ? 56.122 31.615 71.703 1.00 15.92 45 SER B C 1
ATOM 3296 O O . SER B 1 66 ? 56.885 31.633 70.730 1.00 14.15 45 SER B O 1
ATOM 3299 N N . ARG B 1 67 ? 56.551 31.843 72.937 1.00 14.56 46 ARG B N 1
ATOM 3300 C CA . ARG B 1 67 ? 57.970 32.079 73.219 1.00 13.47 46 ARG B CA 1
ATOM 3301 C C . ARG B 1 67 ? 58.808 30.879 72.822 1.00 15.21 46 ARG B C 1
ATOM 3302 O O . ARG B 1 67 ? 59.858 31.015 72.208 1.00 15.57 46 ARG B O 1
ATOM 3310 N N . ALA B 1 68 ? 58.324 29.676 73.142 1.00 16.23 47 ALA B N 1
ATOM 3311 C CA . ALA B 1 68 ? 59.066 28.475 72.771 1.00 16.75 47 ALA B CA 1
ATOM 3312 C C . ALA B 1 68 ? 59.173 28.319 71.259 1.00 14.44 47 ALA B C 1
ATOM 3313 O O . ALA B 1 68 ? 60.222 27.858 70.750 1.00 16.25 47 ALA B O 1
ATOM 3315 N N . LEU B 1 69 ? 58.110 28.676 70.520 1.00 14.78 48 LEU B N 1
ATOM 3316 C CA . LEU B 1 69 ? 58.153 28.572 69.061 1.00 14.79 48 LEU B CA 1
ATOM 3317 C C . LEU B 1 69 ? 59.212 29.531 68.504 1.00 13.71 48 LEU B C 1
ATOM 3318 O O . LEU B 1 69 ? 60.017 29.133 67.645 1.00 14.79 48 LEU B O 1
ATOM 3323 N N . LEU B 1 70 ? 59.225 30.789 68.957 1.00 13.84 49 LEU B N 1
ATOM 3324 C CA . LEU B 1 70 ? 60.217 31.738 68.413 1.00 13.03 49 LEU B CA 1
ATOM 3325 C C . LEU B 1 70 ? 61.644 31.342 68.732 1.00 14.27 49 LEU B C 1
ATOM 3326 O O . LEU B 1 70 ? 62.528 31.452 67.882 1.00 14.39 49 LEU B O 1
ATOM 3331 N N . GLN B 1 71 ? 61.875 30.888 69.969 1.00 14.96 50 GLN B N 1
ATOM 3332 C CA . GLN B 1 71 ? 63.221 30.461 70.339 1.00 16.80 50 GLN B CA 1
ATOM 3333 C C . GLN B 1 71 ? 63.675 29.234 69.546 1.00 15.78 50 GLN B C 1
ATOM 3334 O O . GLN B 1 71 ? 64.803 29.192 69.057 1.00 16.51 50 GLN B O 1
ATOM 3340 N N . ARG B 1 72 ? 62.792 28.246 69.377 1.00 16.39 51 ARG B N 1
ATOM 3341 C CA . ARG B 1 72 ? 63.162 27.053 68.597 1.00 16.61 51 ARG B CA 1
ATOM 3342 C C . ARG B 1 72 ? 63.463 27.443 67.157 1.00 17.55 51 ARG B C 1
ATOM 3343 O O . ARG B 1 72 ? 64.441 26.965 66.583 1.00 17.19 51 ARG B O 1
ATOM 3351 N N . ALA B 1 73 ? 62.636 28.332 66.594 1.00 14.39 52 ALA B N 1
ATOM 3352 C CA . ALA B 1 73 ? 62.842 28.773 65.229 1.00 14.15 52 ALA B CA 1
ATOM 3353 C C . ALA B 1 73 ? 64.212 29.424 65.017 1.00 14.12 52 ALA B C 1
ATOM 3354 O O . ALA B 1 73 ? 64.969 29.013 64.106 1.00 15.26 52 ALA B O 1
ATOM 3356 N N . PHE B 1 74 ? 64.545 30.414 65.849 1.00 14.16 53 PHE B N 1
ATOM 3357 C CA . PHE B 1 74 ? 65.843 31.101 65.689 1.00 14.47 53 PHE B CA 1
ATOM 3358 C C . PHE B 1 74 ? 66.994 30.132 65.960 1.00 16.38 53 PHE B C 1
ATOM 3359 O O . PHE B 1 74 ? 68.030 30.171 65.286 1.00 16.27 53 PHE B O 1
ATOM 3367 N N . ASP B 1 75 ? 66.799 29.232 66.924 1.00 15.66 54 ASP B N 1
ATOM 3368 C CA . ASP B 1 75 ? 67.849 28.210 67.191 1.00 17.76 54 ASP B CA 1
ATOM 3369 C C . ASP B 1 75 ? 68.149 27.293 66.009 1.00 17.85 54 ASP B C 1
ATOM 3370 O O . ASP B 1 75 ? 69.285 26.738 65.896 1.00 17.89 54 ASP B O 1
ATOM 3375 N N . LEU B 1 76 ? 67.162 27.114 65.130 1.00 16.06 55 LEU B N 1
ATOM 3376 C CA . LEU B 1 76 ? 67.311 26.302 63.936 1.00 17.68 55 LEU B CA 1
ATOM 3377 C C . LEU B 1 76 ? 67.702 27.139 62.722 1.00 17.67 55 LEU B C 1
ATOM 3378 O O . LEU B 1 76 ? 67.788 26.599 61.609 1.00 18.58 55 LEU B O 1
ATOM 3383 N N . GLY B 1 77 ? 67.966 28.439 62.931 1.00 15.95 56 GLY B N 1
ATOM 3384 C CA . GLY B 1 77 ? 68.417 29.322 61.831 1.00 15.95 56 GLY B CA 1
ATOM 3385 C C . GLY B 1 77 ? 67.317 30.095 61.092 1.00 15.60 56 GLY B C 1
ATOM 3386 O O . GLY B 1 77 ? 67.575 30.726 60.037 1.00 14.71 56 GLY B O 1
ATOM 3387 N N . ILE B 1 78 ? 66.078 29.977 61.591 1.00 14.54 57 ILE B N 1
ATOM 3388 C CA . ILE B 1 78 ? 64.966 30.740 60.992 1.00 14.19 57 ILE B CA 1
ATOM 3389 C C . ILE B 1 78 ? 65.127 32.190 61.491 1.00 15.12 57 ILE B C 1
ATOM 3390 O O . ILE B 1 78 ? 64.922 32.477 62.674 1.00 13.99 57 ILE B O 1
ATOM 3395 N N . THR B 1 79 ? 65.442 33.085 60.547 1.00 13.58 58 THR B N 1
ATOM 3396 C CA . THR B 1 79 ? 65.751 34.481 60.877 1.00 13.32 58 THR B CA 1
ATOM 3397 C C . THR B 1 79 ? 64.626 35.413 60.477 1.00 14.36 58 THR B C 1
ATOM 3398 O O . THR B 1 79 ? 64.756 36.633 60.682 1.00 15.83 58 THR B O 1
ATOM 3402 N N . HIS B 1 80 ? 63.564 34.879 59.883 1.00 12.01 59 HIS B N 1
ATOM 3403 C CA . HIS B 1 80 ? 62.476 35.716 59.387 1.00 11.60 59 HIS B CA 1
ATOM 3404 C C . HIS B 1 80 ? 61.187 35.357 60.078 1.00 12.45 59 HIS B C 1
ATOM 3405 O O . HIS B 1 80 ? 60.754 34.199 60.045 1.00 11.69 59 HIS B O 1
ATOM 3412 N N A PHE B 1 81 ? 60.609 36.355 60.748 0.50 11.85 60 PHE B N 1
ATOM 3413 N N B PHE B 1 81 ? 60.572 36.371 60.675 0.50 12.09 60 PHE B N 1
ATOM 3414 C CA A PHE B 1 81 ? 59.310 36.258 61.427 0.50 11.13 60 PHE B CA 1
ATOM 3415 C CA B PHE B 1 81 ? 59.305 36.246 61.381 0.50 11.52 60 PHE B CA 1
ATOM 3416 C C A PHE B 1 81 ? 58.359 37.207 60.709 0.50 12.07 60 PHE B C 1
ATOM 3417 C C B PHE B 1 81 ? 58.338 37.220 60.741 0.50 12.33 60 PHE B C 1
ATOM 3418 O O A PHE B 1 81 ? 58.659 38.411 60.540 0.50 12.11 60 PHE B O 1
ATOM 3419 O O B PHE B 1 81 ? 58.616 38.436 60.635 0.50 12.48 60 PHE B O 1
ATOM 3434 N N . ASP B 1 82 ? 57.221 36.675 60.268 1.00 12.16 61 ASP B N 1
ATOM 3435 C CA . ASP B 1 82 ? 56.235 37.457 59.470 1.00 11.29 61 ASP B CA 1
ATOM 3436 C C . ASP B 1 82 ? 54.979 37.725 60.260 1.00 12.98 61 ASP B C 1
ATOM 3437 O O . ASP B 1 82 ? 54.319 36.798 60.755 1.00 13.16 61 ASP B O 1
ATOM 3442 N N . LEU B 1 83 ? 54.652 39.009 60.419 1.00 11.99 62 LEU B N 1
ATOM 3443 C CA . LEU B 1 83 ? 53.469 39.433 61.167 1.00 10.40 62 LEU B CA 1
ATOM 3444 C C . LEU B 1 83 ? 52.555 40.259 60.264 1.00 10.88 62 LEU B C 1
ATOM 3445 O O . LEU B 1 83 ? 52.843 40.463 59.088 1.00 11.84 62 LEU B O 1
ATOM 3450 N N . ALA B 1 84 ? 51.449 40.727 60.843 1.00 11.41 63 ALA B N 1
ATOM 3451 C CA . ALA B 1 84 ? 50.555 41.686 60.186 1.00 10.78 63 ALA B CA 1
ATOM 3452 C C . ALA B 1 84 ? 49.813 42.393 61.270 1.00 13.19 63 ALA B C 1
ATOM 3453 O O . ALA B 1 84 ? 49.725 41.886 62.373 1.00 12.19 63 ALA B O 1
ATOM 3455 N N . ASN B 1 85 ? 49.267 43.570 60.963 1.00 11.30 64 ASN B N 1
ATOM 3456 C CA . ASN B 1 85 ? 48.588 44.302 62.011 1.00 12.06 64 ASN B CA 1
ATOM 3457 C C . ASN B 1 85 ? 47.477 43.499 62.675 1.00 13.62 64 ASN B C 1
ATOM 3458 O O . ASN B 1 85 ? 47.370 43.509 63.899 1.00 13.44 64 ASN B O 1
ATOM 3463 N N A ASN B 1 86 ? 46.692 42.742 61.932 0.70 11.97 65 ASN B N 1
ATOM 3464 N N B ASN B 1 86 ? 46.724 42.779 61.829 0.30 12.92 65 ASN B N 1
ATOM 3465 C CA A ASN B 1 86 ? 45.505 42.177 62.576 0.70 12.58 65 ASN B CA 1
ATOM 3466 C CA B ASN B 1 86 ? 45.490 42.046 62.173 0.30 13.30 65 ASN B CA 1
ATOM 3467 C C A ASN B 1 86 ? 45.649 40.755 63.077 0.70 11.55 65 ASN B C 1
ATOM 3468 C C B ASN B 1 86 ? 45.638 40.634 62.725 0.30 12.69 65 ASN B C 1
ATOM 3469 O O A ASN B 1 86 ? 44.665 40.164 63.569 0.70 12.96 65 ASN B O 1
ATOM 3470 O O B ASN B 1 86 ? 44.632 39.937 62.930 0.30 14.21 65 ASN B O 1
ATOM 3479 N N . TYR B 1 87 ? 46.870 40.216 62.989 1.00 13.21 66 TYR B N 1
ATOM 3480 C CA . TYR B 1 87 ? 47.110 38.862 63.489 1.00 12.43 66 TYR B CA 1
ATOM 3481 C C . TYR B 1 87 ? 46.843 38.764 64.964 1.00 12.85 66 TYR B C 1
ATOM 3482 O O . TYR B 1 87 ? 47.175 39.679 65.739 1.00 13.11 66 TYR B O 1
ATOM 3491 N N . GLY B 1 88 ? 46.230 37.652 65.349 1.00 12.94 67 GLY B N 1
ATOM 3492 C CA . GLY B 1 88 ? 45.901 37.436 66.753 1.00 13.90 67 GLY B CA 1
ATOM 3493 C C . GLY B 1 88 ? 45.200 36.088 66.857 1.00 14.60 67 GLY B C 1
ATOM 3494 O O . GLY B 1 88 ? 45.747 35.105 66.416 1.00 15.30 67 GLY B O 1
ATOM 3495 N N . PRO B 1 89 ? 43.960 36.057 67.371 1.00 15.83 68 PRO B N 1
ATOM 3496 C CA . PRO B 1 89 ? 43.120 37.162 67.795 1.00 16.07 68 PRO B CA 1
ATOM 3497 C C . PRO B 1 89 ? 43.371 37.571 69.234 1.00 16.35 68 PRO B C 1
ATOM 3498 O O . PRO B 1 89 ? 43.935 36.789 70.036 1.00 17.03 68 PRO B O 1
ATOM 3502 N N . PRO B 1 90 ? 42.956 38.792 69.602 1.00 17.10 69 PRO B N 1
ATOM 3503 C CA . PRO B 1 90 ? 42.307 39.840 68.827 1.00 16.36 69 PRO B CA 1
ATOM 3504 C C . PRO B 1 90 ? 43.336 40.553 67.940 1.00 16.87 69 PRO B C 1
ATOM 3505 O O . PRO B 1 90 ? 44.541 40.350 68.120 1.00 16.03 69 PRO B O 1
ATOM 3509 N N . PRO B 1 91 ? 42.873 41.356 66.991 1.00 16.63 70 PRO B N 1
ATOM 3510 C CA . PRO B 1 91 ? 43.792 42.110 66.117 1.00 17.09 70 PRO B CA 1
ATOM 3511 C C . PRO B 1 91 ? 44.828 42.897 66.908 1.00 16.85 70 PRO B C 1
ATOM 3512 O O . PRO B 1 91 ? 44.506 43.566 67.911 1.00 16.21 70 PRO B O 1
ATOM 3516 N N . GLY B 1 92 ? 46.087 42.764 66.488 1.00 13.70 71 GLY B N 1
ATOM 3517 C CA . GLY B 1 92 ? 47.184 43.471 67.117 1.00 13.78 71 GLY B CA 1
ATOM 3518 C C . GLY B 1 92 ? 47.866 42.666 68.202 1.00 13.75 71 GLY B C 1
ATOM 3519 O O . GLY B 1 92 ? 48.994 43.000 68.585 1.00 13.30 71 GLY B O 1
ATOM 3520 N N . SER B 1 93 ? 47.229 41.597 68.721 1.00 13.38 72 SER B N 1
ATOM 3521 C CA . SER B 1 93 ? 47.853 40.883 69.833 1.00 14.15 72 SER B CA 1
ATOM 3522 C C . SER B 1 93 ? 49.099 40.088 69.439 1.00 12.73 72 SER B C 1
ATOM 3523 O O . SER B 1 93 ? 49.995 39.916 70.259 1.00 13.68 72 SER B O 1
ATOM 3526 N N . ALA B 1 94 ? 49.154 39.555 68.217 1.00 13.60 73 ALA B N 1
ATOM 3527 C CA . ALA B 1 94 ? 50.370 38.848 67.845 1.00 13.70 73 ALA B CA 1
ATOM 3528 C C . ALA B 1 94 ? 51.547 39.842 67.836 1.00 13.18 73 ALA B C 1
ATOM 3529 O O . ALA B 1 94 ? 52.655 39.516 68.325 1.00 13.02 73 ALA B O 1
ATOM 3531 N N . GLU B 1 95 ? 51.340 41.035 67.276 1.00 11.51 74 GLU B N 1
ATOM 3532 C CA . GLU B 1 95 ? 52.398 42.060 67.318 1.00 12.43 74 GLU B CA 1
ATOM 3533 C C . GLU B 1 95 ? 52.802 42.402 68.768 1.00 13.68 74 GLU B C 1
ATOM 3534 O O . GLU B 1 95 ? 53.987 42.551 69.077 1.00 13.69 74 GLU B O 1
ATOM 3540 N N A CYS B 1 96 ? 51.817 42.535 69.659 0.80 14.21 75 CYS B N 1
ATOM 3541 N N B CYS B 1 96 ? 51.807 42.484 69.637 0.20 14.08 75 CYS B N 1
ATOM 3542 C CA A CYS B 1 96 ? 52.131 42.822 71.069 0.80 15.08 75 CYS B CA 1
ATOM 3543 C CA B CYS B 1 96 ? 52.053 42.815 71.023 0.20 14.95 75 CYS B CA 1
ATOM 3544 C C A CYS B 1 96 ? 52.916 41.712 71.746 0.80 15.08 75 CYS B C 1
ATOM 3545 C C B CYS B 1 96 ? 52.826 41.738 71.789 0.20 14.43 75 CYS B C 1
ATOM 3546 O O A CYS B 1 96 ? 53.898 41.972 72.482 0.80 14.82 75 CYS B O 1
ATOM 3547 O O B CYS B 1 96 ? 53.711 42.054 72.598 0.20 14.15 75 CYS B O 1
ATOM 3552 N N . ASN B 1 97 ? 52.469 40.476 71.559 1.00 14.04 76 ASN B N 1
ATOM 3553 C CA . ASN B 1 97 ? 53.168 39.336 72.174 1.00 13.74 76 ASN B CA 1
ATOM 3554 C C . ASN B 1 97 ? 54.568 39.178 71.601 1.00 15.63 76 ASN B C 1
ATOM 3555 O O . ASN B 1 97 ? 55.548 38.941 72.333 1.00 16.17 76 ASN B O 1
ATOM 3560 N N . PHE B 1 98 ? 54.671 39.297 70.274 1.00 15.18 77 PHE B N 1
ATOM 3561 C CA . PHE B 1 98 ? 55.998 39.260 69.645 1.00 15.38 77 PHE B CA 1
ATOM 3562 C C . PHE B 1 98 ? 56.884 40.395 70.204 1.00 16.06 77 PHE B C 1
ATOM 3563 O O . PHE B 1 98 ? 58.075 40.162 70.497 1.00 17.26 77 PHE B O 1
ATOM 3571 N N . GLY B 1 99 ? 56.302 41.586 70.383 1.00 14.92 78 GLY B N 1
ATOM 3572 C CA . GLY B 1 99 ? 57.021 42.773 70.879 1.00 14.82 78 GLY B CA 1
ATOM 3573 C C . GLY B 1 99 ? 57.616 42.470 72.265 1.00 16.87 78 GLY B C 1
ATOM 3574 O O . GLY B 1 99 ? 58.784 42.776 72.571 1.00 16.62 78 GLY B O 1
ATOM 3575 N N . ARG B 1 100 ? 56.788 41.852 73.094 1.00 16.47 79 ARG B N 1
ATOM 3576 C CA . ARG B 1 100 ? 57.242 41.511 74.447 1.00 16.86 79 ARG B CA 1
ATOM 3577 C C . ARG B 1 100 ? 58.362 40.482 74.416 1.00 17.82 79 ARG B C 1
ATOM 3578 O O . ARG B 1 100 ? 59.398 40.640 75.080 1.00 17.73 79 ARG B O 1
ATOM 3586 N N . ILE B 1 101 ? 58.197 39.433 73.615 1.00 14.55 80 ILE B N 1
ATOM 3587 C CA . ILE B 1 101 ? 59.219 38.373 73.541 1.00 15.88 80 ILE B CA 1
ATOM 3588 C C . ILE B 1 101 ? 60.512 38.918 72.938 1.00 15.72 80 ILE B C 1
ATOM 3589 O O . ILE B 1 101 ? 61.600 38.583 73.388 1.00 15.79 80 ILE B O 1
ATOM 3594 N N . LEU B 1 102 ? 60.373 39.807 71.972 1.00 15.96 81 LEU B N 1
ATOM 3595 C CA . LEU B 1 102 ? 61.540 40.475 71.359 1.00 17.38 81 LEU B CA 1
ATOM 3596 C C . LEU B 1 102 ? 62.310 41.250 72.437 1.00 16.70 81 LEU B C 1
ATOM 3597 O O . LEU B 1 102 ? 63.531 41.063 72.593 1.00 18.00 81 LEU B O 1
ATOM 3602 N N A GLN B 1 103 ? 61.604 42.078 73.191 0.70 17.27 82 GLN B N 1
ATOM 3603 N N B GLN B 1 103 ? 61.585 42.078 73.189 0.30 16.84 82 GLN B N 1
ATOM 3604 C CA A GLN B 1 103 ? 62.271 42.868 74.241 0.70 19.12 82 GLN B CA 1
ATOM 3605 C CA B GLN B 1 103 ? 62.181 42.902 74.255 0.30 17.26 82 GLN B CA 1
ATOM 3606 C C A GLN B 1 103 ? 62.950 41.964 75.269 0.70 18.88 82 GLN B C 1
ATOM 3607 C C B GLN B 1 103 ? 62.817 42.095 75.381 0.30 17.53 82 GLN B C 1
ATOM 3608 O O A GLN B 1 103 ? 64.120 42.160 75.671 0.70 19.51 82 GLN B O 1
ATOM 3609 O O B GLN B 1 103 ? 63.824 42.520 75.968 0.30 17.65 82 GLN B O 1
ATOM 3620 N N . GLU B 1 104 ? 62.225 40.942 75.698 1.00 17.21 83 GLU B N 1
ATOM 3621 C CA . GLU B 1 104 ? 62.739 40.086 76.736 1.00 17.64 83 GLU B CA 1
ATOM 3622 C C . GLU B 1 104 ? 63.866 39.168 76.321 1.00 17.94 83 GLU B C 1
ATOM 3623 O O . GLU B 1 104 ? 64.840 38.967 77.110 1.00 21.74 83 GLU B O 1
ATOM 3629 N N . ASP B 1 105 ? 63.770 38.581 75.125 1.00 15.84 84 ASP B N 1
ATOM 3630 C CA . ASP B 1 105 ? 64.668 37.493 74.737 1.00 15.35 84 ASP B CA 1
ATOM 3631 C C . ASP B 1 105 ? 65.588 37.755 73.553 1.00 16.82 84 ASP B C 1
ATOM 3632 O O . ASP B 1 105 ? 66.632 37.113 73.472 1.00 19.82 84 ASP B O 1
ATOM 3637 N N . PHE B 1 106 ? 65.173 38.620 72.628 1.00 17.79 85 PHE B N 1
ATOM 3638 C CA . PHE B 1 106 ? 65.873 38.711 71.340 1.00 17.05 85 PHE B CA 1
ATOM 3639 C C . PHE B 1 106 ? 66.557 40.032 71.037 1.00 18.00 85 PHE B C 1
ATOM 3640 O O . PHE B 1 106 ? 67.235 40.147 70.008 1.00 17.79 85 PHE B O 1
ATOM 3648 N N A LEU B 1 107 ? 66.435 41.027 71.911 0.80 16.92 86 LEU B N 1
ATOM 3649 C CA A LEU B 1 107 ? 66.893 42.362 71.537 0.80 17.80 86 LEU B CA 1
ATOM 3650 C C A LEU B 1 107 ? 68.360 42.435 71.054 0.80 15.28 86 LEU B C 1
ATOM 3651 O O A LEU B 1 107 ? 68.650 43.106 70.037 0.80 15.58 86 LEU B O 1
ATOM 3656 N N . PRO B 1 108 ? 69.270 41.720 71.727 1.00 18.45 87 PRO B N 1
ATOM 3657 C CA . PRO B 1 108 ? 70.671 41.774 71.263 1.00 18.98 87 PRO B CA 1
ATOM 3658 C C . PRO B 1 108 ? 70.880 41.228 69.852 1.00 19.58 87 PRO B C 1
ATOM 3659 O O . PRO B 1 108 ? 71.899 41.511 69.225 1.00 21.11 87 PRO B O 1
ATOM 3663 N N . TRP B 1 109 ? 69.930 40.440 69.357 1.00 16.40 88 TRP B N 1
ATOM 3664 C CA . TRP B 1 109 ? 70.034 39.831 68.047 1.00 16.12 88 TRP B CA 1
ATOM 3665 C C . TRP B 1 109 ? 69.047 40.443 67.037 1.00 12.89 88 TRP B C 1
ATOM 3666 O O . TRP B 1 109 ? 68.813 39.837 65.983 1.00 14.23 88 TRP B O 1
ATOM 3677 N N . ARG B 1 110 ? 68.496 41.621 67.338 1.00 13.90 89 ARG B N 1
ATOM 3678 C CA . ARG B 1 110 ? 67.509 42.192 66.384 1.00 13.01 89 ARG B CA 1
ATOM 3679 C C . ARG B 1 110 ? 68.090 42.392 64.995 1.00 14.58 89 ARG B C 1
ATOM 3680 O O . ARG B 1 110 ? 67.375 42.251 64.006 1.00 13.23 89 ARG B O 1
ATOM 3688 N N . ASP B 1 111 ? 69.381 42.736 64.912 1.00 13.60 90 ASP B N 1
ATOM 3689 C CA . ASP B 1 111 ? 69.986 42.957 63.578 1.00 13.99 90 ASP B CA 1
ATOM 3690 C C . ASP B 1 111 ? 70.278 41.652 62.810 1.00 13.69 90 ASP B C 1
ATOM 3691 O O . ASP B 1 111 ? 70.693 41.689 61.653 1.00 12.93 90 ASP B O 1
ATOM 3696 N N . GLU B 1 112 ? 70.021 40.507 63.448 1.00 13.16 91 GLU B N 1
ATOM 3697 C CA . GLU B 1 112 ? 70.060 39.184 62.797 1.00 12.22 91 GLU B CA 1
ATOM 3698 C C . GLU B 1 112 ? 68.674 38.742 62.317 1.00 12.58 91 GLU B C 1
ATOM 3699 O O . GLU B 1 112 ? 68.544 37.661 61.733 1.00 13.28 91 GLU B O 1
ATOM 3705 N N . LEU B 1 113 ? 67.643 39.573 62.542 1.00 11.65 92 LEU B N 1
ATOM 3706 C CA . LEU B 1 113 ? 66.280 39.169 62.178 1.00 10.93 92 LEU B CA 1
ATOM 3707 C C . LEU B 1 113 ? 65.727 40.014 61.075 1.00 10.99 92 LEU B C 1
ATOM 3708 O O . LEU B 1 113 ? 66.002 41.228 60.959 1.00 11.66 92 LEU B O 1
ATOM 3713 N N . ILE B 1 114 ? 64.874 39.383 60.273 1.00 11.84 93 ILE B N 1
ATOM 3714 C CA . ILE B 1 114 ? 64.047 40.121 59.287 1.00 11.20 93 ILE B CA 1
ATOM 3715 C C . ILE B 1 114 ? 62.608 40.031 59.843 1.00 11.25 93 ILE B C 1
ATOM 3716 O O . ILE B 1 114 ? 62.028 38.939 59.953 1.00 11.45 93 ILE B O 1
ATOM 3721 N N . ILE B 1 115 ? 62.042 41.170 60.234 1.00 10.53 94 ILE B N 1
ATOM 3722 C CA . ILE B 1 115 ? 60.708 41.228 60.827 1.00 10.24 94 ILE B CA 1
ATOM 3723 C C . ILE B 1 115 ? 59.800 41.942 59.847 1.00 11.22 94 ILE B C 1
ATOM 3724 O O . ILE B 1 115 ? 60.139 43.063 59.358 1.00 11.71 94 ILE B O 1
ATOM 3729 N N . SER B 1 116 ? 58.684 41.312 59.455 1.00 11.68 95 SER B N 1
ATOM 3730 C CA . SER B 1 116 ? 57.775 42.016 58.542 1.00 11.37 95 SER B CA 1
ATOM 3731 C C . SER B 1 116 ? 56.433 42.321 59.235 1.00 11.16 95 SER B C 1
ATOM 3732 O O . SER B 1 116 ? 56.043 41.654 60.215 1.00 12.59 95 SER B O 1
ATOM 3735 N N . THR B 1 117 ? 55.760 43.345 58.729 1.00 10.80 96 THR B N 1
ATOM 3736 C CA . THR B 1 117 ? 54.336 43.488 59.070 1.00 12.38 96 THR B CA 1
ATOM 3737 C C . THR B 1 117 ? 53.600 44.003 57.829 1.00 10.22 96 THR B C 1
ATOM 3738 O O . THR B 1 117 ? 54.209 44.173 56.733 1.00 11.27 96 THR B O 1
ATOM 3742 N N . LYS B 1 118 ? 52.284 44.201 57.975 1.00 10.49 97 LYS B N 1
ATOM 3743 C CA . LYS B 1 118 ? 51.466 44.519 56.770 1.00 10.57 97 LYS B CA 1
ATOM 3744 C C . LYS B 1 118 ? 50.249 45.339 57.184 1.00 11.75 97 LYS B C 1
ATOM 3745 O O . LYS B 1 118 ? 49.846 45.375 58.353 1.00 12.86 97 LYS B O 1
ATOM 3751 N N . ALA B 1 119 ? 49.641 45.981 56.197 1.00 11.56 98 ALA B N 1
ATOM 3752 C CA . ALA B 1 119 ? 48.318 46.618 56.391 1.00 10.38 98 ALA B CA 1
ATOM 3753 C C . ALA B 1 119 ? 47.570 46.403 55.068 1.00 11.61 98 ALA B C 1
ATOM 3754 O O . ALA B 1 119 ? 48.180 46.421 53.963 1.00 12.11 98 ALA B O 1
ATOM 3756 N N . GLY B 1 120 ? 46.244 46.241 55.154 1.00 10.57 99 GLY B N 1
ATOM 3757 C CA . GLY B 1 120 ? 45.421 46.099 53.942 1.00 12.06 99 GLY B CA 1
ATOM 3758 C C . GLY B 1 120 ? 44.123 45.329 54.167 1.00 10.97 99 GLY B C 1
ATOM 3759 O O . GLY B 1 120 ? 43.204 45.460 53.370 1.00 12.25 99 GLY B O 1
ATOM 3760 N N . TYR B 1 121 ? 44.060 44.550 55.252 1.00 11.73 100 TYR B N 1
ATOM 3761 C CA . TYR B 1 121 ? 42.807 43.893 55.672 1.00 13.65 100 TYR B CA 1
ATOM 3762 C C . TYR B 1 121 ? 42.147 44.694 56.805 1.00 13.21 100 TYR B C 1
ATOM 3763 O O . TYR B 1 121 ? 42.687 45.744 57.238 1.00 13.33 100 TYR B O 1
ATOM 3772 N N . THR B 1 122 ? 41.002 44.238 57.341 1.00 12.63 101 THR B N 1
ATOM 3773 C CA . THR B 1 122 ? 40.335 45.035 58.404 1.00 13.44 101 THR B CA 1
ATOM 3774 C C . THR B 1 122 ? 41.112 45.016 59.696 1.00 14.48 101 THR B C 1
ATOM 3775 O O . THR B 1 122 ? 41.426 43.949 60.227 1.00 15.32 101 THR B O 1
ATOM 3779 N N . MET B 1 123 ? 41.438 46.216 60.199 1.00 13.08 102 MET B N 1
ATOM 3780 C CA . MET B 1 123 ? 42.161 46.344 61.449 1.00 12.98 102 MET B CA 1
ATOM 3781 C C . MET B 1 123 ? 41.327 47.109 62.473 1.00 15.20 102 MET B C 1
ATOM 3782 O O . MET B 1 123 ? 41.227 46.683 63.626 1.00 17.07 102 MET B O 1
ATOM 3787 N N . TRP B 1 124 ? 40.840 48.283 62.124 1.00 14.53 103 TRP B N 1
ATOM 3788 C CA . TRP B 1 124 ? 39.991 49.056 63.056 1.00 15.49 103 TRP B CA 1
ATOM 3789 C 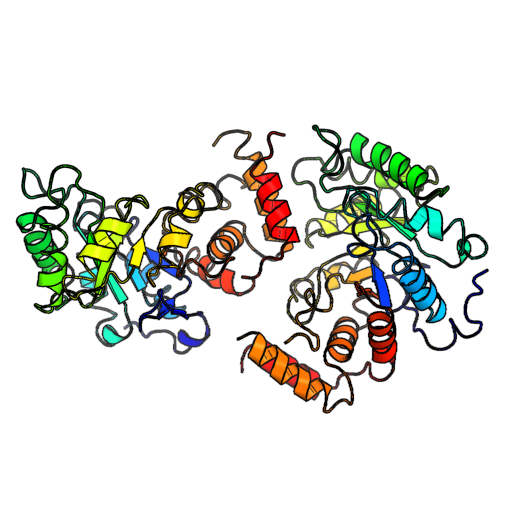C . TRP B 1 124 ? 38.733 49.447 62.333 1.00 14.69 103 TRP B C 1
ATOM 3790 O O . TRP B 1 124 ? 38.655 49.331 61.120 1.00 15.34 103 TRP B O 1
ATOM 3801 N N A ASP B 1 125 ? 37.731 49.905 63.084 0.80 14.73 104 ASP B N 1
ATOM 3802 N N B ASP B 1 125 ? 37.689 49.849 63.054 0.20 14.93 104 ASP B N 1
ATOM 3803 C CA A ASP B 1 125 ? 36.441 50.217 62.445 0.80 15.44 104 ASP B CA 1
ATOM 3804 C CA B ASP B 1 125 ? 36.411 50.115 62.372 0.20 14.56 104 ASP B CA 1
ATOM 3805 C C A ASP B 1 125 ? 36.455 51.506 61.609 0.80 15.84 104 ASP B C 1
ATOM 3806 C C B ASP B 1 125 ? 36.406 51.467 61.657 0.20 15.31 104 ASP B C 1
ATOM 3807 O O A ASP B 1 125 ? 37.305 52.398 61.795 0.80 15.46 104 ASP B O 1
ATOM 3808 O O B ASP B 1 125 ? 37.188 52.360 61.995 0.20 15.64 104 ASP B O 1
ATOM 3817 N N . GLY B 1 126 ? 35.538 51.600 60.657 1.00 16.04 105 GLY B N 1
ATOM 3818 C CA . GLY B 1 126 ? 35.406 52.845 59.891 1.00 15.11 105 GLY B CA 1
ATOM 3819 C C . GLY B 1 126 ? 36.222 52.842 58.603 1.00 15.38 105 GLY B C 1
ATOM 3820 O O . GLY B 1 126 ? 37.025 51.929 58.359 1.00 15.87 105 GLY B O 1
ATOM 3821 N N . PRO B 1 127 ? 36.056 53.881 57.782 1.00 14.22 106 PRO B N 1
ATOM 3822 C CA . PRO B 1 127 ? 36.649 53.909 56.439 1.00 14.67 106 PRO B CA 1
ATOM 3823 C C . PRO B 1 127 ? 38.175 54.060 56.346 1.00 13.91 106 PRO B C 1
ATOM 3824 O O . PRO B 1 127 ? 38.715 53.999 55.233 1.00 14.55 106 PRO B O 1
ATOM 3828 N N . TYR B 1 128 ? 38.858 54.256 57.476 1.00 13.48 107 TYR B N 1
ATOM 3829 C CA . TYR B 1 128 ? 40.302 54.465 57.459 1.00 12.22 107 TYR B CA 1
ATOM 3830 C C . TYR B 1 128 ? 41.053 53.307 58.072 1.00 13.51 107 TYR B C 1
ATOM 3831 O O . TYR B 1 128 ? 42.252 53.402 58.219 1.00 12.92 107 TYR B O 1
ATOM 3840 N N . GLY B 1 129 ? 40.340 52.206 58.373 1.00 14.27 108 GLY B N 1
ATOM 3841 C CA . GLY B 1 129 ? 40.948 51.076 59.094 1.00 12.59 108 GLY B CA 1
ATOM 3842 C C . GLY B 1 129 ? 41.048 49.786 58.287 1.00 12.85 108 GLY B C 1
ATOM 3843 O O . GLY B 1 129 ? 41.154 48.713 58.862 1.00 12.93 108 GLY B O 1
ATOM 3844 N N . ASP B 1 130 ? 41.027 49.901 56.962 1.00 12.52 109 ASP B N 1
ATOM 3845 C CA . ASP B 1 130 ? 41.033 48.743 56.079 1.00 13.58 109 ASP B CA 1
ATOM 3846 C C . ASP B 1 130 ? 41.408 49.293 54.714 1.00 13.09 109 ASP B C 1
ATOM 3847 O O . ASP B 1 130 ? 41.441 50.509 54.485 1.00 13.78 109 ASP B O 1
ATOM 3852 N N . TRP B 1 131 ? 41.739 48.385 53.802 1.00 13.45 110 TRP B N 1
ATOM 3853 C CA . TRP B 1 131 ? 41.980 48.724 52.396 1.00 12.78 110 TRP B CA 1
ATOM 3854 C C . TRP B 1 131 ? 43.309 49.407 52.083 1.00 12.55 110 TRP B C 1
ATOM 3855 O O . TRP B 1 131 ? 44.311 49.062 52.718 1.00 12.47 110 TRP B O 1
ATOM 3866 N N . GLY B 1 132 ? 43.334 50.320 51.109 1.00 12.77 111 GLY B N 1
ATOM 3867 C CA . GLY B 1 132 ? 44.634 50.788 50.598 1.00 14.13 111 GLY B CA 1
ATOM 3868 C C . GLY B 1 132 ? 45.050 52.243 50.687 1.00 12.11 111 GLY B C 1
ATOM 3869 O O . GLY B 1 132 ? 45.983 52.671 49.989 1.00 13.41 111 GLY B O 1
ATOM 3870 N N . SER B 1 133 ? 44.352 53.020 51.510 1.00 12.39 112 SER B N 1
ATOM 3871 C CA . SER B 1 133 ? 44.705 54.465 51.525 1.00 11.04 112 SER B CA 1
ATOM 3872 C C . SER B 1 133 ? 46.025 54.723 52.221 1.00 11.43 112 SER B C 1
ATOM 3873 O O . SER B 1 133 ? 46.491 53.980 53.101 1.00 11.23 112 SER B O 1
ATOM 3876 N N . ARG B 1 134 ? 46.601 55.848 51.834 1.00 11.69 113 ARG B N 1
ATOM 3877 C CA . ARG B 1 134 ? 47.801 56.367 52.511 1.00 9.89 113 ARG B CA 1
ATOM 3878 C C . ARG B 1 134 ? 47.539 56.564 53.994 1.00 12.43 113 ARG B C 1
ATOM 3879 O O . ARG B 1 134 ? 48.404 56.197 54.809 1.00 12.06 113 ARG B O 1
ATOM 3887 N N . LYS B 1 135 ? 46.387 57.153 54.347 1.00 11.02 114 LYS B N 1
ATOM 3888 C CA . LYS B 1 135 ? 46.059 57.321 55.783 1.00 12.89 114 LYS B CA 1
ATOM 3889 C C . LYS B 1 135 ? 46.142 55.985 56.531 1.00 13.17 114 LYS B C 1
ATOM 3890 O O . LYS B 1 135 ? 46.759 55.897 57.603 1.00 12.48 114 LYS B O 1
ATOM 3896 N N . TYR B 1 136 ? 45.488 54.946 56.016 1.00 12.17 115 TYR B N 1
ATOM 3897 C CA . TYR B 1 136 ? 45.499 53.663 56.732 1.00 11.85 115 TYR B CA 1
ATOM 3898 C C . TYR B 1 136 ? 46.895 53.067 56.810 1.00 12.15 115 TYR B C 1
ATOM 3899 O O . TYR B 1 136 ? 47.327 52.608 57.852 1.00 11.28 115 TYR B O 1
ATOM 3908 N N . LEU B 1 137 ? 47.622 53.049 55.698 1.00 11.66 116 LEU B N 1
ATOM 3909 C CA . LEU B 1 137 ? 48.944 52.412 55.733 1.00 12.47 116 LEU B CA 1
ATOM 3910 C C . LEU B 1 137 ? 49.891 53.142 56.696 1.00 12.64 116 LEU B C 1
ATOM 3911 O O . LEU B 1 137 ? 50.606 52.503 57.477 1.00 11.52 116 LEU B O 1
ATOM 3916 N N . ILE B 1 138 ? 49.917 54.471 56.626 1.00 12.27 117 ILE B N 1
ATOM 3917 C CA . ILE B 1 138 ? 50.838 55.216 57.504 1.00 11.74 117 ILE B CA 1
ATOM 3918 C C . ILE B 1 138 ? 50.412 55.098 58.985 1.00 11.84 117 ILE B C 1
ATOM 3919 O O . ILE B 1 138 ? 51.241 54.751 59.860 1.00 13.14 117 ILE B O 1
ATOM 3924 N N . ALA B 1 139 ? 49.123 55.322 59.276 1.00 10.93 118 ALA B N 1
ATOM 3925 C CA . ALA B 1 139 ? 48.659 55.206 60.642 1.00 13.46 118 ALA B CA 1
ATOM 3926 C C . ALA B 1 139 ? 48.856 53.779 61.175 1.00 12.81 118 ALA B C 1
ATOM 3927 O O . ALA B 1 139 ? 49.185 53.611 62.344 1.00 12.71 118 ALA B O 1
ATOM 3929 N N . SER B 1 140 ? 48.649 52.775 60.312 1.00 11.82 119 SER B N 1
ATOM 3930 C CA . SER B 1 140 ? 48.788 51.394 60.754 1.00 11.06 119 SER B CA 1
ATOM 3931 C C . SER B 1 140 ? 50.224 51.023 61.052 1.00 12.64 119 SER B C 1
ATOM 3932 O O . SER B 1 140 ? 50.474 50.369 62.070 1.00 11.92 119 SER B O 1
ATOM 3935 N N . LEU B 1 141 ? 51.167 51.428 60.210 1.00 11.45 120 LEU B N 1
ATOM 3936 C CA . LEU B 1 141 ? 52.573 51.075 60.517 1.00 10.49 120 LEU B CA 1
ATOM 3937 C C . LEU B 1 141 ? 52.992 51.778 61.799 1.00 12.81 120 LEU B C 1
ATOM 3938 O O . LEU B 1 141 ? 53.683 51.186 62.616 1.00 12.12 120 LEU B O 1
ATOM 3943 N N . ASP B 1 142 ? 52.516 53.005 62.025 1.00 12.17 121 ASP B N 1
ATOM 3944 C CA . ASP B 1 142 ? 52.857 53.675 63.295 1.00 13.24 121 ASP B CA 1
ATOM 3945 C C . ASP B 1 142 ? 52.349 52.818 64.490 1.00 12.36 121 ASP B C 1
ATOM 3946 O O . ASP B 1 142 ? 53.079 52.640 65.492 1.00 13.70 121 ASP B O 1
ATOM 3951 N N . GLN B 1 143 ? 51.117 52.312 64.403 1.00 12.86 122 GLN B N 1
ATOM 3952 C CA . GLN B 1 143 ? 50.585 51.450 65.493 1.00 12.89 122 GLN B CA 1
ATOM 3953 C C . GLN B 1 143 ? 51.402 50.174 65.642 1.00 14.80 122 GLN B C 1
ATOM 3954 O O . GLN B 1 143 ? 51.688 49.744 66.751 1.00 13.07 122 GLN B O 1
ATOM 3960 N N . SER B 1 144 ? 51.738 49.539 64.523 1.00 12.51 123 SER B N 1
ATOM 3961 C CA . SER B 1 144 ? 52.534 48.312 64.572 1.00 12.79 123 SER B CA 1
ATOM 3962 C C . SER B 1 144 ? 53.908 48.514 65.212 1.00 13.25 123 SER B C 1
ATOM 3963 O O . SER B 1 144 ? 54.357 47.659 65.988 1.00 13.00 123 SER B O 1
ATOM 3966 N N . LEU B 1 145 ? 54.612 49.580 64.802 1.00 11.93 124 LEU B N 1
ATOM 3967 C CA . LEU B 1 145 ? 55.910 49.887 65.405 1.00 12.42 124 LEU B CA 1
ATOM 3968 C C . LEU B 1 145 ? 55.771 50.066 66.944 1.00 13.93 124 LEU B C 1
ATOM 3969 O O . LEU B 1 145 ? 56.624 49.591 67.693 1.00 14.81 124 LEU B O 1
ATOM 3974 N N . LYS B 1 146 ? 54.709 50.746 67.386 1.00 13.67 125 LYS B N 1
ATOM 3975 C CA . LYS B 1 146 ? 54.460 50.875 68.836 1.00 14.27 125 LYS B CA 1
ATOM 3976 C C . LYS B 1 146 ? 54.181 49.546 69.524 1.00 14.49 125 LYS B C 1
ATOM 3977 O O . LYS B 1 146 ? 54.762 49.269 70.593 1.00 16.23 125 LYS B O 1
ATOM 3983 N N . ARG B 1 147 ? 53.300 48.721 68.948 1.00 13.88 126 ARG B N 1
ATOM 3984 C CA . ARG B 1 147 ? 53.004 47.413 69.541 1.00 13.92 126 ARG B CA 1
ATOM 3985 C C . ARG B 1 147 ? 54.236 46.510 69.624 1.00 14.23 126 ARG B C 1
ATOM 3986 O O . ARG B 1 147 ? 54.421 45.782 70.631 1.00 14.68 126 ARG B O 1
ATOM 3994 N N . MET B 1 148 ? 55.081 46.552 68.587 1.00 14.50 127 MET B N 1
ATOM 3995 C CA . MET B 1 148 ? 56.264 45.687 68.543 1.00 15.16 127 MET B CA 1
ATOM 3996 C C . MET B 1 148 ? 57.479 46.279 69.258 1.00 16.72 127 MET B C 1
ATOM 3997 O O . MET B 1 148 ? 58.430 45.557 69.508 1.00 16.84 127 MET B O 1
ATOM 4002 N N . GLY B 1 149 ? 57.426 47.570 69.582 1.00 14.99 128 GLY B N 1
ATOM 4003 C CA . GLY B 1 149 ? 58.561 48.268 70.177 1.00 16.15 128 GLY B CA 1
ATOM 4004 C C . GLY B 1 149 ? 59.773 48.356 69.269 1.00 17.56 128 GLY B C 1
ATOM 4005 O O . GLY B 1 149 ? 60.922 48.201 69.723 1.00 18.90 128 GLY B O 1
ATOM 4006 N N . LEU B 1 150 ? 59.533 48.629 67.989 1.00 14.63 129 LEU B N 1
ATOM 4007 C CA . LEU B 1 150 ? 60.586 48.711 66.992 1.00 15.19 129 LEU B CA 1
ATOM 4008 C C . LEU B 1 150 ? 60.693 50.104 66.397 1.00 15.55 129 LEU B C 1
ATOM 4009 O O . LEU B 1 150 ? 59.685 50.809 66.286 1.00 16.42 129 LEU B O 1
ATOM 4014 N N A GLU B 1 151 ? 61.906 50.488 65.991 0.50 16.20 130 GLU B N 1
ATOM 4015 N N B GLU B 1 151 ? 61.920 50.484 66.028 0.50 15.86 130 GLU B N 1
ATOM 4016 C CA A GLU B 1 151 ? 62.128 51.740 65.249 0.50 16.40 130 GLU B CA 1
ATOM 4017 C CA B GLU B 1 151 ? 62.157 51.710 65.264 0.50 16.17 130 GLU B CA 1
ATOM 4018 C C A GLU B 1 151 ? 61.727 51.599 63.760 0.50 15.09 130 GLU B C 1
ATOM 4019 C C B GLU B 1 151 ? 61.611 51.553 63.829 0.50 15.18 130 GLU B C 1
ATOM 4020 O O A GLU B 1 151 ? 61.356 52.585 63.096 0.50 14.64 130 GLU B O 1
ATOM 4021 O O B GLU B 1 151 ? 60.989 52.469 63.288 0.50 15.41 130 GLU B O 1
ATOM 4032 N N . TYR B 1 152 ? 61.833 50.369 63.236 1.00 14.00 131 TYR B N 1
ATOM 4033 C CA . TYR B 1 152 ? 61.423 50.097 61.855 1.00 12.32 131 TYR B CA 1
ATOM 4034 C C . TYR B 1 152 ? 61.191 48.615 61.694 1.00 11.63 131 TYR B C 1
ATOM 4035 O O . TYR B 1 152 ? 61.682 47.811 62.503 1.00 12.34 131 TYR B O 1
ATOM 4044 N N . VAL B 1 153 ? 60.415 48.257 60.677 1.00 10.91 132 VAL B N 1
ATOM 4045 C CA . VAL B 1 153 ? 60.344 46.825 60.279 1.00 10.51 132 VAL B CA 1
ATOM 4046 C C . VAL B 1 153 ? 61.293 46.629 59.110 1.00 12.11 132 VAL B C 1
ATOM 4047 O O . VAL B 1 153 ? 61.623 47.584 58.388 1.00 11.95 132 VAL B O 1
ATOM 4051 N N . ASP B 1 154 ? 61.698 45.390 58.890 1.00 11.08 133 ASP B N 1
ATOM 4052 C CA . ASP B 1 154 ? 62.559 45.110 57.742 1.00 11.43 133 ASP B CA 1
ATOM 4053 C C . ASP B 1 154 ? 61.746 45.142 56.443 1.00 10.90 133 ASP B C 1
ATOM 4054 O O . ASP B 1 154 ? 62.248 45.594 55.409 1.00 11.64 133 ASP B O 1
ATOM 4059 N N . ILE B 1 155 ? 60.520 44.598 56.489 1.00 10.39 134 ILE B N 1
ATOM 4060 C CA . ILE B 1 155 ? 59.638 44.585 55.291 1.00 10.00 134 ILE B CA 1
ATOM 4061 C C . ILE B 1 155 ? 58.238 45.005 55.708 1.00 9.98 134 ILE B C 1
ATOM 4062 O O . ILE B 1 155 ? 57.697 44.488 56.694 1.00 12.32 134 ILE B O 1
ATOM 4067 N N . PHE B 1 156 ? 57.692 45.997 55.003 1.00 9.86 135 PHE B N 1
ATOM 4068 C CA . PHE B 1 156 ? 56.306 46.382 55.199 1.00 10.70 135 PHE B CA 1
ATOM 4069 C C . PHE B 1 156 ? 55.526 46.054 53.913 1.00 11.56 135 PHE B C 1
ATOM 4070 O O . PHE B 1 156 ? 55.893 46.477 52.806 1.00 11.49 135 PHE B O 1
ATOM 4078 N N . TYR B 1 157 ? 54.450 45.299 54.084 1.00 10.23 136 TYR B N 1
ATOM 4079 C CA . TYR B 1 157 ? 53.613 44.934 52.927 1.00 10.44 136 TYR B CA 1
ATOM 4080 C C . TYR B 1 157 ? 52.274 45.607 52.823 1.00 11.04 136 TYR B C 1
ATOM 4081 O O . TYR B 1 157 ? 51.606 45.873 53.837 1.00 11.65 136 TYR B O 1
ATOM 4090 N N . HIS B 1 158 ? 51.851 45.847 51.578 1.00 11.15 137 HIS B N 1
ATOM 4091 C CA . HIS B 1 158 ? 50.408 46.067 51.350 1.00 10.78 137 HIS B CA 1
ATOM 4092 C C . HIS B 1 158 ? 49.823 44.622 51.325 1.00 12.45 137 HIS B C 1
ATOM 4093 O O . HIS B 1 158 ? 50.203 43.794 50.479 1.00 12.42 137 HIS B O 1
ATOM 4100 N N . HIS B 1 159 ? 48.893 44.330 52.227 1.00 12.12 138 HIS B N 1
ATOM 4101 C CA . HIS B 1 159 ? 48.469 42.961 52.539 1.00 11.99 138 HIS B CA 1
ATOM 4102 C C . HIS B 1 159 ? 47.548 42.335 51.479 1.00 12.32 138 HIS B C 1
ATOM 4103 O O . HIS B 1 159 ? 47.536 41.112 51.337 1.00 12.40 138 HIS B O 1
ATOM 4110 N N . ARG B 1 160 ? 46.797 43.164 50.751 1.00 12.10 139 ARG B N 1
ATOM 4111 C CA . ARG B 1 160 ? 45.937 42.683 49.635 1.00 11.81 139 ARG B CA 1
ATOM 4112 C C . ARG B 1 160 ? 45.629 43.893 48.790 1.00 12.63 139 ARG B C 1
ATOM 4113 O O . ARG B 1 160 ? 45.621 45.047 49.261 1.00 11.90 139 ARG B O 1
ATOM 4121 N N . PRO B 1 161 ? 45.346 43.658 47.522 1.00 12.93 140 PRO B N 1
ATOM 4122 C CA . PRO B 1 161 ? 44.994 44.765 46.643 1.00 15.15 140 PRO B CA 1
ATOM 4123 C C . PRO B 1 161 ? 43.678 45.447 47.019 1.00 15.58 140 PRO B C 1
ATOM 4124 O O . PRO B 1 161 ? 42.739 44.806 47.519 1.00 15.43 140 PRO B O 1
ATOM 4128 N N . ASP B 1 162 ? 43.605 46.746 46.736 1.00 14.65 141 ASP B N 1
ATOM 4129 C CA . ASP B 1 162 ? 42.370 47.500 46.905 1.00 14.22 141 ASP B CA 1
ATOM 4130 C C . ASP B 1 162 ? 41.931 47.916 45.497 1.00 15.65 141 ASP B C 1
ATOM 4131 O O . ASP B 1 162 ? 42.611 48.716 44.821 1.00 17.28 141 ASP B O 1
ATOM 4136 N N . PRO B 1 163 ? 40.797 47.370 45.019 1.00 16.29 142 PRO B N 1
ATOM 4137 C CA . PRO B 1 163 ? 40.441 47.658 43.616 1.00 17.53 142 PRO B CA 1
ATOM 4138 C C . PRO B 1 163 ? 39.910 49.070 43.350 1.00 19.39 142 PRO B C 1
ATOM 4139 O O . PRO B 1 163 ? 39.655 49.412 42.176 1.00 19.83 142 PRO B O 1
ATOM 4143 N N . GLU B 1 164 ? 39.736 49.889 44.378 1.00 16.62 143 GLU B N 1
ATOM 4144 C CA . GLU B 1 164 ? 39.175 51.235 44.149 1.00 18.60 143 GLU B CA 1
ATOM 4145 C C . GLU B 1 164 ? 40.062 52.400 44.574 1.00 18.13 143 GLU B C 1
ATOM 4146 O O . GLU B 1 164 ? 39.745 53.567 44.323 1.00 21.15 143 GLU B O 1
ATOM 4152 N N . THR B 1 165 ? 41.150 52.122 45.259 1.00 15.24 144 THR B N 1
ATOM 4153 C CA . THR B 1 165 ? 42.103 53.215 45.579 1.00 14.79 144 THR B CA 1
ATOM 4154 C C . THR B 1 165 ? 43.180 53.162 44.519 1.00 14.33 144 THR B C 1
ATOM 4155 O O . THR B 1 165 ? 43.691 52.066 44.259 1.00 15.44 144 THR B O 1
ATOM 4159 N N . PRO B 1 166 ? 43.585 54.317 43.938 1.00 14.81 145 PRO B N 1
ATOM 4160 C CA . PRO B 1 166 ? 44.609 54.293 42.898 1.00 16.50 145 PRO B CA 1
ATOM 4161 C C . PRO B 1 166 ? 45.865 53.624 43.404 1.00 15.56 145 PRO B C 1
ATOM 4162 O O . PRO B 1 166 ? 46.343 53.896 44.523 1.00 15.89 145 PRO B O 1
ATOM 4166 N N . LEU B 1 167 ? 46.405 52.735 42.583 1.00 16.25 146 LEU B N 1
ATOM 4167 C CA . LEU B 1 167 ? 47.596 52.026 42.996 1.00 16.38 146 LEU B CA 1
ATOM 4168 C C . LEU B 1 167 ? 48.730 52.998 43.327 1.00 16.34 146 LEU B C 1
ATOM 4169 O O . LEU B 1 167 ? 49.512 52.742 44.244 1.00 16.96 146 LEU B O 1
ATOM 4174 N N A LYS B 1 168 ? 48.838 54.105 42.581 0.80 15.41 147 LYS B N 1
ATOM 4175 N N B LYS B 1 168 ? 48.799 54.122 42.612 0.20 15.71 147 LYS B N 1
ATOM 4176 C CA A LYS B 1 168 ? 49.858 55.095 42.881 0.80 17.94 147 LYS B CA 1
ATOM 4177 C CA B LYS B 1 168 ? 49.827 55.135 42.858 0.20 15.83 147 LYS B CA 1
ATOM 4178 C C A LYS B 1 168 ? 49.773 55.609 44.320 0.80 16.53 147 LYS B C 1
ATOM 4179 C C B LYS B 1 168 ? 49.763 55.753 44.261 0.20 15.32 147 LYS B C 1
ATOM 4180 O O A LYS B 1 168 ? 50.813 55.803 44.945 0.80 15.75 147 LYS B O 1
ATOM 4181 O O B LYS B 1 168 ? 50.795 56.160 44.805 0.20 14.42 147 LYS B O 1
ATOM 4192 N N . GLU B 1 169 ? 48.571 55.855 44.846 1.00 14.43 148 GLU B N 1
ATOM 4193 C CA . GLU B 1 169 ? 48.496 56.367 46.236 1.00 14.15 148 GLU B CA 1
ATOM 4194 C C . GLU B 1 169 ? 49.100 55.336 47.188 1.00 14.34 148 GLU B C 1
ATOM 4195 O O . GLU B 1 169 ? 49.906 55.674 48.052 1.00 12.90 148 GLU B O 1
ATOM 4201 N N . THR B 1 170 ? 48.700 54.077 47.025 1.00 12.62 149 THR B N 1
ATOM 4202 C CA . THR B 1 170 ? 49.188 53.032 47.930 1.00 11.93 149 THR B CA 1
ATOM 4203 C C . THR B 1 170 ? 50.706 52.858 47.818 1.00 13.25 149 THR B C 1
ATOM 4204 O O . THR B 1 170 ? 51.433 52.750 48.841 1.00 12.89 149 THR B O 1
ATOM 4208 N N . MET B 1 171 ? 51.184 52.812 46.563 1.00 12.81 150 MET B N 1
ATOM 4209 C CA . MET B 1 171 ? 52.631 52.663 46.332 1.00 12.68 150 MET B CA 1
ATOM 4210 C C . MET B 1 171 ? 53.447 53.847 46.854 1.00 13.63 150 MET B C 1
ATOM 4211 O O . MET B 1 171 ? 54.570 53.664 47.364 1.00 14.81 150 MET B O 1
ATOM 4216 N N A LYS B 1 172 ? 52.915 55.062 46.691 0.80 13.41 151 LYS B N 1
ATOM 4217 N N B LYS B 1 172 ? 52.886 55.050 46.758 0.20 13.72 151 LYS B N 1
ATOM 4218 C CA A LYS B 1 172 ? 53.584 56.226 47.266 0.80 13.06 151 LYS B CA 1
ATOM 4219 C CA B LYS B 1 172 ? 53.586 56.211 47.282 0.20 13.31 151 LYS B CA 1
ATOM 4220 C C A LYS B 1 172 ? 53.649 56.208 48.814 0.80 13.30 151 LYS B C 1
ATOM 4221 C C B LYS B 1 172 ? 53.649 56.209 48.813 0.20 13.22 151 LYS B C 1
ATOM 4222 O O A LYS B 1 172 ? 54.588 56.731 49.414 0.80 14.49 151 LYS B O 1
ATOM 4223 O O B LYS B 1 172 ? 54.585 56.752 49.400 0.20 13.57 151 LYS B O 1
ATOM 4234 N N . ALA B 1 173 ? 52.653 55.604 49.456 1.00 11.99 152 ALA B N 1
ATOM 4235 C CA . ALA B 1 173 ? 52.683 55.464 50.912 1.00 13.37 152 ALA B CA 1
ATOM 4236 C C . ALA B 1 173 ? 53.838 54.518 51.279 1.00 13.73 152 ALA B C 1
ATOM 4237 O O . ALA B 1 173 ? 54.591 54.800 52.205 1.00 12.48 152 ALA B O 1
ATOM 4239 N N . LEU B 1 174 ? 54.006 53.414 50.516 1.00 12.92 153 LEU B N 1
ATOM 4240 C CA . LEU B 1 174 ? 55.144 52.496 50.751 1.00 13.42 153 LEU B CA 1
ATOM 4241 C C . LEU B 1 174 ? 56.480 53.208 50.565 1.00 13.11 153 LEU B C 1
ATOM 4242 O O . LEU B 1 174 ? 57.362 53.123 51.421 1.00 12.55 153 LEU B O 1
ATOM 4247 N N . ASP B 1 175 ? 56.596 53.938 49.462 1.00 13.97 154 ASP B N 1
ATOM 4248 C CA . ASP B 1 175 ? 57.812 54.724 49.157 1.00 14.46 154 ASP B CA 1
ATOM 4249 C C . ASP B 1 175 ? 58.111 55.721 50.289 1.00 14.21 154 ASP B C 1
ATOM 4250 O O . ASP B 1 175 ? 59.245 55.822 50.748 1.00 14.50 154 ASP B O 1
ATOM 4255 N N . HIS B 1 176 ? 57.090 56.430 50.754 1.00 13.19 155 HIS B N 1
ATOM 4256 C CA . HIS B 1 176 ? 57.247 57.395 51.838 1.00 14.03 155 HIS B CA 1
ATOM 4257 C C . HIS B 1 176 ? 57.754 56.716 53.123 1.00 14.47 155 HIS B C 1
ATOM 4258 O O . HIS B 1 176 ? 58.647 57.238 53.788 1.00 13.28 155 HIS B O 1
ATOM 4265 N N . LEU B 1 177 ? 57.199 55.553 53.456 1.00 14.22 156 LEU B N 1
ATOM 4266 C CA . LEU B 1 177 ? 57.597 54.856 54.677 1.00 13.86 156 LEU B CA 1
ATOM 4267 C C . LEU B 1 177 ? 59.062 54.385 54.651 1.00 13.29 156 LEU B C 1
ATOM 4268 O O . LEU B 1 177 ? 59.767 54.378 55.673 1.00 13.83 156 LEU B O 1
ATOM 4273 N N . VAL B 1 178 ? 59.545 53.995 53.473 1.00 13.11 157 VAL B N 1
ATOM 4274 C CA . VAL B 1 178 ? 60.952 53.613 53.364 1.00 13.60 157 VAL B CA 1
ATOM 4275 C C . VAL B 1 178 ? 61.844 54.862 53.433 1.00 13.42 157 VAL B C 1
ATOM 4276 O O . VAL B 1 178 ? 62.860 54.861 54.137 1.00 14.10 157 VAL B O 1
ATOM 4280 N N . ARG B 1 179 ? 61.468 55.911 52.706 1.00 13.30 158 ARG B N 1
ATOM 4281 C CA . ARG B 1 179 ? 62.275 57.121 52.705 1.00 15.78 158 ARG B CA 1
ATOM 4282 C C . ARG B 1 179 ? 62.359 57.724 54.105 1.00 17.61 158 ARG B C 1
ATOM 4283 O O . ARG B 1 179 ? 63.400 58.302 54.465 1.00 19.85 158 ARG B O 1
ATOM 4291 N N A HIS B 1 180 ? 61.321 57.503 54.908 0.70 17.71 159 HIS B N 1
ATOM 4292 N N B HIS B 1 180 ? 61.314 57.544 54.914 0.30 17.38 159 HIS B N 1
ATOM 4293 C CA A HIS B 1 180 ? 61.315 58.029 56.272 0.70 19.46 159 HIS B CA 1
ATOM 4294 C CA B HIS B 1 180 ? 61.255 58.094 56.281 0.30 18.13 159 HIS B CA 1
ATOM 4295 C C A HIS B 1 180 ? 61.702 57.076 57.371 0.70 20.74 159 HIS B C 1
ATOM 4296 C C B HIS B 1 180 ? 61.993 57.205 57.313 0.30 18.70 159 HIS B C 1
ATOM 4297 O O A HIS B 1 180 ? 61.462 57.318 58.570 0.70 20.38 159 HIS B O 1
ATOM 4298 O O B HIS B 1 180 ? 62.277 57.614 58.444 0.30 18.93 159 HIS B O 1
ATOM 4311 N N . GLY B 1 181 ? 62.302 55.980 56.919 1.00 16.44 160 GLY B N 1
ATOM 4312 C CA . GLY B 1 181 ? 62.993 55.060 57.774 1.00 17.18 160 GLY B CA 1
ATOM 4313 C C . GLY B 1 181 ? 62.132 54.198 58.669 1.00 16.68 160 GLY B C 1
ATOM 4314 O O . GLY B 1 181 ? 62.623 53.670 59.675 1.00 19.54 160 GLY B O 1
ATOM 4315 N N A LYS B 1 182 ? 60.856 54.052 58.334 0.70 13.85 161 LYS B N 1
ATOM 4316 N N B LYS B 1 182 ? 60.861 54.058 58.302 0.30 14.61 161 LYS B N 1
ATOM 4317 C CA A LYS B 1 182 ? 59.989 53.176 59.147 0.70 13.02 161 LYS B CA 1
ATOM 4318 C CA B LYS B 1 182 ? 59.918 53.232 59.061 0.30 13.45 161 LYS B CA 1
ATOM 4319 C C A LYS B 1 182 ? 59.980 51.737 58.633 0.70 12.29 161 LYS B C 1
ATOM 4320 C C B LYS B 1 182 ? 59.953 51.771 58.608 0.30 12.62 161 LYS B C 1
ATOM 4321 O O A LYS B 1 182 ? 59.558 50.825 59.346 0.70 12.78 161 LYS B O 1
ATOM 4322 O O B LYS B 1 182 ? 59.517 50.878 59.333 0.30 12.97 161 LYS B O 1
ATOM 4333 N N . ALA B 1 183 ? 60.483 51.546 57.405 1.00 11.79 162 ALA B N 1
ATOM 4334 C CA . ALA B 1 183 ? 60.603 50.191 56.835 1.00 11.28 162 ALA B CA 1
ATOM 4335 C C . ALA B 1 183 ? 61.889 50.204 55.999 1.00 10.82 162 ALA B C 1
ATOM 4336 O O . ALA B 1 183 ? 62.159 51.197 55.283 1.00 13.37 162 ALA B O 1
ATOM 4338 N N . LEU B 1 184 ? 62.672 49.140 56.078 1.00 9.82 163 LEU B N 1
ATOM 4339 C CA . LEU B 1 184 ? 63.886 49.079 55.221 1.00 11.45 163 LEU B CA 1
ATOM 4340 C C . LEU B 1 184 ? 63.531 48.719 53.790 1.00 11.95 163 LEU B C 1
ATOM 4341 O O . LEU B 1 184 ? 64.165 49.233 52.839 1.00 11.24 163 LEU B O 1
ATOM 4346 N N . TYR B 1 185 ? 62.544 47.835 53.633 1.00 10.91 164 TYR B N 1
ATOM 4347 C CA . TYR B 1 185 ? 62.087 47.370 52.313 1.00 10.76 164 TYR B CA 1
ATOM 4348 C C . TYR B 1 185 ? 60.559 47.241 52.337 1.00 11.39 164 TYR B C 1
ATOM 4349 O O . TYR B 1 185 ? 59.937 47.193 53.417 1.00 10.90 164 TYR B O 1
ATOM 4358 N N . VAL B 1 186 ? 59.962 47.186 51.148 1.00 10.88 165 VAL B N 1
ATOM 4359 C CA . VAL B 1 186 ? 58.517 46.951 51.038 1.00 10.36 165 VAL B CA 1
ATOM 4360 C C . VAL B 1 186 ? 58.201 45.773 50.116 1.00 12.53 165 VAL B C 1
ATOM 4361 O O . VAL B 1 186 ? 59.028 45.344 49.269 1.00 14.84 165 VAL B O 1
ATOM 4365 N N . GLY B 1 187 ? 56.979 45.275 50.276 1.00 10.76 166 GLY B N 1
ATOM 4366 C CA . GLY B 1 187 ? 56.500 44.167 49.455 1.00 12.93 166 GLY B CA 1
ATOM 4367 C C . GLY B 1 187 ? 55.019 44.260 49.222 1.00 12.65 166 GLY B C 1
ATOM 4368 O O . GLY B 1 187 ? 54.303 45.132 49.772 1.00 12.31 166 GLY B O 1
ATOM 4369 N N . ILE B 1 188 ? 54.540 43.338 48.390 1.00 11.44 167 ILE B N 1
ATOM 4370 C CA . ILE B 1 188 ? 53.136 43.237 48.137 1.00 13.05 167 ILE B CA 1
ATOM 4371 C C . ILE B 1 188 ? 52.703 41.808 48.386 1.00 11.36 167 ILE B C 1
ATOM 4372 O O . ILE B 1 188 ? 53.476 40.857 48.215 1.00 13.71 167 ILE B O 1
ATOM 4377 N N . SER B 1 189 ? 51.468 41.637 48.800 1.00 11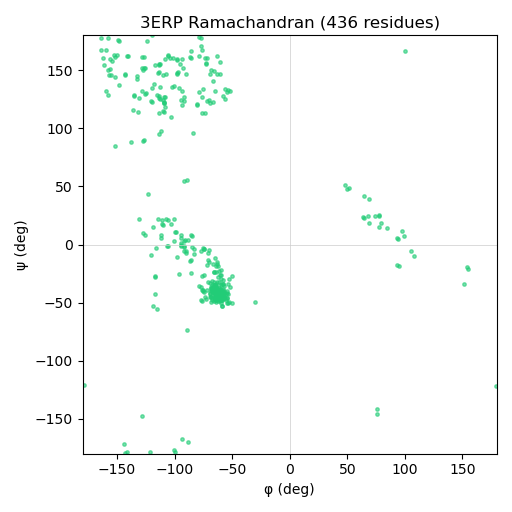.97 168 SER B N 1
ATOM 4378 C CA . SER B 1 189 ? 50.947 40.290 49.047 1.00 11.47 168 SER B CA 1
ATOM 4379 C C . SER B 1 189 ? 49.588 40.133 48.395 1.00 12.54 168 SER B C 1
ATOM 4380 O O . SER B 1 189 ? 48.799 41.082 48.266 1.00 11.81 168 SER B O 1
ATOM 4383 N N . ASN B 1 190 ? 49.357 38.929 47.845 1.00 13.40 169 ASN B N 1
ATOM 4384 C CA . ASN B 1 190 ? 48.017 38.639 47.275 1.00 14.18 169 ASN B CA 1
ATOM 4385 C C . ASN B 1 190 ? 47.698 39.455 46.036 1.00 14.81 169 ASN B C 1
ATOM 4386 O O . ASN B 1 190 ? 46.534 39.676 45.717 1.00 15.81 169 ASN B O 1
ATOM 4391 N N . TYR B 1 191 ? 48.725 39.916 45.334 1.00 14.38 170 TYR B N 1
ATOM 4392 C CA . TYR B 1 191 ? 48.501 40.673 44.092 1.00 13.35 170 TYR B CA 1
ATOM 4393 C C . TYR B 1 191 ? 48.547 39.741 42.876 1.00 14.36 170 TYR B C 1
ATOM 4394 O O . TYR B 1 191 ? 49.571 39.115 42.609 1.00 15.64 170 TYR B O 1
ATOM 4403 N N . PRO B 1 192 ? 47.439 39.676 42.103 1.00 15.31 171 PRO B N 1
ATOM 4404 C CA . PRO B 1 192 ? 47.518 38.881 40.855 1.00 15.26 171 PRO B CA 1
ATOM 4405 C C . PRO B 1 192 ? 48.575 39.440 39.917 1.00 15.91 171 PRO B C 1
ATOM 4406 O O . PRO B 1 192 ? 48.918 40.623 39.998 1.00 15.58 171 PRO B O 1
ATOM 4410 N N . ALA B 1 193 ? 49.083 38.599 39.011 1.00 16.22 172 ALA B N 1
ATOM 4411 C CA . ALA B 1 193 ? 50.188 38.985 38.183 1.00 16.77 172 ALA B CA 1
ATOM 4412 C C . ALA B 1 193 ? 50.100 40.320 37.440 1.00 17.38 172 ALA B C 1
ATOM 4413 O O . ALA B 1 193 ? 51.063 41.099 37.459 1.00 18.48 172 ALA B O 1
ATOM 4415 N N A ASP B 1 194 ? 48.982 40.591 36.765 0.70 19.23 173 ASP B N 1
ATOM 4416 N N B ASP B 1 194 ? 48.990 40.580 36.753 0.30 18.46 173 ASP B N 1
ATOM 4417 C CA A ASP B 1 194 ? 48.869 41.844 36.007 0.70 19.83 173 ASP B CA 1
ATOM 4418 C CA B ASP B 1 194 ? 48.853 41.834 36.006 0.30 18.83 173 ASP B CA 1
ATOM 4419 C C A ASP B 1 194 ? 48.978 43.078 36.902 0.70 19.02 173 ASP B C 1
ATOM 4420 C C B ASP B 1 194 ? 49.006 43.052 36.914 0.30 18.37 173 ASP B C 1
ATOM 4421 O O A ASP B 1 194 ? 49.665 44.044 36.553 0.70 19.14 173 ASP B O 1
ATOM 4422 O O B ASP B 1 194 ? 49.732 43.993 36.582 0.30 18.36 173 ASP B O 1
ATOM 4431 N N . LEU B 1 195 ? 48.334 43.007 38.062 1.00 17.81 174 LEU B N 1
ATOM 4432 C CA . LEU B 1 195 ? 48.383 44.094 39.045 1.00 17.08 174 LEU B CA 1
ATOM 4433 C C . LEU B 1 195 ? 49.766 44.162 39.686 1.00 14.69 174 LEU B C 1
ATOM 4434 O O . LEU B 1 195 ? 50.264 45.282 39.958 1.00 15.71 174 LEU B O 1
ATOM 4439 N N . ALA B 1 196 ? 50.378 43.013 39.961 1.00 14.19 175 ALA B N 1
ATOM 4440 C CA . ALA B 1 196 ? 51.745 42.999 40.515 1.00 15.24 175 ALA B CA 1
ATOM 4441 C C . ALA B 1 196 ? 52.713 43.693 39.561 1.00 17.89 175 ALA B C 1
ATOM 4442 O O . ALA B 1 196 ? 53.591 44.441 39.992 1.00 15.45 175 ALA B O 1
ATOM 4444 N N . ARG B 1 197 ? 52.591 43.410 38.255 1.00 15.92 176 ARG B N 1
ATOM 4445 C CA . ARG B 1 197 ? 53.424 44.102 37.269 1.00 17.43 176 ARG B CA 1
ATOM 4446 C C . ARG B 1 197 ? 53.327 45.631 37.409 1.00 16.11 176 ARG B C 1
ATOM 4447 O O . ARG B 1 197 ? 54.366 46.331 37.463 1.00 17.08 176 ARG B O 1
ATOM 4455 N N . GLN B 1 198 ? 52.093 46.136 37.469 1.00 15.99 177 GLN B N 1
ATOM 4456 C CA . GLN B 1 198 ? 51.851 47.570 37.604 1.00 15.44 177 GLN B CA 1
ATOM 4457 C C . GLN B 1 198 ? 52.473 48.104 38.888 1.00 15.55 177 GLN B C 1
ATOM 4458 O O . GLN B 1 198 ? 53.089 49.172 38.882 1.00 16.23 177 GLN B O 1
ATOM 4464 N N . ALA B 1 199 ? 52.280 47.361 39.982 1.00 14.94 178 ALA B N 1
ATOM 4465 C CA . ALA B 1 199 ? 52.795 47.809 41.291 1.00 15.08 178 ALA B CA 1
ATOM 4466 C C . ALA B 1 199 ? 54.324 47.868 41.295 1.00 15.56 178 ALA B C 1
ATOM 4467 O O . ALA B 1 199 ? 54.932 48.870 41.762 1.00 15.10 178 ALA B O 1
ATOM 4469 N N . ILE B 1 200 ? 54.942 46.797 40.797 1.00 14.66 179 ILE B N 1
ATOM 4470 C CA . ILE B 1 200 ? 56.404 46.726 40.684 1.00 13.45 179 ILE B CA 1
ATOM 4471 C C . ILE B 1 200 ? 56.951 47.881 39.842 1.00 14.49 179 ILE B C 1
ATOM 4472 O O . ILE B 1 200 ? 57.936 48.516 40.230 1.00 15.21 179 ILE B O 1
ATOM 4477 N N . ASP B 1 201 ? 56.315 48.182 38.702 1.00 14.41 180 ASP B N 1
ATOM 4478 C CA . ASP B 1 201 ? 56.810 49.256 37.839 1.00 16.27 180 ASP B CA 1
ATOM 4479 C C . ASP B 1 201 ? 56.655 50.632 38.486 1.00 16.27 180 ASP B C 1
ATOM 4480 O O . ASP B 1 201 ? 57.538 51.487 38.370 1.00 17.74 180 ASP B O 1
ATOM 4485 N N . ILE B 1 202 ? 55.538 50.849 39.186 1.00 15.81 181 ILE B N 1
ATOM 4486 C CA . ILE B 1 202 ? 55.345 52.110 39.905 1.00 15.42 181 ILE B CA 1
ATOM 4487 C C . ILE B 1 202 ? 56.412 52.300 40.994 1.00 14.61 181 ILE B C 1
ATOM 4488 O O . ILE B 1 202 ? 57.028 53.368 41.111 1.00 14.76 181 ILE B O 1
ATOM 4493 N N . LEU B 1 203 ? 56.638 51.276 41.805 1.00 13.63 182 LEU B N 1
ATOM 4494 C CA . LEU B 1 203 ? 57.647 51.403 42.864 1.00 13.74 182 LEU B CA 1
ATOM 4495 C C . LEU B 1 203 ? 59.045 51.639 42.285 1.00 16.54 182 LEU B C 1
ATOM 4496 O O . LEU B 1 203 ? 59.794 52.450 42.800 1.00 16.01 182 LEU B O 1
ATOM 4501 N N . GLU B 1 204 ? 59.389 50.940 41.206 1.00 15.95 183 GLU B N 1
ATOM 4502 C CA . GLU B 1 204 ? 60.696 51.169 40.559 1.00 17.47 183 GLU B CA 1
ATOM 4503 C C . GLU B 1 204 ? 60.828 52.653 40.137 1.00 17.02 183 GLU B C 1
ATOM 4504 O O . GLU B 1 204 ? 61.855 53.296 40.400 1.00 19.42 183 GLU B O 1
ATOM 4510 N N A ASP B 1 205 ? 59.788 53.191 39.506 0.70 17.06 184 ASP B N 1
ATOM 4511 N N B ASP B 1 205 ? 59.763 53.189 39.546 0.30 17.21 184 ASP B N 1
ATOM 4512 C CA A ASP B 1 205 ? 59.803 54.591 39.072 0.70 17.97 184 ASP B CA 1
ATOM 4513 C CA B ASP B 1 205 ? 59.726 54.575 39.073 0.30 17.54 184 ASP B CA 1
ATOM 4514 C C A ASP B 1 205 ? 59.949 55.552 40.265 0.70 18.63 184 ASP B C 1
ATOM 4515 C C B ASP B 1 205 ? 59.747 55.626 40.193 0.30 17.72 184 ASP B C 1
ATOM 4516 O O A ASP B 1 205 ? 60.670 56.546 40.187 0.70 19.72 184 ASP B O 1
ATOM 4517 O O B ASP B 1 205 ? 60.138 56.774 39.967 0.30 18.43 184 ASP B O 1
ATOM 4526 N N . LEU B 1 206 ? 59.290 55.241 41.382 1.00 16.44 185 LEU B N 1
ATOM 4527 C CA . LEU B 1 206 ? 59.344 56.114 42.577 1.00 15.68 185 LEU B CA 1
ATOM 4528 C C . LEU B 1 206 ? 60.737 56.049 43.236 1.00 17.27 185 LEU B C 1
ATOM 4529 O O . LEU B 1 206 ? 61.106 56.954 44.001 1.00 19.07 185 LEU B O 1
ATOM 4534 N N . GLY B 1 207 ? 61.502 54.995 42.951 1.00 16.92 186 GLY B N 1
ATOM 4535 C CA . GLY B 1 207 ? 62.837 54.865 43.549 1.00 18.60 186 GLY B CA 1
ATOM 4536 C C . GLY B 1 207 ? 62.941 53.942 44.751 1.00 18.67 186 GLY B C 1
ATOM 4537 O O . GLY B 1 207 ? 63.992 53.893 45.412 1.00 19.58 186 GLY B O 1
ATOM 4538 N N . THR B 1 208 ? 61.860 53.215 45.059 1.00 16.93 187 THR B N 1
ATOM 4539 C CA . THR B 1 208 ? 61.847 52.239 46.170 1.00 17.08 187 THR B CA 1
ATOM 4540 C C . THR B 1 208 ? 61.345 50.923 45.577 1.00 17.74 187 THR B C 1
ATOM 4541 O O . THR B 1 208 ? 60.144 50.636 45.598 1.00 17.94 187 THR B O 1
ATOM 4545 N N . PRO B 1 209 ? 62.256 50.098 45.072 1.00 17.01 188 PRO B N 1
ATOM 4546 C CA . PRO B 1 209 ? 61.794 48.895 44.363 1.00 17.60 188 PRO B CA 1
ATOM 4547 C C . PRO B 1 209 ? 61.128 47.886 45.283 1.00 17.58 188 PRO B C 1
ATOM 4548 O O . PRO B 1 209 ? 61.493 47.769 46.456 1.00 20.38 188 PRO B O 1
ATOM 4552 N N . CYS B 1 210 ? 60.191 47.122 44.735 1.00 14.66 189 CYS B N 1
ATOM 4553 C CA . CYS B 1 210 ? 59.499 46.088 45.487 1.00 14.83 189 CYS B CA 1
ATOM 4554 C C . CYS B 1 210 ? 60.482 44.960 45.792 1.00 16.36 189 CYS B C 1
ATOM 4555 O O . CYS B 1 210 ? 61.048 44.361 44.854 1.00 17.71 189 CYS B O 1
ATOM 4558 N N . LEU B 1 211 ? 60.691 44.637 47.081 1.00 12.76 190 LEU B N 1
ATOM 4559 C CA . LEU B 1 211 ? 61.630 43.545 47.411 1.00 11.78 190 LEU B CA 1
ATOM 4560 C C . LEU B 1 211 ? 61.018 42.176 47.112 1.00 13.34 190 LEU B C 1
ATOM 4561 O O . LEU B 1 211 ? 61.714 41.258 46.598 1.00 13.46 190 LEU B O 1
ATOM 4566 N N . ILE B 1 212 ? 59.736 42.029 47.446 1.00 11.62 191 ILE B N 1
ATOM 4567 C CA . ILE B 1 212 ? 59.184 40.665 47.581 1.00 11.64 191 ILE B CA 1
ATOM 4568 C C . ILE B 1 212 ? 57.673 40.651 47.392 1.00 12.78 191 ILE B C 1
ATOM 4569 O O . ILE B 1 212 ? 56.980 41.652 47.631 1.00 13.21 191 ILE B O 1
ATOM 4574 N N . HIS B 1 213 ? 57.179 39.509 46.893 1.00 12.60 192 HIS B N 1
ATOM 4575 C CA . HIS B 1 213 ? 55.750 39.248 46.788 1.00 13.26 192 HIS B CA 1
ATOM 4576 C C . HIS B 1 213 ? 55.447 38.027 47.675 1.00 12.03 192 HIS B C 1
ATOM 4577 O O . HIS B 1 213 ? 56.227 37.048 47.717 1.00 13.50 192 HIS B O 1
ATOM 4584 N N . GLN B 1 214 ? 54.337 38.090 48.423 1.00 11.85 193 GLN B N 1
ATOM 4585 C CA . GLN B 1 214 ? 53.876 36.970 49.240 1.00 13.29 193 GLN B CA 1
ATOM 4586 C C . GLN B 1 214 ? 52.552 36.390 48.734 1.00 15.10 193 GLN B C 1
ATOM 4587 O O . GLN B 1 214 ? 51.480 36.928 49.026 1.00 15.22 193 GLN B O 1
ATOM 4593 N N . PRO B 1 215 ? 52.622 35.316 47.896 1.00 13.70 194 PRO B N 1
ATOM 4594 C CA . PRO B 1 215 ? 51.437 34.642 47.383 1.00 14.24 194 PRO B CA 1
ATOM 4595 C C . PRO B 1 215 ? 51.161 33.305 48.073 1.00 16.37 194 PRO B C 1
ATOM 4596 O O . PRO B 1 215 ? 52.050 32.722 48.692 1.00 15.34 194 PRO B O 1
ATOM 4600 N N . LYS B 1 216 ? 49.919 32.830 47.958 1.00 15.17 195 LYS B N 1
ATOM 4601 C CA . LYS B 1 216 ? 49.598 31.472 48.421 1.00 14.63 195 LYS B CA 1
ATOM 4602 C C . LYS B 1 216 ? 50.164 30.481 47.369 1.00 16.01 195 LYS B C 1
ATOM 4603 O O . LYS B 1 216 ? 49.986 30.688 46.183 1.00 17.64 195 LYS B O 1
ATOM 4609 N N . TYR B 1 217 ? 50.849 29.429 47.829 1.00 16.60 196 TYR B N 1
ATOM 4610 C CA . TYR B 1 217 ? 51.386 28.432 46.875 1.00 17.13 196 TYR B CA 1
ATOM 4611 C C . TYR B 1 217 ? 51.651 27.146 47.596 1.00 16.71 196 TYR B C 1
ATOM 4612 O O . TYR B 1 217 ? 52.297 27.133 48.625 1.00 18.12 196 TYR B O 1
ATOM 4621 N N . SER B 1 218 ? 51.184 26.033 46.999 1.00 18.48 197 SER B N 1
ATOM 4622 C CA . SER B 1 218 ? 51.440 24.692 47.549 1.00 20.86 197 SER B CA 1
ATOM 4623 C C . SER B 1 218 ? 51.122 23.679 46.434 1.00 20.04 197 SER B C 1
ATOM 4624 O O . SER B 1 218 ? 50.686 24.059 45.358 1.00 19.71 197 SER B O 1
ATOM 4627 N N . LEU B 1 219 ? 51.342 22.403 46.718 1.00 22.64 198 LEU B N 1
ATOM 4628 C CA . LEU B 1 219 ? 50.995 21.336 45.757 1.00 24.89 198 LEU B CA 1
ATOM 4629 C C . LEU B 1 219 ? 49.551 21.420 45.297 1.00 25.77 198 LEU B C 1
ATOM 4630 O O . LEU B 1 219 ? 49.240 21.118 44.143 1.00 26.13 198 LEU B O 1
ATOM 4635 N N . PHE B 1 220 ? 48.667 21.855 46.201 1.00 26.78 199 PHE B N 1
ATOM 4636 C CA . PHE B 1 220 ? 47.235 21.977 45.895 1.00 26.24 199 PHE B CA 1
ATOM 4637 C C . PHE B 1 220 ? 46.788 23.350 45.372 1.00 28.28 199 PHE B C 1
ATOM 4638 O O . PHE B 1 220 ? 45.625 23.520 44.984 1.00 28.80 199 PHE B O 1
ATOM 4646 N N . GLU B 1 221 ? 47.697 24.329 45.358 1.00 26.40 200 GLU B N 1
ATOM 4647 C CA . GLU B 1 221 ? 47.346 25.681 44.876 1.00 25.68 200 GLU B CA 1
ATOM 4648 C C . GLU B 1 221 ? 48.479 26.212 44.014 1.00 25.85 200 GLU B C 1
ATOM 4649 O O . GLU B 1 221 ? 49.386 26.895 44.510 1.00 23.36 200 GLU B O 1
ATOM 4655 N N . ARG B 1 222 ? 48.427 25.904 42.723 1.00 23.80 201 ARG B N 1
ATOM 4656 C CA . ARG B 1 222 ? 49.546 26.179 41.809 1.00 24.35 201 ARG B CA 1
ATOM 4657 C C . ARG B 1 222 ? 49.353 27.328 40.824 1.00 22.68 201 ARG B C 1
ATOM 4658 O O . ARG B 1 222 ? 50.097 27.457 39.870 1.00 23.56 201 ARG B O 1
ATOM 4666 N N A TRP B 1 223 ? 48.359 28.173 41.102 0.70 25.13 202 TRP B N 1
ATOM 4667 N N B TRP B 1 223 ? 48.391 28.206 41.098 0.30 24.15 202 TRP B N 1
ATOM 4668 C CA A TRP B 1 223 ? 48.050 29.318 40.250 0.70 22.02 202 TRP B CA 1
ATOM 4669 C CA B TRP B 1 223 ? 48.088 29.349 40.222 0.30 22.62 202 TRP B CA 1
ATOM 4670 C C A TRP B 1 223 ? 49.251 30.247 39.937 0.70 20.93 202 TRP B C 1
ATOM 4671 C C B TRP B 1 223 ? 49.263 30.270 39.925 0.30 21.83 202 TRP B C 1
ATOM 4672 O O A TRP B 1 223 ? 49.357 30.775 38.839 0.70 20.76 202 TRP B O 1
ATOM 4673 O O B TRP B 1 223 ? 49.354 30.827 38.832 0.30 21.79 202 TRP B O 1
ATOM 4694 N N . VAL B 1 224 ? 50.168 30.431 40.888 1.00 21.84 203 VAL B N 1
ATOM 4695 C CA . VAL B 1 224 ? 51.326 31.301 40.647 1.00 20.63 203 VAL B CA 1
ATOM 4696 C C . VAL B 1 224 ? 52.206 30.793 39.481 1.00 20.17 203 VAL B C 1
ATOM 4697 O O . VAL B 1 224 ? 52.973 31.558 38.899 1.00 18.71 203 VAL B O 1
ATOM 4701 N N . GLU B 1 225 ? 52.066 29.505 39.128 1.00 21.34 204 GLU B N 1
ATOM 4702 C CA . GLU B 1 225 ? 52.870 28.964 38.019 1.00 22.07 204 GLU B CA 1
ATOM 4703 C C . GLU B 1 225 ? 52.322 29.417 36.664 1.00 22.34 204 GLU B C 1
ATOM 4704 O O . GLU B 1 225 ? 52.971 29.218 35.611 1.00 23.78 204 GLU B O 1
ATOM 4710 N N A ASP B 1 226 ? 51.145 30.040 36.675 0.60 22.38 205 ASP B N 1
ATOM 4711 N N B ASP B 1 226 ? 51.140 30.024 36.689 0.40 22.06 205 ASP B N 1
ATOM 4712 C CA A ASP B 1 226 ? 50.524 30.524 35.442 0.60 23.66 205 ASP B CA 1
ATOM 4713 C CA B ASP B 1 226 ? 50.489 30.517 35.485 0.40 22.51 205 ASP B CA 1
ATOM 4714 C C A ASP B 1 226 ? 50.930 31.929 34.995 0.60 23.66 205 ASP B C 1
ATOM 4715 C C B ASP B 1 226 ? 51.179 31.741 34.870 0.40 22.90 205 ASP B C 1
ATOM 4716 O O A ASP B 1 226 ? 50.355 32.495 34.060 0.60 23.38 205 ASP B O 1
ATOM 4717 O O B ASP B 1 226 ? 51.082 31.961 33.668 0.40 22.59 205 ASP B O 1
ATOM 4726 N N . GLY B 1 227 ? 51.915 32.517 35.674 1.00 21.80 206 GLY B N 1
ATOM 4727 C CA . GLY B 1 227 ? 52.446 33.771 35.204 1.00 20.96 206 GLY B CA 1
ATOM 4728 C C . GLY B 1 227 ? 53.134 34.598 36.282 1.00 19.83 206 GLY B C 1
ATOM 4729 O O . GLY B 1 227 ? 54.090 35.318 35.988 1.00 20.93 206 GLY B O 1
ATOM 4730 N N . LEU B 1 228 ? 52.634 34.497 37.508 1.00 18.39 207 LEU B N 1
ATOM 4731 C CA . LEU B 1 228 ? 53.238 35.323 38.592 1.00 17.75 207 LEU B CA 1
ATOM 4732 C C . LEU B 1 228 ? 54.723 35.018 38.806 1.00 18.62 207 LEU B C 1
ATOM 4733 O O . LEU B 1 228 ? 55.563 35.942 38.809 1.00 18.59 207 LEU B O 1
ATOM 4738 N N . LEU B 1 229 ? 55.070 33.738 38.950 1.00 18.86 208 LEU B N 1
ATOM 4739 C CA . LEU B 1 229 ? 56.469 33.382 39.214 1.00 18.97 208 LEU B CA 1
ATOM 4740 C C . LEU B 1 229 ? 57.407 33.864 38.103 1.00 20.33 208 LEU B C 1
ATOM 4741 O O . LEU B 1 229 ? 58.489 34.382 38.365 1.00 19.56 208 LEU B O 1
ATOM 4746 N N . ALA B 1 230 ? 56.974 33.741 36.849 1.00 20.65 209 ALA B N 1
ATOM 4747 C CA . ALA B 1 230 ? 57.811 34.217 35.732 1.00 20.83 209 ALA B CA 1
ATOM 4748 C C . ALA B 1 230 ? 57.999 35.737 35.757 1.00 20.09 209 ALA B C 1
ATOM 4749 O O . ALA B 1 230 ? 59.078 36.249 35.438 1.00 20.22 209 ALA B O 1
ATOM 4751 N N . LEU B 1 231 ? 56.938 36.447 36.142 1.00 18.69 210 LEU B N 1
ATOM 4752 C CA . LEU B 1 231 ? 56.989 37.907 36.236 1.00 18.47 210 LEU B CA 1
ATOM 4753 C C . LEU B 1 231 ? 57.992 38.307 37.320 1.00 17.68 210 LEU B C 1
ATOM 4754 O O . LEU B 1 231 ? 58.796 39.219 37.128 1.00 16.93 210 LEU B O 1
ATOM 4759 N N . LEU B 1 232 ? 57.903 37.640 38.460 1.00 17.98 211 LEU B N 1
ATOM 4760 C CA . LEU B 1 232 ? 58.819 37.988 39.572 1.00 16.95 211 LEU B CA 1
ATOM 4761 C C . LEU B 1 232 ? 60.276 37.725 39.178 1.00 18.57 211 LEU B C 1
ATOM 4762 O O . LEU B 1 232 ? 61.154 38.524 39.493 1.00 19.02 211 LEU B O 1
ATOM 4767 N N A GLN B 1 233 ? 60.526 36.592 38.514 0.80 19.74 212 GLN B N 1
ATOM 4768 N N B GLN B 1 233 ? 60.537 36.616 38.487 0.20 18.73 212 GLN B N 1
ATOM 4769 C CA A GLN B 1 233 ? 61.862 36.309 37.983 0.80 21.83 212 GLN B CA 1
ATOM 4770 C CA B GLN B 1 233 ? 61.903 36.344 38.037 0.20 19.10 212 GLN B CA 1
ATOM 4771 C C A GLN B 1 233 ? 62.313 37.414 37.044 0.80 20.65 212 GLN B C 1
ATOM 4772 C C B GLN B 1 233 ? 62.348 37.395 37.014 0.20 19.46 212 GLN B C 1
ATOM 4773 O O A GLN B 1 233 ? 63.428 37.947 37.177 0.80 23.47 212 GLN B O 1
ATOM 4774 O O B GLN B 1 233 ? 63.488 37.868 37.067 0.20 20.35 212 GLN B O 1
ATOM 4785 N N . GLU B 1 234 ? 61.453 37.765 36.099 1.00 19.75 213 GLU B N 1
ATOM 4786 C CA . GLU B 1 234 ? 61.750 38.829 35.116 1.00 20.51 213 GLU B CA 1
ATOM 4787 C C . GLU B 1 234 ? 62.153 40.155 35.823 1.00 20.74 213 GLU B C 1
ATOM 4788 O O . GLU B 1 234 ? 63.130 40.847 35.449 1.00 20.77 213 GLU B O 1
ATOM 4794 N N . LYS B 1 235 ? 61.398 40.495 36.864 1.00 19.20 214 LYS B N 1
ATOM 4795 C CA . LYS B 1 235 ? 61.552 41.794 37.534 1.00 18.28 214 LYS B CA 1
ATOM 4796 C C . LYS B 1 235 ? 62.548 41.802 38.685 1.00 18.01 214 LYS B C 1
ATOM 4797 O O . LYS B 1 235 ? 62.834 42.848 39.268 1.00 18.20 214 LYS B O 1
ATOM 4803 N N . GLY B 1 236 ? 63.047 40.631 39.040 1.00 17.25 215 GLY B N 1
ATOM 4804 C CA . GLY B 1 236 ? 64.039 40.528 40.121 1.00 17.57 215 GLY B CA 1
ATOM 4805 C C . GLY B 1 236 ? 63.435 40.633 41.513 1.00 16.36 215 GLY B C 1
ATOM 4806 O O . GLY B 1 236 ? 64.127 41.015 42.492 1.00 16.67 215 GLY B O 1
ATOM 4807 N N . VAL B 1 237 ? 62.154 40.288 41.604 1.00 15.19 216 VAL B N 1
ATOM 4808 C CA . VAL B 1 237 ? 61.426 40.382 42.902 1.00 15.41 216 VAL B CA 1
ATOM 4809 C C . VAL B 1 237 ? 61.368 38.979 43.500 1.00 15.14 216 VAL B C 1
ATOM 4810 O O . VAL B 1 237 ? 61.129 37.976 42.789 1.00 16.23 216 VAL B O 1
ATOM 4814 N N . GLY B 1 238 ? 61.619 38.879 44.802 1.00 14.46 217 GLY B N 1
ATOM 4815 C CA . GLY B 1 238 ? 61.557 37.585 45.513 1.00 14.47 217 GLY B CA 1
ATOM 4816 C C . GLY B 1 238 ? 60.111 37.149 45.789 1.00 13.80 217 GLY B C 1
ATOM 4817 O O . GLY B 1 238 ? 59.136 37.861 45.468 1.00 12.94 217 GLY B O 1
ATOM 4818 N N . SER B 1 239 ? 59.984 35.963 46.379 1.00 14.67 218 SER B N 1
ATOM 4819 C CA . SER B 1 239 ? 58.664 35.377 46.675 1.00 13.99 218 SER B CA 1
ATOM 4820 C C . SER B 1 239 ? 58.678 34.528 47.896 1.00 13.81 218 SER B C 1
ATOM 4821 O O . SER B 1 239 ? 59.622 33.773 48.146 1.00 14.32 218 SER B O 1
ATOM 4824 N N . ILE B 1 240 ? 57.637 34.660 48.725 1.00 12.62 219 ILE B N 1
ATOM 4825 C CA . ILE B 1 240 ? 57.578 33.812 49.924 1.00 12.83 219 ILE B CA 1
ATOM 4826 C C . ILE B 1 240 ? 56.180 33.222 49.986 1.00 14.04 219 ILE B C 1
ATOM 4827 O O . ILE B 1 240 ? 55.170 33.938 50.093 1.00 13.63 219 ILE B O 1
ATOM 4832 N N . ALA B 1 241 ? 56.117 31.897 49.828 1.00 14.48 220 ALA B N 1
ATOM 4833 C CA . ALA B 1 241 ? 54.851 31.184 49.756 1.00 12.84 220 ALA B CA 1
ATOM 4834 C C . ALA B 1 241 ? 54.159 31.011 51.074 1.00 13.40 220 ALA B C 1
ATOM 4835 O O . ALA B 1 241 ? 54.717 30.440 51.993 1.00 16.01 220 ALA B O 1
ATOM 4837 N N . PHE B 1 242 ? 52.893 31.422 51.144 1.00 14.04 221 PHE B N 1
ATOM 4838 C CA . PHE B 1 242 ? 52.100 31.129 52.355 1.00 15.61 221 PHE B CA 1
ATOM 4839 C C . PHE B 1 242 ? 51.162 29.944 52.115 1.00 18.13 221 PHE B C 1
ATOM 4840 O O . PHE B 1 242 ? 50.880 29.589 50.962 1.00 16.26 221 PHE B O 1
ATOM 4848 N N . SER B 1 243 ? 50.718 29.365 53.231 1.00 17.49 222 SER B N 1
ATOM 4849 C CA . SER B 1 243 ? 49.943 28.110 53.283 1.00 19.22 222 SER B CA 1
ATOM 4850 C C . SER B 1 243 ? 50.592 27.018 52.428 1.00 20.24 222 SER B C 1
ATOM 4851 O O . SER B 1 243 ? 49.919 26.404 51.581 1.00 19.62 222 SER B O 1
ATOM 4854 N N . PRO B 1 244 ? 51.900 26.781 52.645 1.00 20.41 223 PRO B N 1
ATOM 4855 C CA . PRO B 1 244 ? 52.628 25.810 51.825 1.00 21.48 223 PRO B CA 1
ATOM 4856 C C . PRO B 1 244 ? 52.221 24.367 52.088 1.00 23.78 223 PRO B C 1
ATOM 4857 O O . PRO B 1 244 ? 52.560 23.479 51.266 1.00 23.72 223 PRO B O 1
ATOM 4861 N N . LEU B 1 245 ? 51.518 24.129 53.199 1.00 22.75 224 LEU B N 1
ATOM 4862 C CA . LEU B 1 245 ? 51.013 22.780 53.517 1.00 24.06 224 LEU B CA 1
ATOM 4863 C C . LEU B 1 245 ? 49.509 22.747 53.320 1.00 24.33 224 LEU B C 1
ATOM 4864 O O . LEU B 1 245 ? 48.810 21.906 53.899 1.00 25.25 224 LEU B O 1
ATOM 4869 N N . ALA B 1 246 ? 49.022 23.685 52.506 1.00 26.68 225 ALA B N 1
ATOM 4870 C CA . ALA B 1 246 ? 47.602 23.837 52.176 1.00 28.69 225 ALA B CA 1
ATOM 4871 C C . ALA B 1 246 ? 46.724 23.850 53.432 1.00 30.22 225 ALA B C 1
ATOM 4872 O O . ALA B 1 246 ? 45.705 23.142 53.510 1.00 32.15 225 ALA B O 1
ATOM 4874 N N . GLY B 1 247 ? 47.130 24.654 54.412 1.00 30.51 226 GLY B N 1
ATOM 4875 C CA . GLY B 1 247 ? 46.401 24.789 55.667 1.00 31.40 226 GLY B CA 1
ATOM 4876 C C . GLY B 1 247 ? 46.429 23.573 56.574 1.00 34.03 226 GLY B C 1
ATOM 4877 O O . GLY B 1 247 ? 45.594 23.454 57.489 1.00 34.32 226 GLY B O 1
ATOM 4878 N N . GLY B 1 248 ? 47.386 22.672 56.348 1.00 32.76 227 GLY B N 1
ATOM 4879 C CA . GLY B 1 248 ? 47.489 21.462 57.174 1.00 32.70 227 GLY B CA 1
ATOM 4880 C C . GLY B 1 248 ? 47.014 20.189 56.492 1.00 33.73 227 GLY B C 1
ATOM 4881 O O . GLY B 1 248 ? 47.135 19.101 57.060 1.00 34.87 227 GLY B O 1
ATOM 4882 N N . GLN B 1 249 ? 46.466 20.309 55.285 1.00 31.92 228 GLN B N 1
ATOM 4883 C CA . GLN B 1 249 ? 46.076 19.119 54.504 1.00 33.98 228 GLN B CA 1
ATOM 4884 C C . GLN B 1 249 ? 47.272 18.265 54.093 1.00 33.06 228 GLN B C 1
ATOM 4885 O O . GLN B 1 249 ? 47.166 17.037 54.003 1.00 33.54 228 GLN B O 1
ATOM 4891 N N . LEU B 1 250 ? 48.400 18.906 53.799 1.00 30.85 229 LEU B N 1
ATOM 4892 C CA . LEU B 1 250 ? 49.611 18.177 53.395 1.00 29.70 229 LEU B CA 1
ATOM 4893 C C . LEU B 1 250 ? 50.448 17.808 54.621 1.00 29.57 229 LEU B C 1
ATOM 4894 O O . LEU B 1 250 ? 51.631 18.168 54.727 1.00 28.25 229 LEU B O 1
ATOM 4899 N N . THR B 1 251 ? 49.813 17.106 55.562 1.00 32.86 230 THR B N 1
ATOM 4900 C CA . THR B 1 251 ? 50.470 16.661 56.786 1.00 34.96 230 THR B CA 1
ATOM 4901 C C . THR B 1 251 ? 49.926 15.281 57.166 1.00 38.47 230 THR B C 1
ATOM 4902 O O . THR B 1 251 ? 49.166 14.677 56.409 1.00 38.23 230 THR B O 1
ATOM 4906 N N . ASP B 1 252 ? 50.309 14.810 58.353 1.00 42.21 231 ASP B N 1
ATOM 4907 C CA . ASP B 1 252 ? 49.820 13.528 58.880 1.00 47.97 231 ASP B CA 1
ATOM 4908 C C . ASP B 1 252 ? 48.357 13.598 59.293 1.00 50.69 231 ASP B C 1
ATOM 4909 O O . ASP B 1 252 ? 47.730 12.563 59.523 1.00 51.14 231 ASP B O 1
ATOM 4914 N N . ARG B 1 253 ? 47.818 14.813 59.381 1.00 54.28 232 ARG B N 1
ATOM 4915 C CA . ARG B 1 253 ? 46.435 15.025 59.821 1.00 58.90 232 ARG B CA 1
ATOM 4916 C C . ARG B 1 253 ? 45.380 14.171 59.103 1.00 60.47 232 ARG B C 1
ATOM 4917 O O . ARG B 1 253 ? 44.344 13.852 59.686 1.00 61.29 232 ARG B O 1
ATOM 4925 N N . TYR B 1 254 ? 45.649 13.764 57.865 1.00 62.60 233 TYR B N 1
ATOM 4926 C CA . TYR B 1 254 ? 44.689 12.936 57.133 1.00 64.41 233 TYR B CA 1
ATOM 4927 C C . TYR B 1 254 ? 45.322 11.670 56.549 1.00 64.90 233 TYR B C 1
ATOM 4928 O O . TYR B 1 254 ? 45.654 10.737 57.282 1.00 65.67 233 TYR B O 1
ATOM 4937 N N . ASP B 1 279 ? 38.369 12.561 48.355 1.00 65.23 258 ASP B N 1
ATOM 4938 C CA . ASP B 1 279 ? 39.090 12.575 47.083 1.00 65.45 258 ASP B CA 1
ATOM 4939 C C . ASP B 1 279 ? 40.490 13.194 47.200 1.00 64.89 258 ASP B C 1
ATOM 4940 O O . ASP B 1 279 ? 41.473 12.619 46.720 1.00 64.11 258 ASP B O 1
ATOM 4945 N N . LYS B 1 280 ? 40.584 14.377 47.807 1.00 63.90 259 LYS B N 1
ATOM 4946 C CA . LYS B 1 280 ? 41.898 14.950 48.064 1.00 62.94 259 LYS B CA 1
ATOM 4947 C C . LYS B 1 280 ? 42.594 14.050 49.076 1.00 61.66 259 LYS B C 1
ATOM 4948 O O . LYS B 1 280 ? 43.822 14.020 49.145 1.00 61.03 259 LYS B O 1
ATOM 4954 N N . LEU B 1 281 ? 41.798 13.310 49.850 1.00 59.80 260 LEU B N 1
ATOM 4955 C CA . LEU B 1 281 ? 42.339 12.353 50.812 1.00 58.32 260 LEU B CA 1
ATOM 4956 C C . LEU B 1 281 ? 43.103 11.245 50.077 1.00 56.54 260 LEU B C 1
ATOM 4957 O O . LEU B 1 281 ? 44.130 10.764 50.559 1.00 55.92 260 LEU B O 1
ATOM 4962 N N . GLU B 1 282 ? 42.613 10.861 48.901 1.00 54.66 261 GLU B N 1
ATOM 4963 C CA . GLU B 1 282 ? 43.306 9.872 48.082 1.00 53.12 261 GLU B CA 1
ATOM 4964 C C . GLU B 1 282 ? 44.627 10.460 47.580 1.00 50.84 261 GLU B C 1
ATOM 4965 O O . GLU B 1 282 ? 45.650 9.773 47.546 1.00 50.69 261 GLU B O 1
ATOM 4971 N N . LYS B 1 283 ? 44.603 11.740 47.208 1.00 47.63 262 LYS B N 1
ATOM 4972 C CA . LYS B 1 283 ? 45.814 12.430 46.766 1.00 44.36 262 LYS B CA 1
ATOM 4973 C C . LYS B 1 283 ? 46.808 12.562 47.911 1.00 42.04 262 LYS B C 1
ATOM 4974 O O . LYS B 1 283 ? 47.998 12.350 47.713 1.00 40.99 262 LYS B O 1
ATOM 4980 N N . VAL B 1 284 ? 46.314 12.895 49.103 1.00 39.59 263 VAL B N 1
ATOM 4981 C CA . VAL B 1 284 ? 47.154 12.991 50.290 1.00 38.85 263 VAL B CA 1
ATOM 4982 C C . VAL B 1 284 ? 47.809 11.636 50.559 1.00 39.33 263 VAL B C 1
ATOM 4983 O O . VAL B 1 284 ? 49.013 11.564 50.805 1.00 37.93 263 VAL B O 1
ATOM 4987 N N . ARG B 1 285 ? 47.022 10.558 50.496 1.00 39.10 264 ARG B N 1
ATOM 4988 C CA . ARG B 1 285 ? 47.584 9.216 50.697 1.00 39.12 264 ARG B CA 1
ATOM 4989 C C . ARG B 1 285 ? 48.645 8.878 49.660 1.00 37.17 264 ARG B C 1
ATOM 4990 O O . ARG B 1 285 ? 49.748 8.438 50.005 1.00 38.12 264 ARG B O 1
ATOM 4998 N N . ARG B 1 286 ? 48.336 9.100 48.393 1.00 35.89 265 ARG B N 1
ATOM 4999 C CA . ARG B 1 286 ? 49.303 8.818 47.341 1.00 36.10 265 ARG B CA 1
ATOM 5000 C C . ARG B 1 286 ? 50.576 9.663 47.438 1.00 36.22 265 ARG B C 1
ATOM 5001 O O . ARG B 1 286 ? 51.677 9.168 47.204 1.00 35.24 265 ARG B O 1
ATOM 5009 N N . LEU B 1 287 ? 50.427 10.941 47.792 1.00 34.71 266 LEU B N 1
ATOM 5010 C CA . LEU B 1 287 ? 51.602 11.796 47.967 1.00 33.21 266 LEU B CA 1
ATOM 5011 C C . LEU B 1 287 ? 52.417 11.334 49.154 1.00 31.12 266 LEU B C 1
ATOM 5012 O O . LEU B 1 287 ? 53.635 11.359 49.116 1.00 33.52 266 LEU B O 1
ATOM 5017 N N . ASN B 1 288 ? 51.744 10.917 50.218 1.00 32.09 267 ASN B N 1
ATOM 5018 C CA . ASN B 1 288 ? 52.443 10.450 51.396 1.00 34.28 267 ASN B CA 1
ATOM 5019 C C . ASN B 1 288 ? 53.262 9.184 51.123 1.00 34.83 267 ASN B C 1
ATOM 5020 O O . ASN B 1 288 ? 54.340 8.995 51.690 1.00 35.55 267 ASN B O 1
ATOM 5025 N N . GLU B 1 289 ? 52.762 8.330 50.237 1.00 37.49 268 GLU B N 1
ATOM 5026 C CA . GLU B 1 289 ? 53.515 7.122 49.881 1.00 38.11 268 GLU B CA 1
ATOM 5027 C C . GLU B 1 289 ? 54.774 7.486 49.100 1.00 37.41 268 GLU B C 1
ATOM 5028 O O . GLU B 1 289 ? 55.832 6.887 49.308 1.00 36.87 268 GLU B O 1
ATOM 5034 N N . LEU B 1 290 ? 54.684 8.499 48.242 1.00 35.74 269 LEU B N 1
ATOM 5035 C CA . LEU B 1 290 ? 55.873 8.967 47.542 1.00 34.58 269 LEU B CA 1
ATOM 5036 C C . LEU B 1 290 ? 56.859 9.586 48.525 1.00 34.60 269 LEU B C 1
ATOM 5037 O O . LEU B 1 290 ? 58.066 9.376 48.406 1.00 33.31 269 LEU B O 1
ATOM 5042 N N . ALA B 1 291 ? 56.349 10.349 49.495 1.00 33.57 270 ALA B N 1
ATOM 5043 C CA . ALA B 1 291 ? 57.210 10.950 50.506 1.00 33.60 270 ALA B CA 1
ATOM 5044 C C . ALA B 1 291 ? 57.930 9.864 51.298 1.00 33.40 270 ALA B C 1
ATOM 5045 O O . ALA B 1 291 ? 59.141 9.957 51.524 1.00 32.14 270 ALA B O 1
ATOM 5047 N N . ALA B 1 292 ? 57.185 8.836 51.706 1.00 35.08 271 ALA B N 1
ATOM 5048 C CA . ALA B 1 292 ? 57.748 7.692 52.440 1.00 38.00 271 ALA B CA 1
ATOM 5049 C C . ALA B 1 292 ? 58.920 7.047 51.689 1.00 38.92 271 ALA B C 1
ATOM 5050 O O . ALA B 1 292 ? 59.947 6.721 52.294 1.00 39.80 271 ALA B O 1
ATOM 5052 N N A ARG B 1 293 ? 58.761 6.866 50.382 0.70 39.81 272 ARG B N 1
ATOM 5053 N N B ARG B 1 293 ? 58.764 6.874 50.380 0.30 39.22 272 ARG B N 1
ATOM 5054 C CA A ARG B 1 293 ? 59.820 6.290 49.548 0.70 40.37 272 ARG B CA 1
ATOM 5055 C CA B ARG B 1 293 ? 59.815 6.297 49.543 0.30 39.37 272 ARG B CA 1
ATOM 5056 C C A ARG B 1 293 ? 61.039 7.205 49.482 0.70 40.74 272 ARG B C 1
ATOM 5057 C C B ARG B 1 293 ? 61.042 7.198 49.542 0.30 39.63 272 ARG B C 1
ATOM 5058 O O A ARG B 1 293 ? 62.170 6.750 49.281 0.70 40.52 272 ARG B O 1
ATOM 5059 O O B ARG B 1 293 ? 62.177 6.726 49.445 0.30 39.53 272 ARG B O 1
ATOM 5074 N N . ARG B 1 294 ? 60.804 8.502 49.667 1.00 39.37 273 ARG B N 1
ATOM 5075 C CA . ARG B 1 294 ? 61.879 9.486 49.674 1.00 38.29 273 ARG B CA 1
ATOM 5076 C C . ARG B 1 294 ? 62.500 9.620 51.054 1.00 37.04 273 ARG B C 1
ATOM 5077 O O . ARG B 1 294 ? 63.432 10.403 51.232 1.00 37.32 273 ARG B O 1
ATOM 5085 N N . GLY B 1 295 ? 61.966 8.877 52.022 1.00 35.57 274 GLY B N 1
ATOM 5086 C CA . GLY B 1 295 ? 62.425 8.925 53.406 1.00 33.98 274 GLY B CA 1
ATOM 5087 C C . GLY B 1 295 ? 62.016 10.188 54.167 1.00 33.28 274 GLY B C 1
ATOM 5088 O O . GLY B 1 295 ? 62.709 10.609 55.097 1.00 34.16 274 GLY B O 1
ATOM 5089 N N A GLN B 1 296 ? 60.882 10.761 53.770 0.70 32.44 275 GLN B N 1
ATOM 5090 N N B GLN B 1 296 ? 60.902 10.802 53.790 0.30 31.71 275 GLN B N 1
ATOM 5091 C CA A GLN B 1 296 ? 60.366 12.016 54.339 0.70 31.74 275 GLN B CA 1
ATOM 5092 C CA B GLN B 1 296 ? 60.470 12.025 54.478 0.30 29.65 275 GLN B CA 1
ATOM 5093 C C A GLN B 1 296 ? 58.938 11.917 54.851 0.70 30.95 275 GLN B C 1
ATOM 5094 C C B GLN B 1 296 ? 58.967 12.082 54.702 0.30 29.58 275 GLN B C 1
ATOM 5095 O O A GLN B 1 296 ? 58.186 11.010 54.492 0.70 30.53 275 GLN B O 1
ATOM 5096 O O B GLN B 1 296 ? 58.200 11.438 53.985 0.30 29.39 275 GLN B O 1
ATOM 5107 N N . LYS B 1 297 ? 58.560 12.866 55.702 1.00 28.58 276 LYS B N 1
ATOM 5108 C CA . LYS B 1 297 ? 57.164 13.026 56.064 1.00 27.02 276 LYS B CA 1
ATOM 5109 C C . LYS B 1 297 ? 56.513 13.748 54.882 1.00 26.97 276 LYS B C 1
ATOM 5110 O O . LYS B 1 297 ? 57.195 14.414 54.079 1.00 25.25 276 LYS B O 1
ATOM 5116 N N . LEU B 1 298 ? 55.203 13.617 54.748 1.00 24.76 277 LEU B N 1
ATOM 5117 C CA . LEU B 1 298 ? 54.509 14.276 53.662 1.00 24.65 277 LEU B CA 1
ATOM 5118 C C . LEU B 1 298 ? 54.718 15.794 53.750 1.00 25.10 277 LEU B C 1
ATOM 5119 O O . LEU B 1 298 ? 54.946 16.452 52.733 1.00 23.82 277 LEU B O 1
ATOM 5124 N N . SER B 1 299 ? 54.670 16.313 54.970 1.00 26.25 278 SER B N 1
ATOM 5125 C CA . SER B 1 299 ? 54.849 17.775 55.168 1.00 24.91 278 SER B CA 1
ATOM 5126 C C . SER B 1 299 ? 56.217 18.230 54.644 1.00 25.44 278 SER B C 1
ATOM 5127 O O . SER B 1 299 ? 56.348 19.301 54.007 1.00 24.35 278 SER B O 1
ATOM 5130 N N . GLN B 1 300 ? 57.234 17.418 54.889 1.00 23.34 279 GLN B N 1
ATOM 5131 C CA . GLN B 1 300 ? 58.588 17.701 54.437 1.00 21.76 279 GLN B CA 1
ATOM 5132 C C . GLN B 1 300 ? 58.693 17.708 52.920 1.00 22.62 279 GLN B C 1
ATOM 5133 O O . GLN B 1 300 ? 59.317 18.591 52.348 1.00 23.42 279 GLN B O 1
ATOM 5139 N N . MET B 1 301 ? 58.097 16.711 52.261 1.00 23.51 280 MET B N 1
ATOM 5140 C CA . MET B 1 301 ? 58.124 16.690 50.806 1.00 22.70 280 MET B CA 1
ATOM 5141 C C . MET B 1 301 ? 57.339 17.869 50.212 1.00 22.61 280 MET B C 1
ATOM 5142 O O . MET B 1 301 ? 57.734 18.454 49.190 1.00 23.02 280 MET B O 1
ATOM 5147 N N . ALA B 1 302 ? 56.243 18.234 50.865 1.00 21.87 281 ALA B N 1
ATOM 5148 C CA . ALA B 1 302 ? 55.408 19.320 50.391 1.00 21.85 281 ALA B CA 1
ATOM 5149 C C . ALA B 1 302 ? 56.170 20.666 50.456 1.00 20.31 281 ALA B C 1
ATOM 5150 O O . ALA B 1 302 ? 56.101 21.455 49.520 1.00 21.56 281 ALA B O 1
ATOM 5152 N N . LEU B 1 303 ? 56.928 20.884 51.520 1.00 21.52 282 LEU B N 1
ATOM 5153 C CA . LEU B 1 303 ? 57.740 22.125 51.622 1.00 20.95 282 LEU B CA 1
ATOM 5154 C C . LEU B 1 303 ? 58.869 22.111 50.601 1.00 21.28 282 LEU B C 1
ATOM 5155 O O . LEU B 1 303 ? 59.089 23.097 49.895 1.00 22.46 282 LEU B O 1
ATOM 5160 N N . ALA B 1 304 ? 59.551 20.966 50.478 1.00 21.64 283 ALA B N 1
ATOM 5161 C CA . ALA B 1 304 ? 60.640 20.817 49.513 1.00 21.84 283 ALA B CA 1
ATOM 5162 C C . ALA B 1 304 ? 60.147 21.100 48.094 1.00 22.08 283 ALA B C 1
ATOM 5163 O O . ALA B 1 304 ? 60.829 21.754 47.291 1.00 22.46 283 ALA B O 1
ATOM 5165 N N . TRP B 1 305 ? 58.949 20.630 47.794 1.00 22.60 284 TRP B N 1
ATOM 5166 C CA . TRP B 1 305 ? 58.397 20.794 46.461 1.00 22.85 284 TRP B CA 1
ATOM 5167 C C . TRP B 1 305 ? 58.205 22.274 46.069 1.00 22.84 284 TRP B C 1
ATOM 5168 O O . TRP B 1 305 ? 58.465 22.677 44.939 1.00 22.71 284 TRP B O 1
ATOM 5179 N N . VAL B 1 306 ? 57.764 23.089 47.023 1.00 21.31 285 VAL B N 1
ATOM 5180 C CA . VAL B 1 306 ? 57.578 24.504 46.732 1.00 21.87 285 VAL B CA 1
ATOM 5181 C C . VAL B 1 306 ? 58.896 25.183 46.328 1.00 20.13 285 VAL B C 1
ATOM 5182 O O . VAL B 1 306 ? 58.909 26.087 45.478 1.00 22.01 285 VAL B O 1
ATOM 5186 N N . LEU B 1 307 ? 60.005 24.719 46.892 1.00 20.28 286 LEU B N 1
ATOM 5187 C CA . LEU B 1 307 ? 61.310 25.316 46.592 1.00 21.65 286 LEU B CA 1
ATOM 5188 C C . LEU B 1 307 ? 62.106 24.495 45.579 1.00 26.44 286 LEU B C 1
ATOM 5189 O O . LEU B 1 307 ? 63.325 24.651 45.484 1.00 30.98 286 LEU B O 1
ATOM 5194 N N . ARG B 1 308 ? 61.422 23.677 44.788 1.00 25.16 287 ARG B N 1
ATOM 5195 C CA . ARG B 1 308 ? 62.146 22.762 43.880 1.00 29.93 287 ARG B CA 1
ATOM 5196 C C . ARG B 1 308 ? 63.008 23.479 42.827 1.00 33.59 287 ARG B C 1
ATOM 5197 O O . ARG B 1 308 ? 63.943 22.886 42.270 1.00 33.88 287 ARG B O 1
ATOM 5205 N N A ASN B 1 309 ? 62.565 24.684 42.489 0.70 34.90 288 ASN B N 1
ATOM 5206 N N B ASN B 1 309 ? 62.822 24.794 42.654 0.30 32.77 288 ASN B N 1
ATOM 5207 C CA A ASN B 1 309 ? 63.251 25.543 41.557 0.70 36.49 288 ASN B CA 1
ATOM 5208 C CA B ASN B 1 309 ? 63.687 25.605 41.752 0.30 32.99 288 ASN B CA 1
ATOM 5209 C C A ASN B 1 309 ? 63.625 26.780 42.352 0.70 35.38 288 ASN B C 1
ATOM 5210 C C B ASN B 1 309 ? 64.122 26.973 42.324 0.30 32.43 288 ASN B C 1
ATOM 5211 O O A ASN B 1 309 ? 62.970 27.122 43.350 0.70 34.93 288 ASN B O 1
ATOM 5212 O O B ASN B 1 309 ? 64.106 27.167 43.539 0.30 33.33 288 ASN B O 1
ATOM 5221 N N A ASP B 1 310 ? 64.671 27.466 41.893 0.60 35.66 289 ASP B N 1
ATOM 5222 N N B ASP B 1 310 ? 64.526 27.907 41.453 0.40 32.14 289 ASP B N 1
ATOM 5223 C CA A ASP B 1 310 ? 65.071 28.753 42.448 0.60 34.59 289 ASP B CA 1
ATOM 5224 C CA B ASP B 1 310 ? 64.911 29.247 41.890 0.40 30.10 289 ASP B CA 1
ATOM 5225 C C A ASP B 1 310 ? 63.986 29.785 42.241 0.60 32.66 289 ASP B C 1
ATOM 5226 C C B ASP B 1 310 ? 63.773 30.245 41.728 0.40 28.80 289 ASP B C 1
ATOM 5227 O O A ASP B 1 310 ? 64.184 30.973 42.540 0.60 34.53 289 ASP B O 1
ATOM 5228 O O B ASP B 1 310 ? 63.983 31.454 41.879 0.40 29.24 289 ASP B O 1
ATOM 5237 N N A ASN B 1 311 ? 62.825 29.335 41.745 0.50 28.77 290 ASN B N 1
ATOM 5238 N N B ASN B 1 311 ? 62.559 29.764 41.454 0.50 26.39 290 ASN B N 1
ATOM 5239 C CA A ASN B 1 311 ? 61.677 30.207 41.402 0.50 24.79 290 ASN B CA 1
ATOM 5240 C CA B ASN B 1 311 ? 61.472 30.694 41.309 0.50 22.89 290 ASN B CA 1
ATOM 5241 C C A ASN B 1 311 ? 60.934 30.890 42.552 0.50 21.56 290 ASN B C 1
ATOM 5242 C C B ASN B 1 311 ? 60.703 30.951 42.612 0.50 19.95 290 ASN B C 1
ATOM 5243 O O A ASN B 1 311 ? 60.231 31.864 42.343 0.50 19.75 290 ASN B O 1
ATOM 5244 O O B ASN B 1 311 ? 59.755 31.714 42.585 0.50 20.45 290 ASN B O 1
ATOM 5253 N N . VAL B 1 312 ? 61.075 30.314 43.734 1.00 19.59 291 VAL B N 1
ATOM 5254 C CA . VAL B 1 312 ? 60.446 30.757 45.018 1.00 19.66 291 VAL B CA 1
ATOM 5255 C C . VAL B 1 312 ? 61.552 30.949 46.071 1.00 18.04 291 VAL B C 1
ATOM 5256 O O . VAL B 1 312 ? 62.440 30.095 46.237 1.00 17.83 291 VAL B O 1
ATOM 5260 N N . THR B 1 313 ? 61.538 32.075 46.796 1.00 15.11 292 THR B N 1
ATOM 5261 C CA . THR B 1 313 ? 62.591 32.309 47.742 1.00 13.95 292 THR B CA 1
ATOM 5262 C C . THR B 1 313 ? 62.472 31.501 49.017 1.00 13.98 292 THR B C 1
ATOM 5263 O O . THR B 1 313 ? 63.440 30.896 49.457 1.00 15.48 292 THR B O 1
ATOM 5267 N N . SER B 1 314 ? 61.292 31.498 49.643 1.00 13.78 293 SER B N 1
ATOM 5268 C CA . SER B 1 314 ? 61.159 30.876 50.957 1.00 12.84 293 SER B CA 1
ATOM 5269 C C . SER B 1 314 ? 59.742 30.335 51.129 1.00 14.57 293 SER B C 1
ATOM 5270 O O . SER B 1 314 ? 58.862 30.715 50.365 1.00 13.81 293 SER B O 1
ATOM 5273 N N . VAL B 1 315 ? 59.548 29.442 52.107 1.00 14.47 294 VAL B N 1
ATOM 5274 C CA . VAL B 1 315 ? 58.189 28.975 52.481 1.00 15.99 294 VAL B CA 1
ATOM 5275 C C . VAL B 1 315 ? 57.869 29.491 53.890 1.00 14.94 294 VAL B C 1
ATOM 5276 O O . VAL B 1 315 ? 58.714 29.415 54.784 1.00 17.88 294 VAL B O 1
ATOM 5280 N N . LEU B 1 316 ? 56.656 30.002 54.076 1.00 13.82 295 LEU B N 1
ATOM 5281 C CA . LEU B 1 316 ? 56.266 30.581 55.356 1.00 15.29 295 LEU B CA 1
ATOM 5282 C C . LEU B 1 316 ? 55.384 29.531 56.017 1.00 14.47 295 LEU B C 1
ATOM 5283 O O . LEU B 1 316 ? 54.267 29.291 55.575 1.00 17.82 295 LEU B O 1
ATOM 5288 N N . ILE B 1 317 ? 55.892 28.904 57.061 1.00 13.97 296 ILE B N 1
ATOM 5289 C CA . ILE B 1 317 ? 55.114 27.884 57.766 1.00 14.69 296 ILE B CA 1
ATOM 5290 C C . ILE B 1 317 ? 54.363 28.484 58.945 1.00 17.56 296 ILE B C 1
ATOM 5291 O O . ILE B 1 317 ? 54.720 29.555 59.446 1.00 16.58 296 ILE B O 1
ATOM 5296 N N . GLY B 1 318 ? 53.318 27.781 59.384 1.00 17.16 297 GLY B N 1
ATOM 5297 C CA . GLY B 1 318 ? 52.644 28.106 60.629 1.00 18.88 297 GLY B CA 1
ATOM 5298 C C . GLY B 1 318 ? 53.034 26.991 61.580 1.00 18.28 297 GLY B C 1
ATOM 5299 O O . GLY B 1 318 ? 53.478 25.912 61.146 1.00 20.32 297 GLY B O 1
ATOM 5300 N N . ALA B 1 319 ? 52.913 27.225 62.888 1.00 17.21 298 ALA B N 1
ATOM 5301 C CA . ALA B 1 319 ? 53.193 26.170 63.833 1.00 17.46 298 ALA B CA 1
ATOM 5302 C C . ALA B 1 319 ? 52.443 26.430 65.113 1.00 17.74 298 ALA B C 1
ATOM 5303 O O . ALA B 1 319 ? 52.227 27.602 65.479 1.00 19.46 298 ALA B O 1
ATOM 5305 N N . SER B 1 320 ? 52.011 25.348 65.773 1.00 17.67 299 SER B N 1
ATOM 5306 C CA . SER B 1 320 ? 51.454 25.461 67.115 1.00 19.29 299 SER B CA 1
ATOM 5307 C C . SER B 1 320 ? 52.389 24.780 68.112 1.00 18.47 299 SER B C 1
ATOM 5308 O O . SER B 1 320 ? 52.268 25.023 69.311 1.00 21.17 299 SER B O 1
ATOM 5311 N N A LYS B 1 321 ? 53.291 23.912 67.622 0.70 19.06 300 LYS B N 1
ATOM 5312 N N B LYS B 1 321 ? 53.314 23.946 67.642 0.30 19.39 300 LYS B N 1
ATOM 5313 C CA A LYS B 1 321 ? 54.262 23.199 68.487 0.70 19.62 300 LYS B CA 1
ATOM 5314 C CA B LYS B 1 321 ? 54.245 23.264 68.550 0.30 19.53 300 LYS B CA 1
ATOM 5315 C C A LYS B 1 321 ? 55.675 23.231 67.906 0.70 19.23 300 LYS B C 1
ATOM 5316 C C B LYS B 1 321 ? 55.645 23.185 67.935 0.30 19.88 300 LYS B C 1
ATOM 5317 O O A LYS B 1 321 ? 55.854 23.225 66.674 0.70 18.63 300 LYS B O 1
ATOM 5318 O O B LYS B 1 321 ? 55.781 23.086 66.710 0.30 19.81 300 LYS B O 1
ATOM 5329 N N . PRO B 1 322 ? 56.694 23.254 68.778 1.00 20.78 301 PRO B N 1
ATOM 5330 C CA . PRO B 1 322 ? 58.082 23.247 68.289 1.00 22.61 301 PRO B CA 1
ATOM 5331 C C . PRO B 1 322 ? 58.407 22.091 67.334 1.00 22.30 301 PRO B C 1
ATOM 5332 O O . PRO B 1 322 ? 59.175 22.282 66.383 1.00 21.24 301 PRO B O 1
ATOM 5336 N N . SER B 1 323 ? 57.813 20.906 67.538 1.00 23.35 302 SER B N 1
ATOM 5337 C CA . SER B 1 323 ? 58.101 19.778 66.635 1.00 23.82 302 SER B CA 1
ATOM 5338 C C . SER B 1 323 ? 57.747 20.041 65.196 1.00 23.79 302 SER B C 1
ATOM 5339 O O . SER B 1 323 ? 58.385 19.504 64.293 1.00 24.47 302 SER B O 1
ATOM 5342 N N . GLN B 1 324 ? 56.735 20.875 64.955 1.00 21.75 303 GLN B N 1
ATOM 5343 C CA . GLN B 1 324 ? 56.371 21.217 63.592 1.00 19.42 303 GLN B CA 1
ATOM 5344 C C . GLN B 1 324 ? 57.458 22.041 62.905 1.00 18.18 303 GLN B C 1
ATOM 5345 O O . GLN B 1 324 ? 57.657 21.956 61.682 1.00 19.49 303 GLN B O 1
ATOM 5351 N N . ILE B 1 325 ? 58.116 22.900 63.689 1.00 17.60 304 ILE B N 1
ATOM 5352 C CA . ILE B 1 325 ? 59.233 23.671 63.180 1.00 18.11 304 ILE B CA 1
ATOM 5353 C C . ILE B 1 325 ? 60.423 22.750 62.877 1.00 18.56 304 ILE B C 1
ATOM 5354 O O . ILE B 1 325 ? 61.056 22.851 61.844 1.00 18.95 304 ILE B O 1
ATOM 5359 N N . GLU B 1 326 ? 60.706 21.849 63.807 1.00 18.72 305 GLU B N 1
ATOM 5360 C CA . GLU B 1 326 ? 61.779 20.875 63.630 1.00 20.30 305 GLU B CA 1
ATOM 5361 C C . GLU B 1 326 ? 61.521 20.033 62.390 1.00 20.15 305 GLU B C 1
ATOM 5362 O O . GLU B 1 326 ? 62.447 19.812 61.602 1.00 21.03 305 GLU B O 1
ATOM 5368 N N . ASP B 1 327 ? 60.274 19.595 62.202 1.00 21.28 306 ASP B N 1
ATOM 5369 C CA . ASP B 1 327 ? 59.915 18.810 61.011 1.00 23.49 306 ASP B CA 1
ATOM 5370 C C . ASP B 1 327 ? 60.161 19.603 59.730 1.00 23.71 306 ASP B C 1
ATOM 5371 O O . ASP B 1 327 ? 60.759 19.113 58.772 1.00 22.56 306 ASP B O 1
ATOM 5376 N N . ALA B 1 328 ? 59.715 20.860 59.712 1.00 20.00 307 ALA B N 1
ATOM 5377 C CA . ALA B 1 328 ? 59.931 21.673 58.510 1.00 20.34 307 ALA B CA 1
ATOM 5378 C C . ALA B 1 328 ? 61.403 21.834 58.173 1.00 20.30 307 ALA B C 1
ATOM 5379 O O . ALA B 1 328 ? 61.779 21.692 57.027 1.00 20.99 307 ALA B O 1
ATOM 5381 N N . VAL B 1 329 ? 62.238 22.168 59.155 1.00 19.66 308 VAL B N 1
ATOM 5382 C CA . VAL B 1 329 ? 63.668 22.372 58.911 1.00 20.98 308 VAL B CA 1
ATOM 5383 C C . VAL B 1 329 ? 64.303 21.060 58.424 1.00 23.28 308 VAL B C 1
ATOM 5384 O O . VAL B 1 329 ? 65.208 21.068 57.599 1.00 24.57 308 VAL B O 1
ATOM 5388 N N . GLY B 1 330 ? 63.775 19.939 58.894 1.00 23.53 309 GLY B N 1
ATOM 5389 C CA . GLY B 1 330 ? 64.268 18.637 58.406 1.00 25.41 309 GLY B CA 1
ATOM 5390 C C . GLY B 1 330 ? 64.017 18.346 56.930 1.00 25.60 309 GLY B C 1
ATOM 5391 O O . GLY B 1 330 ? 64.592 17.381 56.377 1.00 25.42 309 GLY B O 1
ATOM 5392 N N . MET B 1 331 ? 63.191 19.150 56.252 1.00 23.84 310 MET B N 1
ATOM 5393 C CA . MET B 1 331 ? 62.953 18.946 54.821 1.00 24.49 310 MET B CA 1
ATOM 5394 C C . MET B 1 331 ? 64.248 19.172 54.044 1.00 23.68 310 MET B C 1
ATOM 5395 O O . MET B 1 331 ? 64.424 18.643 52.942 1.00 24.68 310 MET B O 1
ATOM 5400 N N . LEU B 1 332 ? 65.161 19.945 54.632 1.00 23.04 311 LEU B N 1
ATOM 5401 C CA . LEU B 1 332 ? 66.416 20.307 53.965 1.00 23.46 311 LEU B CA 1
ATOM 5402 C C . LEU B 1 332 ? 67.286 19.102 53.574 1.00 26.19 311 LEU B C 1
ATOM 5403 O O . LEU B 1 332 ? 68.107 19.200 52.643 1.00 26.69 311 LEU B O 1
ATOM 5408 N N . ALA B 1 333 ? 67.046 17.984 54.253 1.00 26.43 312 ALA B N 1
ATOM 5409 C CA . ALA B 1 333 ? 67.822 16.745 54.048 1.00 30.59 312 ALA B CA 1
ATOM 5410 C C . ALA B 1 333 ? 67.534 16.047 52.723 1.00 32.38 312 ALA B C 1
ATOM 5411 O O . ALA B 1 333 ? 68.324 15.193 52.288 1.00 32.51 312 ALA B O 1
ATOM 5413 N N . ASN B 1 334 ? 66.411 16.382 52.086 1.00 32.35 313 ASN B N 1
ATOM 5414 C CA . ASN B 1 334 ? 66.055 15.810 50.782 1.00 34.81 313 ASN B CA 1
ATOM 5415 C C . ASN B 1 334 ? 65.194 16.799 50.009 1.00 35.13 313 ASN B C 1
ATOM 5416 O O . ASN B 1 334 ? 63.961 16.730 50.016 1.00 35.61 313 ASN B O 1
ATOM 5421 N N . ARG B 1 335 ? 65.874 17.709 49.332 1.00 37.01 314 ARG B N 1
ATOM 5422 C CA . ARG B 1 335 ? 65.226 18.788 48.606 1.00 39.62 314 ARG B CA 1
ATOM 5423 C C . ARG B 1 335 ? 65.074 18.520 47.122 1.00 39.88 314 ARG B C 1
ATOM 5424 O O . ARG B 1 335 ? 64.381 19.259 46.438 1.00 39.48 314 ARG B O 1
ATOM 5432 N N . ARG B 1 336 ? 65.726 17.478 46.618 1.00 40.35 315 ARG B N 1
ATOM 5433 C CA . ARG B 1 336 ? 65.728 17.231 45.181 1.00 41.04 315 ARG B CA 1
ATOM 5434 C C . ARG B 1 336 ? 64.596 16.351 44.662 1.00 38.85 315 ARG B C 1
ATOM 5435 O O . ARG B 1 336 ? 64.124 15.463 45.358 1.00 38.33 315 ARG B O 1
ATOM 5443 N N . PHE B 1 337 ? 64.159 16.639 43.440 1.00 38.16 316 PHE B N 1
ATOM 5444 C CA . PHE B 1 337 ? 63.093 15.892 42.770 1.00 39.07 316 PHE B CA 1
ATOM 5445 C C . PHE B 1 337 ? 63.551 15.536 41.365 1.00 40.51 316 PHE B C 1
ATOM 5446 O O . PHE B 1 337 ? 63.959 16.413 40.605 1.00 40.91 316 PHE B O 1
ATOM 5454 N N . SER B 1 338 ? 63.483 14.253 41.028 1.00 43.37 317 SER B N 1
ATOM 5455 C CA . SER B 1 338 ? 63.835 13.799 39.690 1.00 45.18 317 SER B CA 1
ATOM 5456 C C . SER B 1 338 ? 62.667 14.100 38.769 1.00 46.78 317 SER B C 1
ATOM 5457 O O . SER B 1 338 ? 61.549 14.330 39.236 1.00 47.17 317 SER B O 1
ATOM 5460 N N . ALA B 1 339 ? 62.916 14.093 37.462 1.00 47.13 318 ALA B N 1
ATOM 5461 C CA . ALA B 1 339 ? 61.845 14.319 36.502 1.00 48.05 318 ALA B CA 1
ATOM 5462 C C . ALA B 1 339 ? 60.772 13.246 36.672 1.00 47.63 318 ALA B C 1
ATOM 5463 O O . ALA B 1 339 ? 59.586 13.518 36.503 1.00 48.91 318 ALA B O 1
ATOM 5465 N N . ALA B 1 340 ? 61.197 12.035 37.027 1.00 47.48 319 ALA B N 1
ATOM 5466 C CA . ALA B 1 340 ? 60.272 10.929 37.263 1.00 46.65 319 ALA B CA 1
ATOM 5467 C C . ALA B 1 340 ? 59.369 11.236 38.457 1.00 45.54 319 ALA B C 1
ATOM 5468 O O . ALA B 1 340 ? 58.163 10.989 38.422 1.00 44.47 319 ALA B O 1
ATOM 5470 N N . GLU B 1 341 ? 59.968 11.774 39.517 1.00 44.01 320 GLU B N 1
ATOM 5471 C CA . GLU B 1 341 ? 59.218 12.154 40.711 1.00 41.77 320 GLU B CA 1
ATOM 5472 C C . GLU B 1 341 ? 58.222 13.266 40.432 1.00 39.97 320 GLU B C 1
ATOM 5473 O O . GLU B 1 341 ? 57.088 13.210 40.902 1.00 38.18 320 GLU B O 1
ATOM 5479 N N . CYS B 1 342 ? 58.642 14.273 39.673 1.00 40.57 321 CYS B N 1
ATOM 5480 C CA . CYS B 1 342 ? 57.740 15.370 39.342 1.00 41.62 321 CYS B CA 1
ATOM 5481 C C . CYS B 1 342 ? 56.587 14.875 38.480 1.00 41.98 321 CYS B C 1
ATOM 5482 O O . CYS B 1 342 ? 55.436 15.255 38.700 1.00 40.52 321 CYS B O 1
ATOM 5485 N N . ALA B 1 343 ? 56.897 14.028 37.496 1.00 41.99 322 ALA B N 1
ATOM 5486 C CA . ALA B 1 343 ? 55.860 13.479 36.625 1.00 41.19 322 ALA B CA 1
ATOM 5487 C C . ALA B 1 343 ? 54.871 12.668 37.451 1.00 39.25 322 ALA B C 1
ATOM 5488 O O . ALA B 1 343 ? 53.666 12.743 37.243 1.00 40.28 322 ALA B O 1
ATOM 5490 N N . GLU B 1 344 ? 55.396 11.907 38.398 1.00 39.16 323 GLU B N 1
ATOM 5491 C CA . GLU B 1 344 ? 54.573 11.105 39.292 1.00 38.63 323 GLU B CA 1
ATOM 5492 C C . GLU B 1 344 ? 53.669 12.001 40.157 1.00 38.65 323 GLU B C 1
ATOM 5493 O O . GLU B 1 344 ? 52.493 11.706 40.378 1.00 35.62 323 GLU B O 1
ATOM 5499 N N . ILE B 1 345 ? 54.224 13.113 40.635 1.00 37.51 324 ILE B N 1
ATOM 5500 C CA . ILE B 1 345 ? 53.448 14.043 41.453 1.00 36.45 324 ILE B CA 1
ATOM 5501 C C . ILE B 1 345 ? 52.313 14.649 40.637 1.00 37.22 324 ILE B C 1
ATOM 5502 O O . ILE B 1 345 ? 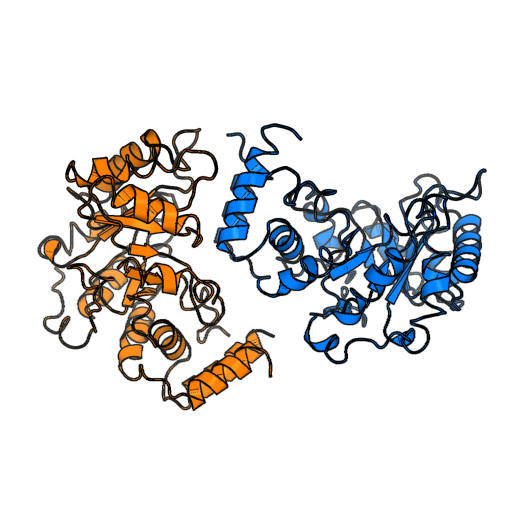51.157 14.635 41.062 1.00 37.57 324 ILE B O 1
ATOM 5507 N N . ASP B 1 346 ? 52.635 15.153 39.452 1.00 38.49 325 ASP B N 1
ATOM 5508 C CA . ASP B 1 346 ? 51.609 15.721 38.589 1.00 41.22 325 ASP B CA 1
ATOM 5509 C C . ASP B 1 346 ? 50.504 14.685 38.336 1.00 41.81 325 ASP B C 1
ATOM 5510 O O . ASP B 1 346 ? 49.314 14.980 38.488 1.00 42.05 325 ASP B O 1
ATOM 5515 N N . ALA B 1 347 ? 50.901 13.465 37.982 1.00 42.98 326 ALA B N 1
ATOM 5516 C CA . ALA B 1 347 ? 49.931 12.396 37.756 1.00 42.94 326 ALA B CA 1
ATOM 5517 C C . ALA B 1 347 ? 48.961 12.296 38.930 1.00 42.36 326 ALA B C 1
ATOM 5518 O O . ALA B 1 347 ? 47.744 12.266 38.737 1.00 42.92 326 ALA B O 1
ATOM 5520 N N . ILE B 1 348 ? 49.503 12.245 40.144 1.00 41.77 327 ILE B N 1
ATOM 5521 C CA . ILE B 1 348 ? 48.679 12.160 41.346 1.00 41.77 327 ILE B CA 1
ATOM 5522 C C . ILE B 1 348 ? 47.743 13.367 41.458 1.00 43.91 327 ILE B C 1
ATOM 5523 O O . ILE B 1 348 ? 46.552 13.216 41.754 1.00 43.95 327 ILE B O 1
ATOM 5528 N N . LEU B 1 349 ? 48.292 14.558 41.210 1.00 44.82 328 LEU B N 1
ATOM 5529 C CA . LEU B 1 349 ? 47.535 15.803 41.290 1.00 46.33 328 LEU B CA 1
ATOM 5530 C C . LEU B 1 349 ? 46.408 15.890 40.274 1.00 49.27 328 LEU B C 1
ATOM 5531 O O . LEU B 1 349 ? 45.317 16.353 40.596 1.00 49.55 328 LEU B O 1
ATOM 5536 N N . GLU B 1 350 ? 46.667 15.452 39.048 1.00 53.06 329 GLU B N 1
ATOM 5537 C CA . GLU B 1 350 ? 45.633 15.506 38.020 1.00 57.10 329 GLU B CA 1
ATOM 5538 C C . GLU B 1 350 ? 44.696 14.293 38.032 1.00 58.22 329 GLU B C 1
ATOM 5539 O O . GLU B 1 350 ? 43.852 14.144 37.152 1.00 59.09 329 GLU B O 1
ATOM 5545 N N . GLY B 1 351 ? 44.845 13.442 39.045 1.00 59.84 330 GLY B N 1
ATOM 5546 C CA . GLY B 1 351 ? 43.952 12.300 39.244 1.00 61.92 330 GLY B CA 1
ATOM 5547 C C . GLY B 1 351 ? 44.130 11.067 38.370 1.00 63.28 330 GLY B C 1
ATOM 5548 O O . GLY B 1 351 ? 43.242 10.210 38.317 1.00 63.92 330 GLY B O 1
ATOM 5549 N N . ARG B 1 352 ? 45.270 10.965 37.691 1.00 63.99 331 ARG B N 1
ATOM 5550 C CA . ARG B 1 352 ? 45.555 9.811 36.839 1.00 64.68 331 ARG B CA 1
ATOM 5551 C C . ARG B 1 352 ? 45.856 8.568 37.672 1.00 64.59 331 ARG B C 1
ATOM 5552 O O . ARG B 1 352 ? 47.005 8.138 37.767 1.00 65.10 331 ARG B O 1
#

B-factor: mean 23.4, std 11.95, range [5.27, 80.55]

InterPro domains:
  IPR005399 Potassium channel, voltage-dependent, beta subunit, KCNAB-related [PR01577] (126-136)
  IPR005399 Potassium channel, voltage-dependent, beta subunit, KCNAB-related [PR01577] (270-282)
  IPR005399 Potassium channel, voltage-dependent, beta subunit, KCNAB-related [PR01577] (283-296)
  IPR005399 Potassium channel, voltage-dependent, beta subunit, KCNAB-related [PTHR43150] (7-330)
  IPR023210 NADP-dependent oxidoreductase domain [PF00248] (28-328)
  IPR036812 NAD(P)-dependent oxidoreductase domain superfamily [G3DSA:3.20.20.100] (15-331)
  IPR036812 NAD(P)-dependent oxidoreductase domain superfamily [SSF51430] (13-329)

Foldseek 3Di:
DADAAPCQVVLWDWFAFFPDPHTATQEAAEQLPQQAPVHDLVLVLVQVRLCVSNNHQEYEEEQCRYVVGNRSLQSLLVSCVVHPVVPNVSHQYEYEAADARDDDDQRHHAALSNQVVSLVSSCVSNVHQAGAEYEHAEHHVPDPLLRRLVSQLVCCVVPRYVAYAYEHQPQVRRLVSQVSNVVSVGGHAEYEYADWLQDHNCVVHVLVSCNVSRHAYEHDCLCVVVLQFCVLVCPDPLSSQLSVQLQVVQVVQVAGSVLQGSLVVCAVPSHRHYYDYDNHSVVSVRNSVSVVDSYDDPVRVVSNVCSSVDPD/DADAAPCQVVQFDWFAFFPDDHTFTQEAAEQQPQQAPVHDLVLVLVQVRLCVSNNHQEYEEEQCGYVVGNRSLLSLLVSCVVPPVVPNVSHQYEYEAADARDDDDLRHHAALSNQVVSLVSSCVSNVHQAGAEYEHAAHHVPDPLLRRLVSQVVCCVVPRYVAYAYEHDPQVRRLVSQVSNVVSPGGHAAYEYADWLQDHCCVVHVLVSCNVSRGAYEHECLCVVVLQFPPQLVNQLSVQLQVLQVVQVAGSSLQGSLVVPQDSSHRHYHDYDSHSVVSVRNSVSSVGNYDDPVRVVSNVCSNVVD

CATH classification: 3.20.20.100

Secondary structure (DSSP, 8-state):
-----TTTTTS--EEE-SSSS-EEESEEEE-SSS-STTS-HHHHHHHHHHHHHTT--EEE--TT-TTTTTHHHHHHHHHIIIIIGGGGGG-EEEEEESS--SSSTTSSTT-HHHHHHHHHHHHHHHT-S-EEEEEE-S--TTS-HHHHHHHHHHHHHTTSEEEEEEES--HHHHHHHHHHHHHHT--EEEEE-B-BTTB-GGGGTHHHHHHHHT-EEEEBSTTGGGTSSGGGT---HHHHHHHHHHHHHHHHTT--HHHHHHHHHTTTS---EEEE--SSHHHHHHHHHGGGG----HHHHHHHHHHHH---/-----TTTTSS--EEE-SSSS-EEESEEEE-SSS-STTS-HHHHHHHHHHHHHTT--EEE--TT-TTTTTHHHHHHHHHIIIIIGGGGGG-EEEEEE-S--SSSTTSSTT-HHHHHHHHHHHHHHHT-S-EEEEEE-S--TTS-HHHHHHHHHHHHHTTSEEEEEEES--HHHHHHHHHHHHHHT--EEEEE-B-BTTB-GGGGTHHHHHHHHT-EEEEBSTTGGGTSSTT--HHHHHHHHHHHHHHTTS-HHHHHHHHHTSSTT--EEEE--SSHHHHHHHHGGGG-----HHHHHHHHHHHTT-

Organism: Salmonella typhimurium (strain LT2 / SGSC1412 / ATCC 700720) (NCBI:txid99287)

Solvent-accessible surface area: 26024 Å² total; per-residue (Å²): 218,26,129,4,62,150,80,26,96,159,53,12,67,58,32,129,0,27,166,32,65,11,105,0,0,0,0,0,0,4,0,121,105,34,0,2,96,103,54,177,39,126,40,0,53,38,0,1,39,87,0,0,34,24,0,0,11,0,1,1,0,0,0,38,18,7,76,66,77,3,8,0,0,59,17,4,6,123,0,4,137,92,19,4,102,108,42,26,131,68,4,34,0,0,0,0,0,0,79,77,25,70,139,49,109,118,0,21,107,0,28,96,122,0,0,40,30,0,0,37,64,0,15,163,54,2,65,19,150,60,0,6,1,0,0,2,16,43,26,18,108,154,29,94,37,120,68,2,0,102,0,0,16,58,2,34,145,123,41,66,1,82,73,0,0,0,1,42,2,58,32,97,59,0,97,88,0,9,53,22,0,107,126,45,48,10,84,7,8,0,0,6,2,87,2,1,4,44,64,71,79,0,68,130,29,2,7,73,8,3,100,99,64,9,7,3,2,0,0,24,22,4,33,24,61,9,50,0,28,70,142,79,46,170,82,92,87,56,50,43,31,39,0,88,17,0,38,27,1,0,35,46,15,23,13,96,0,17,23,0,0,2,0,1,1,0,44,87,93,44,5,8,0,0,12,7,54,5,51,113,26,55,68,0,74,37,4,9,34,0,20,88,18,38,74,32,44,91,47,18,34,62,14,0,46,50,5,24,140,20,189,116,223,25,149,8,55,150,81,30,94,138,103,11,50,59,20,128,0,28,166,31,65,10,103,0,0,0,0,0,0,5,0,86,103,40,0,1,97,98,49,204,38,146,45,0,50,42,0,0,40,78,0,0,28,37,0,0,11,0,1,0,0,0,0,37,19,8,78,66,76,2,7,0,0,59,16,4,7,115,0,4,124,88,20,4,100,110,56,27,131,69,5,34,0,0,0,0,0,0,42,65,25,69,138,27,76,120,0,23,29,0,28,91,120,0,0,37,31,0,0,42,64,0,18,165,56,1,62,20,154,62,0,7,0,0,0,1,15,7,1,17,46,64,30,90,29,108,67,2,0,92,0,0,15,59,1,34,147,117,40,64,1,82,76,0,0,0,1,19,5,19,33,109,37,0,95,94,0,10,55,31,0,106,128,34,47,10,81,7,10,0,1,6,8,64,4,0,2,16,32,71,127,8,65,96,29,11,7,69,8,2,87,98,64,10,9,2,3,0,1,28,24,6,33,19,64,10,54,0,31,102,160,142,146,50,69,92,39,7,129,109,0,59,105,2,0,66,160,28,71,19,84,1,15,23,0,0,1,0,2,3,0,60,69,130,52,3,8,0,0,13,6,57,6,48,117,41,48,76,0,72,39,4,13,33,0,33,98,44,59,205,33,56,89,75,35,39,64,54,0,52,25,7,24,101,60,208

Radius of gyration: 28.16 Å; Cα contacts (8 Å, |Δi|>4): 1296; chains: 2; bounding box: 84×53×66 Å

Nearest PDB structures (foldseek):
  3erp-assembly1_A  TM=1.003E+00  e=2.562E-68  Salmonella enterica subsp. enterica serovar Typhimurium str. LT2
  3n6q-assembly1_C  TM=9.865E-01  e=1.386E-48  Escherichia coli DH5[alpha]
  3n6q-assembly3_E-2  TM=9.889E-01  e=1.685E-47  Escherichia coli DH5[alpha]
  3n6q-assembly1_D  TM=9.868E-01  e=5.534E-47  Escherichia coli DH5[alpha]
  3n6q-assembly3_H-2  TM=9.858E-01  e=2.554E-47  Escheric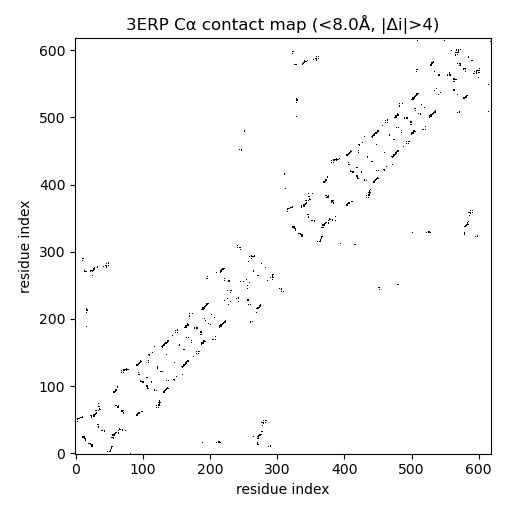hia coli DH5[alpha]